Protein AF-A0A223S747-F1 (afdb_monomer_lite)

pLDDT: mean 81.21, std 23.31, range [29.34, 98.75]

Structure (mmCIF, N/CA/C/O backbone):
data_AF-A0A223S747-F1
#
_entry.id   AF-A0A223S747-F1
#
loop_
_atom_site.group_PDB
_atom_site.id
_atom_site.type_symbol
_atom_site.label_atom_id
_atom_site.label_alt_id
_atom_site.label_comp_id
_atom_site.label_asym_id
_atom_site.label_entity_id
_atom_site.label_seq_id
_atom_site.pdbx_PDB_ins_code
_atom_site.Cartn_x
_atom_site.Cartn_y
_atom_site.Cartn_z
_atom_site.occupancy
_atom_site.B_iso_or_equiv
_atom_site.auth_seq_id
_atom_site.auth_comp_id
_atom_site.auth_asym_id
_atom_site.auth_atom_id
_atom_site.pdbx_PDB_model_num
ATOM 1 N N . MET A 1 1 ? -8.822 22.309 -25.981 1.00 88.00 1 MET A N 1
ATOM 2 C CA . MET A 1 1 ? -8.427 21.507 -24.798 1.00 88.00 1 MET A CA 1
ATOM 3 C C . MET A 1 1 ? -8.890 20.051 -24.831 1.00 88.00 1 MET A C 1
ATOM 5 O O . MET A 1 1 ? -8.074 19.226 -25.200 1.00 88.00 1 MET A O 1
ATOM 9 N N . ILE A 1 2 ? -10.147 19.683 -24.520 1.00 94.50 2 ILE A N 1
ATOM 10 C CA . ILE A 1 2 ? -10.552 18.250 -24.460 1.00 94.50 2 ILE A CA 1
ATOM 11 C C . ILE A 1 2 ? -10.310 17.509 -25.788 1.00 94.50 2 ILE A C 1
ATOM 13 O O . ILE A 1 2 ? -9.702 16.444 -25.805 1.00 94.50 2 ILE A O 1
ATOM 17 N N . ASN A 1 3 ? -10.728 18.091 -26.917 1.00 94.81 3 ASN A N 1
ATOM 18 C CA . ASN A 1 3 ? -10.524 17.473 -28.234 1.00 94.81 3 ASN A CA 1
ATOM 19 C C . ASN A 1 3 ? -9.040 17.355 -28.615 1.00 94.81 3 ASN A C 1
ATOM 21 O O . ASN A 1 3 ? -8.658 16.382 -29.256 1.00 94.81 3 ASN A O 1
ATOM 25 N N . GLU A 1 4 ? -8.212 18.322 -28.212 1.00 95.19 4 GLU A N 1
ATOM 26 C CA . GLU A 1 4 ? -6.759 18.280 -28.432 1.00 95.19 4 GLU A CA 1
ATOM 27 C C . GLU A 1 4 ? -6.119 17.161 -27.613 1.00 95.19 4 GLU A C 1
ATOM 29 O O . GLU A 1 4 ? -5.344 16.387 -28.157 1.00 95.19 4 GLU A O 1
ATOM 34 N N . PHE A 1 5 ? -6.502 17.020 -26.339 1.00 96.06 5 PHE A N 1
ATOM 35 C CA . PHE A 1 5 ? -6.032 15.930 -25.486 1.00 96.06 5 PHE A CA 1
ATOM 36 C C . PHE A 1 5 ? -6.415 14.567 -26.055 1.00 96.06 5 PHE A C 1
ATOM 38 O O . P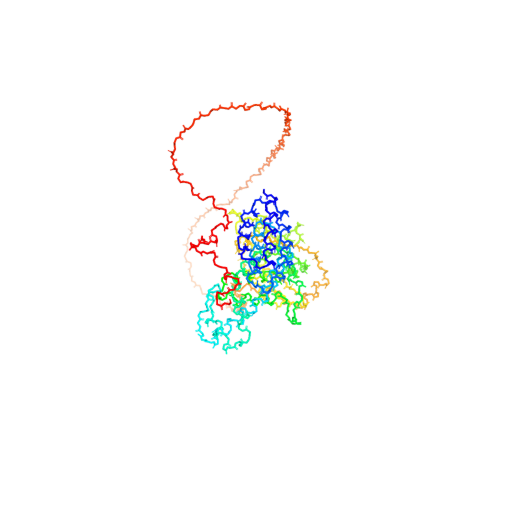HE A 1 5 ? -5.554 13.708 -26.195 1.00 96.06 5 PHE A O 1
ATOM 45 N N . ARG A 1 6 ? -7.678 14.376 -26.454 1.00 96.50 6 ARG A N 1
ATOM 46 C CA . ARG A 1 6 ? -8.131 13.117 -27.065 1.00 96.50 6 ARG A CA 1
ATOM 47 C C . ARG A 1 6 ? -7.370 12.793 -28.351 1.00 96.50 6 ARG A C 1
ATOM 49 O O . ARG A 1 6 ? -7.007 11.640 -28.558 1.00 96.50 6 ARG A O 1
ATOM 56 N N . ALA A 1 7 ? -7.116 13.791 -29.199 1.00 96.31 7 ALA A N 1
ATOM 57 C CA . ALA A 1 7 ? -6.346 13.606 -30.426 1.00 96.31 7 ALA A CA 1
ATOM 58 C C . ALA A 1 7 ? -4.881 13.241 -30.133 1.00 96.31 7 ALA A C 1
ATOM 60 O O . ALA A 1 7 ? -4.387 12.261 -30.684 1.00 96.31 7 ALA A O 1
ATOM 61 N N . ALA A 1 8 ? -4.221 13.970 -29.226 1.00 96.19 8 ALA A N 1
ATOM 62 C CA . ALA A 1 8 ? -2.851 13.685 -28.799 1.00 96.19 8 ALA A CA 1
ATOM 63 C C . ALA A 1 8 ? -2.732 12.302 -28.143 1.00 96.19 8 ALA A C 1
ATOM 65 O O . ALA A 1 8 ? -1.767 11.576 -28.366 1.00 96.19 8 ALA A O 1
ATOM 66 N N . PHE A 1 9 ? -3.738 11.912 -27.362 1.00 96.31 9 PHE A N 1
ATOM 67 C CA . PHE A 1 9 ? -3.779 10.611 -26.715 1.00 96.31 9 PHE A CA 1
ATOM 68 C C . PHE A 1 9 ? -3.967 9.479 -27.727 1.00 96.31 9 PHE A C 1
ATOM 70 O O . PHE A 1 9 ? -3.248 8.488 -27.667 1.00 96.31 9 PHE A O 1
ATOM 77 N N . GLN A 1 10 ? -4.858 9.638 -28.710 1.00 95.94 10 GLN A N 1
ATOM 78 C CA . GLN A 1 10 ? -4.989 8.662 -29.793 1.00 95.94 10 GLN A CA 1
ATOM 79 C C . GLN A 1 10 ? -3.688 8.537 -30.598 1.00 95.94 10 GLN A C 1
ATOM 81 O O . GLN A 1 10 ? -3.250 7.422 -30.865 1.00 95.94 10 GLN A O 1
ATOM 86 N N . GLU A 1 11 ? -3.036 9.659 -30.921 1.00 95.81 11 GLU A N 1
ATOM 87 C CA . GLU A 1 11 ? -1.732 9.655 -31.594 1.00 95.81 11 GLU A CA 1
ATOM 88 C C . GLU A 1 11 ? -0.674 8.911 -30.770 1.00 95.81 11 GLU A C 1
ATOM 90 O O . GLU A 1 11 ? 0.102 8.137 -31.328 1.00 95.81 11 GLU A O 1
ATOM 95 N N . LEU A 1 12 ? -0.665 9.088 -29.445 1.00 96.12 12 LEU A N 1
ATOM 96 C CA . LEU A 1 12 ? 0.210 8.339 -28.547 1.00 96.12 12 LEU A CA 1
ATOM 97 C C . LEU A 1 12 ? -0.053 6.830 -28.622 1.00 96.12 12 LEU A C 1
ATOM 99 O O . LEU A 1 12 ? 0.903 6.064 -28.749 1.00 96.12 12 LEU A O 1
ATOM 103 N N . LEU A 1 13 ? -1.315 6.392 -28.543 1.00 94.25 13 LEU A N 1
ATOM 104 C CA . LEU A 1 13 ? -1.655 4.966 -28.613 1.00 94.25 13 LEU A CA 1
ATOM 105 C C . LEU A 1 13 ? -1.260 4.368 -29.967 1.00 94.25 13 LEU A C 1
ATOM 107 O O . LEU A 1 13 ? -0.637 3.306 -30.017 1.00 94.25 13 LEU A O 1
ATOM 111 N N . ASP A 1 14 ? -1.558 5.072 -31.058 1.00 93.06 14 ASP A N 1
ATOM 112 C CA . ASP A 1 14 ? -1.199 4.650 -32.411 1.00 93.06 14 ASP A CA 1
ATOM 113 C C . ASP A 1 14 ? 0.327 4.568 -32.567 1.00 93.06 14 ASP A C 1
ATOM 115 O O . ASP A 1 14 ? 0.854 3.590 -33.103 1.00 93.06 14 ASP A O 1
ATOM 119 N N . ALA A 1 15 ? 1.058 5.556 -32.041 1.00 92.56 15 ALA A N 1
ATOM 120 C CA . ALA A 1 15 ? 2.514 5.572 -32.039 1.00 92.56 15 ALA A CA 1
ATOM 121 C C . ALA A 1 15 ? 3.108 4.439 -31.187 1.00 92.56 15 ALA A C 1
ATOM 123 O O . ALA A 1 15 ? 4.123 3.867 -31.582 1.00 92.56 15 ALA A O 1
ATOM 124 N N . ALA A 1 16 ? 2.478 4.081 -30.065 1.00 91.69 16 ALA A N 1
ATOM 125 C CA . ALA A 1 16 ? 2.898 2.974 -29.208 1.00 91.69 16 ALA A CA 1
ATOM 126 C C . ALA A 1 16 ? 2.748 1.622 -29.918 1.00 91.69 16 ALA A C 1
ATOM 128 O O . ALA A 1 16 ? 3.686 0.825 -29.950 1.00 91.69 16 ALA A O 1
ATOM 129 N N . VAL A 1 17 ? 1.587 1.382 -30.536 1.00 89.44 17 VAL A N 1
ATOM 130 C CA . VAL A 1 17 ? 1.297 0.148 -31.283 1.00 89.44 17 VAL A CA 1
ATOM 131 C C . VAL A 1 17 ? 2.197 0.028 -32.513 1.00 89.44 17 VAL A C 1
ATOM 133 O O . VAL A 1 17 ? 2.729 -1.046 -32.791 1.00 89.44 17 VAL A O 1
ATOM 136 N N . ALA A 1 18 ? 2.407 1.132 -33.232 1.00 89.31 18 ALA A N 1
ATOM 137 C CA . ALA A 1 18 ? 3.268 1.175 -34.410 1.00 89.31 18 ALA A CA 1
ATOM 138 C C . ALA A 1 18 ? 4.771 1.220 -34.084 1.00 89.31 18 ALA A C 1
ATOM 140 O O . ALA A 1 18 ? 5.578 1.170 -35.011 1.00 89.31 18 ALA A O 1
ATOM 141 N N . GLN A 1 19 ? 5.150 1.343 -32.804 1.00 86.44 19 GLN A N 1
ATOM 142 C CA . GLN A 1 19 ? 6.537 1.537 -32.356 1.00 86.44 19 GLN A CA 1
ATOM 143 C C . GLN A 1 19 ? 7.208 2.721 -33.075 1.00 86.44 19 GLN A C 1
ATOM 145 O O . GLN A 1 19 ? 8.353 2.665 -33.524 1.00 86.44 19 GLN A O 1
ATOM 150 N N . SER A 1 20 ? 6.439 3.796 -33.245 1.00 86.00 20 SER A N 1
ATOM 151 C CA . SER A 1 20 ? 6.818 4.959 -34.037 1.00 86.00 20 SER A CA 1
ATOM 152 C C . SER A 1 20 ? 7.906 5.779 -33.337 1.00 86.00 20 SER A C 1
ATOM 154 O O . SER A 1 20 ? 7.798 6.030 -32.134 1.00 86.00 20 SER A O 1
ATOM 156 N N . PRO A 1 21 ? 8.895 6.325 -34.074 1.00 83.81 21 PRO A N 1
ATOM 157 C CA . PRO A 1 21 ? 9.892 7.234 -33.505 1.00 83.81 21 PRO A CA 1
ATOM 158 C C . PRO A 1 21 ? 9.272 8.489 -32.866 1.00 83.81 21 PRO A C 1
ATOM 160 O O . PRO A 1 21 ? 9.894 9.103 -32.001 1.00 83.81 21 PRO A O 1
ATOM 163 N N . ASN A 1 22 ? 8.036 8.845 -33.233 1.00 89.31 22 ASN A N 1
ATOM 164 C CA . ASN A 1 22 ? 7.336 10.011 -32.694 1.00 89.31 22 ASN A CA 1
ATOM 165 C C . ASN A 1 22 ? 6.704 9.778 -31.311 1.00 89.31 22 ASN A C 1
ATOM 167 O O . ASN A 1 22 ? 6.218 10.741 -30.720 1.00 89.31 22 ASN A O 1
ATOM 171 N N . PHE A 1 23 ? 6.709 8.555 -30.762 1.00 91.88 23 PHE A N 1
ATOM 172 C CA . PHE A 1 23 ? 5.982 8.260 -29.517 1.00 91.88 23 PHE A CA 1
ATOM 173 C C . PHE A 1 23 ? 6.409 9.139 -28.339 1.00 91.88 23 PHE A C 1
ATOM 175 O O . PHE A 1 23 ? 5.547 9.595 -27.599 1.00 91.88 23 PHE A O 1
ATOM 182 N N . ARG A 1 24 ? 7.700 9.474 -28.185 1.00 87.75 24 ARG A N 1
ATOM 183 C CA . ARG A 1 24 ? 8.129 10.378 -27.098 1.00 87.75 24 ARG A CA 1
ATOM 184 C C . ARG A 1 24 ? 7.568 11.790 -27.254 1.00 87.75 24 ARG A C 1
ATOM 186 O O . ARG A 1 24 ? 7.207 12.419 -26.266 1.00 87.75 24 ARG A O 1
ATOM 193 N N . SER A 1 25 ? 7.472 12.278 -28.490 1.00 92.06 25 SER A N 1
ATOM 194 C CA . SER A 1 25 ? 6.856 13.576 -28.768 1.00 92.06 25 SER A CA 1
ATOM 195 C C . SER A 1 25 ? 5.358 13.545 -28.465 1.00 92.06 25 SER A C 1
ATOM 197 O O . SER A 1 25 ? 4.858 14.456 -27.811 1.00 92.06 25 SER A O 1
ATOM 199 N N . ALA A 1 26 ? 4.658 12.483 -28.882 1.00 94.50 26 ALA A N 1
ATOM 200 C CA . ALA A 1 26 ? 3.239 12.300 -28.579 1.00 94.50 26 ALA A CA 1
ATOM 201 C C . ALA A 1 26 ? 2.996 12.184 -27.064 1.00 94.50 26 ALA A C 1
ATOM 203 O O . ALA A 1 26 ? 2.079 12.795 -26.523 1.00 94.50 26 ALA A O 1
ATOM 204 N N . MET A 1 27 ? 3.873 11.474 -26.352 1.00 93.62 27 MET A N 1
ATOM 205 C CA . MET A 1 27 ? 3.819 11.337 -24.899 1.00 93.62 27 MET A CA 1
ATOM 206 C C . MET A 1 27 ? 3.985 12.684 -24.192 1.00 93.62 27 MET A C 1
ATOM 208 O O . MET A 1 27 ? 3.170 13.017 -23.334 1.00 93.62 27 MET A O 1
ATOM 212 N N . HIS A 1 28 ? 4.994 13.481 -24.563 1.00 92.69 28 HIS A N 1
ATOM 213 C CA . HIS A 1 28 ? 5.176 14.826 -24.006 1.00 92.69 28 HIS A CA 1
ATOM 214 C C . HIS A 1 28 ? 3.947 15.714 -24.217 1.00 92.69 28 HIS A C 1
ATOM 216 O O . HIS A 1 28 ? 3.581 16.477 -23.322 1.00 92.69 28 HIS A O 1
ATOM 222 N N . GLU A 1 29 ? 3.289 15.606 -25.370 1.00 94.50 29 GLU A N 1
ATOM 223 C CA . GLU A 1 29 ? 2.086 16.386 -25.648 1.00 94.50 29 GLU A CA 1
ATOM 224 C C . GLU A 1 29 ? 0.912 15.973 -24.750 1.00 94.50 29 GLU A C 1
ATOM 226 O O . GLU A 1 29 ? 0.231 16.833 -24.185 1.00 94.50 29 GLU A O 1
ATOM 231 N N . VAL A 1 30 ? 0.724 14.670 -24.521 1.00 94.69 30 VAL A N 1
ATOM 232 C CA . VAL A 1 30 ? -0.267 14.169 -23.557 1.00 94.69 30 VAL A CA 1
ATOM 233 C C . VAL A 1 30 ? 0.037 14.670 -22.143 1.00 94.69 30 VAL A C 1
ATOM 235 O O . VAL A 1 30 ? -0.872 15.161 -21.475 1.00 94.69 30 VAL A O 1
ATOM 238 N N . PHE A 1 31 ? 1.296 14.615 -21.695 1.00 92.56 31 PHE A N 1
ATOM 239 C CA . PHE A 1 31 ? 1.710 15.147 -20.388 1.00 92.56 31 PHE A CA 1
ATOM 240 C C . PHE A 1 31 ? 1.387 16.634 -20.234 1.00 92.56 31 PHE A C 1
ATOM 242 O O . PHE A 1 31 ? 0.868 17.061 -19.206 1.00 92.56 31 PHE A O 1
ATOM 249 N N . ARG A 1 32 ? 1.667 17.433 -21.266 1.00 93.06 32 ARG A N 1
ATOM 250 C CA . ARG A 1 32 ? 1.398 18.874 -21.258 1.00 93.06 32 ARG A CA 1
ATOM 251 C C . ARG A 1 32 ? -0.097 19.180 -21.130 1.00 93.06 32 ARG A C 1
ATOM 253 O O . ARG A 1 32 ? -0.474 20.182 -20.518 1.00 93.06 32 ARG A O 1
ATOM 260 N N . LEU A 1 33 ? -0.940 18.349 -21.739 1.00 93.75 33 LEU A N 1
ATOM 261 C CA . LEU A 1 33 ? -2.389 18.535 -21.798 1.00 93.75 33 LEU A CA 1
ATOM 262 C C . LEU A 1 33 ? -3.141 17.907 -20.612 1.00 93.75 33 LEU A C 1
ATOM 264 O O . LEU A 1 33 ? -4.237 18.367 -20.293 1.00 93.75 33 LEU A O 1
ATOM 268 N N . SER A 1 34 ? -2.581 16.892 -19.946 1.00 91.56 34 SER A N 1
ATOM 269 C CA . SER A 1 34 ? -3.278 16.093 -18.924 1.00 91.56 34 SER A CA 1
ATOM 270 C C . SER A 1 34 ? -3.715 16.893 -17.691 1.00 91.56 34 SER A C 1
ATOM 272 O O . SER A 1 34 ? -4.764 16.614 -17.108 1.00 91.56 34 SER A O 1
ATOM 274 N N . SER A 1 35 ? -2.965 17.926 -17.305 1.00 88.19 35 SER A N 1
ATOM 275 C CA . SER A 1 35 ? -3.322 18.817 -16.192 1.00 88.19 35 SER A CA 1
ATOM 276 C C . SER A 1 35 ? -4.462 19.788 -16.528 1.00 88.19 35 SER A C 1
ATOM 278 O O . SER A 1 35 ? -5.027 20.406 -15.629 1.00 88.19 35 SER A O 1
ATOM 280 N N . GLN A 1 36 ? -4.819 19.915 -17.810 1.00 91.06 36 GLN A N 1
ATOM 281 C CA . GLN A 1 36 ? -5.763 20.912 -18.328 1.00 91.06 36 GLN A CA 1
ATOM 282 C C . GLN A 1 36 ? -7.122 20.310 -18.710 1.00 91.06 36 GLN A C 1
ATOM 284 O O . GLN A 1 36 ? -8.000 21.025 -19.201 1.00 91.06 36 GLN A O 1
ATOM 289 N N . VAL A 1 37 ? -7.299 19.000 -18.526 1.00 94.06 37 VAL A N 1
ATOM 290 C CA . VAL A 1 37 ? -8.546 18.291 -18.827 1.00 94.06 37 VAL A CA 1
ATOM 291 C C . VAL A 1 37 ? -9.252 17.816 -17.553 1.00 94.06 37 VAL A C 1
ATOM 293 O O . VAL A 1 37 ? -8.591 17.568 -16.542 1.00 94.06 37 VAL A O 1
ATOM 296 N N . PRO A 1 38 ? -10.593 17.677 -17.576 1.00 94.94 38 PRO A N 1
ATOM 297 C CA . PRO A 1 38 ? -11.345 17.124 -16.454 1.00 94.94 38 PRO A CA 1
ATOM 298 C C . PRO A 1 38 ? -10.889 15.710 -16.073 1.00 94.94 38 PRO A C 1
ATOM 300 O O . PRO A 1 38 ? -10.396 14.951 -16.909 1.00 94.94 38 PRO A O 1
ATOM 303 N N . GLN A 1 39 ? -11.120 15.328 -14.814 1.00 94.50 39 GLN A N 1
ATOM 304 C CA . GLN A 1 39 ? -10.785 14.000 -14.286 1.00 94.50 39 GLN A CA 1
ATOM 305 C C . GLN A 1 39 ? -11.389 12.859 -15.122 1.00 94.50 39 GLN A C 1
ATOM 307 O O . GLN A 1 39 ? -10.720 11.859 -15.356 1.00 94.50 39 GLN A O 1
ATOM 312 N N . GLU A 1 40 ? -12.610 13.041 -15.624 1.00 95.56 40 GLU A N 1
ATOM 313 C CA . GLU A 1 40 ? -13.329 12.084 -16.476 1.00 95.56 40 GLU A CA 1
ATOM 314 C C . GLU A 1 40 ? -12.539 11.714 -17.743 1.00 95.56 40 GLU A C 1
ATOM 316 O O . GLU A 1 40 ? -12.467 10.545 -18.111 1.00 95.56 40 GLU A O 1
ATOM 321 N N . GLU A 1 41 ? -11.874 12.684 -18.378 1.00 96.19 41 GLU A N 1
ATOM 322 C CA . GLU A 1 41 ? -11.045 12.432 -19.565 1.00 96.19 41 GLU A CA 1
ATOM 323 C C . GLU A 1 41 ? -9.773 11.652 -19.220 1.00 96.19 41 GLU A C 1
ATOM 325 O O . GLU A 1 41 ? -9.326 10.811 -19.999 1.00 96.19 41 GLU A O 1
ATOM 330 N N . ARG A 1 42 ? -9.199 11.898 -18.037 1.00 95.31 42 ARG A N 1
ATOM 331 C CA . ARG A 1 42 ? -8.025 11.157 -17.553 1.00 95.31 42 ARG A CA 1
ATOM 332 C C . ARG A 1 42 ? -8.365 9.713 -17.203 1.00 95.31 42 ARG A C 1
ATOM 334 O O . ARG A 1 42 ? -7.547 8.838 -17.461 1.00 95.31 42 ARG A O 1
ATOM 341 N N . ILE A 1 43 ? -9.564 9.466 -16.672 1.00 95.12 43 ILE A N 1
ATOM 342 C CA . ILE A 1 43 ? -10.076 8.111 -16.421 1.00 95.12 43 ILE A CA 1
ATOM 343 C C . ILE A 1 43 ? -10.180 7.340 -17.739 1.00 95.12 43 ILE A C 1
ATOM 345 O O . ILE A 1 43 ? -9.609 6.261 -17.859 1.00 95.12 43 ILE A O 1
ATOM 349 N N . LEU A 1 44 ? -10.818 7.929 -18.758 1.00 95.00 44 LEU A N 1
ATOM 350 C CA . LEU A 1 44 ? -10.926 7.305 -20.082 1.00 95.00 44 LEU A CA 1
ATOM 351 C C . LEU A 1 44 ? -9.552 7.027 -20.710 1.00 95.00 44 LEU A C 1
ATOM 353 O O . LEU A 1 44 ? -9.360 5.992 -21.348 1.00 95.00 44 LEU A O 1
ATOM 357 N N . ALA A 1 45 ? -8.593 7.938 -20.524 1.00 95.19 45 ALA A N 1
ATOM 358 C CA . ALA A 1 45 ? -7.220 7.740 -20.970 1.00 95.19 45 ALA A CA 1
ATOM 359 C C . ALA A 1 45 ? -6.550 6.556 -20.247 1.00 95.19 45 ALA A C 1
ATOM 361 O O . ALA A 1 45 ? -5.992 5.681 -20.906 1.00 95.19 45 ALA A O 1
ATOM 362 N N . LEU A 1 46 ? -6.644 6.481 -18.914 1.00 94.94 46 LEU A N 1
ATOM 363 C CA . LEU A 1 46 ? -6.098 5.370 -18.126 1.00 94.94 46 LEU A CA 1
ATOM 364 C C . LEU A 1 46 ? -6.693 4.017 -18.531 1.00 94.94 46 LEU A C 1
ATOM 366 O O . LEU A 1 46 ? -5.936 3.077 -18.775 1.00 94.94 46 LEU A O 1
ATOM 370 N N . ASP A 1 47 ? -8.014 3.926 -18.688 1.00 93.44 47 ASP A N 1
ATOM 371 C CA . ASP A 1 47 ? -8.687 2.691 -19.113 1.00 93.44 47 ASP A CA 1
ATOM 372 C C . ASP A 1 47 ? -8.157 2.177 -20.461 1.00 93.44 47 ASP A C 1
ATOM 374 O O . ASP A 1 47 ? -7.994 0.971 -20.668 1.00 93.44 47 ASP A O 1
ATOM 378 N N . ALA A 1 48 ? -7.830 3.092 -21.374 1.00 94.50 48 ALA A N 1
ATOM 379 C CA . ALA A 1 48 ? -7.264 2.760 -22.674 1.00 94.50 48 ALA A CA 1
ATOM 380 C C . ALA A 1 48 ? -5.771 2.369 -22.622 1.00 94.50 48 ALA A C 1
ATOM 382 O O . ALA A 1 48 ? -5.311 1.653 -23.515 1.00 94.50 48 ALA A O 1
ATOM 383 N N . LEU A 1 49 ? -5.011 2.769 -21.591 1.00 94.12 49 LEU A N 1
ATOM 384 C CA . LEU A 1 49 ? -3.591 2.405 -21.457 1.00 94.12 49 LEU A CA 1
ATOM 385 C C . LEU A 1 49 ? -3.388 0.922 -21.147 1.00 94.12 49 LEU A C 1
ATOM 387 O O . LEU A 1 49 ? -2.471 0.313 -21.697 1.00 94.12 49 LEU A O 1
ATOM 391 N N . ALA A 1 50 ? -4.223 0.328 -20.292 1.00 89.94 50 ALA A N 1
ATOM 392 C CA . ALA A 1 50 ? -4.056 -1.057 -19.842 1.00 89.94 50 ALA A CA 1
ATOM 393 C C . ALA A 1 50 ? -3.897 -2.081 -20.994 1.00 89.94 50 ALA A C 1
ATOM 395 O O . ALA A 1 50 ? -2.904 -2.819 -21.008 1.00 89.94 50 ALA A O 1
ATOM 396 N N . PRO A 1 51 ? -4.795 -2.139 -22.003 1.00 91.19 51 PRO A N 1
ATOM 397 C CA . PRO A 1 51 ? -4.643 -3.083 -23.110 1.00 91.19 51 PRO A CA 1
ATOM 398 C C . PRO A 1 51 ? -3.436 -2.780 -24.005 1.00 91.19 51 PRO A C 1
ATOM 400 O O . PRO A 1 51 ? -2.875 -3.716 -24.577 1.00 91.19 51 PRO A O 1
ATOM 403 N N . VAL A 1 52 ? -3.028 -1.513 -24.136 1.00 91.06 52 VAL A N 1
ATOM 404 C CA . VAL A 1 52 ? -1.883 -1.117 -24.971 1.00 91.06 52 VAL A CA 1
ATOM 405 C C . VAL A 1 52 ? -0.569 -1.474 -24.287 1.00 91.06 52 VAL A C 1
ATOM 407 O O . VAL A 1 52 ? 0.272 -2.108 -24.914 1.00 91.06 52 VAL A O 1
ATOM 410 N N . MET A 1 53 ? -0.424 -1.196 -22.987 1.00 90.25 53 MET A N 1
ATOM 411 C CA . MET A 1 53 ? 0.739 -1.623 -22.196 1.00 90.25 53 MET A CA 1
ATOM 412 C C . MET A 1 53 ? 0.972 -3.131 -22.302 1.00 90.25 53 MET A C 1
ATOM 414 O O . MET A 1 53 ? 2.103 -3.571 -22.499 1.00 90.25 53 MET A O 1
ATOM 418 N N . ARG A 1 54 ? -0.104 -3.922 -22.236 1.00 86.88 54 ARG A N 1
ATOM 419 C CA . ARG A 1 54 ? -0.034 -5.376 -22.403 1.00 86.88 54 ARG A CA 1
ATOM 420 C C . ARG A 1 54 ? 0.435 -5.793 -23.800 1.00 86.88 54 ARG A C 1
ATOM 422 O O . ARG A 1 54 ? 1.206 -6.734 -23.927 1.00 86.88 54 ARG A O 1
ATOM 429 N N . GLN A 1 55 ? -0.027 -5.115 -24.849 1.00 84.75 55 GLN A N 1
ATOM 430 C CA . GLN A 1 55 ? 0.347 -5.425 -26.236 1.00 84.75 55 GLN A CA 1
ATOM 431 C C . GLN A 1 55 ? 1.761 -4.948 -26.598 1.00 84.75 55 GLN A C 1
ATOM 433 O O . GLN A 1 55 ? 2.394 -5.528 -27.478 1.00 84.75 55 GLN A O 1
ATOM 438 N N . SER A 1 56 ? 2.267 -3.916 -25.919 1.00 78.50 56 SER A N 1
ATOM 439 C CA . SER A 1 56 ? 3.599 -3.341 -26.132 1.00 78.50 56 SER A CA 1
ATOM 440 C C . SER A 1 56 ? 4.736 -4.107 -25.443 1.00 78.50 56 SER A C 1
ATOM 442 O O . SER A 1 56 ? 5.882 -3.684 -25.559 1.00 78.50 56 SER A O 1
ATOM 444 N N . GLU A 1 57 ? 4.468 -5.241 -24.785 1.00 65.00 57 GLU A N 1
ATOM 445 C CA . GLU A 1 57 ? 5.482 -6.102 -24.144 1.00 65.00 57 GLU A CA 1
ATOM 446 C C . GLU A 1 57 ? 6.708 -6.439 -25.033 1.00 65.00 57 GLU A C 1
ATOM 448 O O . GLU A 1 57 ? 7.829 -6.441 -24.516 1.00 65.00 57 GLU A O 1
ATOM 453 N N . PRO A 1 58 ? 6.587 -6.632 -26.368 1.00 61.16 58 PRO A N 1
ATOM 454 C CA . PRO A 1 58 ? 7.755 -6.840 -27.230 1.00 61.16 58 PRO A CA 1
ATOM 455 C C . PRO A 1 58 ? 8.752 -5.666 -27.243 1.00 61.16 58 PRO A C 1
ATOM 457 O O . PRO A 1 58 ? 9.903 -5.851 -27.635 1.00 61.16 58 PRO A O 1
ATOM 460 N N . VAL A 1 59 ? 8.331 -4.469 -26.813 1.00 77.88 59 VAL A N 1
ATOM 461 C CA . VAL A 1 59 ? 9.160 -3.264 -26.678 1.00 77.88 59 VAL A CA 1
ATOM 462 C C . VAL A 1 59 ? 9.033 -2.718 -25.259 1.00 77.88 59 VAL A C 1
ATOM 464 O O . VAL A 1 59 ? 8.325 -1.743 -24.998 1.00 77.88 59 VAL A O 1
ATOM 467 N N . ALA A 1 60 ? 9.778 -3.333 -24.338 1.00 77.88 60 ALA A N 1
ATOM 468 C CA . ALA A 1 60 ? 9.767 -3.015 -22.907 1.00 77.88 60 ALA A CA 1
ATOM 469 C C . ALA A 1 60 ? 9.879 -1.507 -22.598 1.00 77.88 60 ALA A C 1
ATOM 471 O O . ALA A 1 60 ? 9.280 -1.021 -21.643 1.00 77.88 60 ALA A O 1
ATOM 472 N N . GLY A 1 61 ? 10.605 -0.741 -23.424 1.00 87.44 61 GLY A N 1
ATOM 473 C CA . GLY A 1 61 ? 10.741 0.708 -23.261 1.00 87.44 61 GLY A CA 1
ATOM 474 C C . GLY A 1 61 ? 9.429 1.482 -23.425 1.00 87.44 61 GLY A C 1
ATOM 475 O O . GLY A 1 61 ? 9.153 2.357 -22.613 1.00 87.44 61 GLY A O 1
ATOM 476 N N . ILE A 1 62 ? 8.609 1.132 -24.424 1.00 91.31 62 ILE A N 1
ATOM 477 C CA . ILE A 1 62 ? 7.297 1.762 -24.661 1.00 91.31 62 ILE A CA 1
ATOM 478 C C . ILE A 1 62 ? 6.364 1.459 -23.494 1.00 91.31 62 ILE A C 1
ATOM 480 O O . ILE A 1 62 ? 5.746 2.369 -22.949 1.00 91.31 62 ILE A O 1
ATOM 484 N N . ALA A 1 63 ? 6.285 0.188 -23.093 1.00 92.19 63 ALA A N 1
ATOM 485 C CA . ALA A 1 63 ? 5.428 -0.230 -21.989 1.00 92.19 63 ALA A CA 1
ATOM 486 C C . ALA A 1 63 ? 5.819 0.461 -20.669 1.00 92.19 63 ALA A C 1
ATOM 488 O O . ALA A 1 63 ? 4.942 0.918 -19.939 1.00 92.19 63 ALA A O 1
ATOM 489 N N . ALA A 1 64 ? 7.120 0.600 -20.391 1.00 94.62 64 ALA A N 1
ATOM 490 C CA . ALA A 1 64 ? 7.614 1.306 -19.212 1.00 94.62 64 ALA A CA 1
ATOM 491 C C . ALA A 1 64 ? 7.292 2.811 -19.246 1.00 94.62 64 ALA A C 1
ATOM 493 O O . ALA A 1 64 ? 6.885 3.374 -18.233 1.00 94.62 64 ALA A O 1
ATOM 494 N N . ASP A 1 65 ? 7.425 3.466 -20.401 1.00 94.75 65 ASP A N 1
ATOM 495 C CA . ASP A 1 65 ? 7.090 4.887 -20.539 1.00 94.75 65 ASP A CA 1
ATOM 496 C C . ASP A 1 65 ? 5.565 5.118 -20.412 1.00 94.75 65 ASP A C 1
ATOM 498 O O . ASP A 1 65 ? 5.125 6.076 -19.775 1.00 94.75 65 ASP A O 1
ATOM 502 N N . LEU A 1 66 ? 4.735 4.213 -20.951 1.00 95.81 66 LEU A N 1
ATOM 503 C CA . LEU A 1 66 ? 3.279 4.239 -20.749 1.00 95.81 66 LEU A CA 1
ATOM 504 C C . LEU A 1 66 ? 2.891 4.016 -19.280 1.00 95.81 66 LEU A C 1
ATOM 506 O O . LEU A 1 66 ? 1.947 4.646 -18.806 1.00 95.81 66 LEU A O 1
ATOM 510 N N . ALA A 1 67 ? 3.624 3.172 -18.547 1.00 96.81 67 ALA A N 1
ATOM 511 C CA . ALA A 1 67 ? 3.424 2.991 -17.111 1.00 96.81 67 ALA A CA 1
ATOM 512 C C . ALA A 1 67 ? 3.699 4.288 -16.333 1.00 96.81 67 ALA A C 1
ATOM 514 O O . ALA A 1 67 ? 2.919 4.654 -15.455 1.00 96.81 67 ALA A O 1
ATOM 515 N N . VAL A 1 68 ? 4.758 5.026 -16.688 1.00 96.94 68 VAL A N 1
ATOM 516 C CA . VAL A 1 68 ? 5.048 6.344 -16.093 1.00 96.94 68 VAL A CA 1
ATOM 517 C C . VAL A 1 68 ? 3.926 7.340 -16.391 1.00 96.94 68 VAL A C 1
ATOM 519 O O . VAL A 1 68 ? 3.498 8.065 -15.494 1.00 96.94 68 VAL A O 1
ATOM 522 N N . LEU A 1 69 ? 3.397 7.350 -17.619 1.00 96.56 69 LEU A N 1
ATOM 523 C CA . LEU A 1 69 ? 2.234 8.173 -17.956 1.00 96.56 69 LEU A CA 1
ATOM 524 C C . LEU A 1 69 ? 0.999 7.788 -17.129 1.00 96.56 69 LEU A C 1
ATOM 526 O O . LEU A 1 69 ? 0.302 8.677 -16.642 1.00 96.56 69 LEU A O 1
ATOM 530 N N . ALA A 1 70 ? 0.736 6.491 -16.946 1.00 96.81 70 ALA A N 1
ATOM 531 C CA . ALA A 1 70 ? -0.358 6.030 -16.097 1.00 96.81 70 ALA A CA 1
ATOM 532 C C . ALA A 1 70 ? -0.199 6.562 -14.664 1.00 96.81 70 ALA A C 1
ATOM 534 O O . ALA A 1 70 ? -1.132 7.152 -14.122 1.00 96.81 70 ALA A O 1
ATOM 535 N N . GLY A 1 71 ? 1.003 6.453 -14.095 1.00 96.19 71 GLY A N 1
ATOM 536 C CA . GLY A 1 71 ? 1.305 7.002 -12.776 1.00 96.19 71 GLY A CA 1
ATOM 537 C C . GLY A 1 71 ? 1.060 8.509 -12.672 1.00 96.19 71 GLY A C 1
ATOM 538 O O . GLY A 1 71 ? 0.412 8.973 -11.740 1.00 96.19 71 GLY A O 1
ATOM 539 N N . ALA A 1 72 ? 1.468 9.282 -13.678 1.00 95.00 72 ALA A N 1
ATOM 540 C CA . ALA A 1 72 ? 1.245 10.726 -13.690 1.00 95.00 72 ALA A CA 1
ATOM 541 C C . ALA A 1 72 ? -0.234 11.126 -13.827 1.00 95.00 72 ALA A C 1
ATOM 543 O O . ALA A 1 72 ? -0.666 12.129 -13.257 1.00 95.00 72 ALA A O 1
ATOM 544 N N . LEU A 1 73 ? -1.038 10.355 -14.568 1.00 95.50 73 LEU A N 1
ATOM 545 C CA . LEU A 1 73 ? -2.488 10.565 -14.617 1.00 95.50 73 LEU A CA 1
ATOM 546 C C . LEU A 1 73 ? -3.137 10.282 -13.254 1.00 95.50 73 LEU A C 1
ATOM 548 O O . LEU A 1 73 ? -4.069 10.994 -12.869 1.00 95.50 73 LEU A O 1
ATOM 552 N N . VAL A 1 74 ? -2.613 9.299 -12.513 1.00 95.44 74 VAL A N 1
ATOM 553 C CA . VAL A 1 74 ? -3.034 9.001 -11.138 1.00 95.44 74 VAL A CA 1
ATOM 554 C C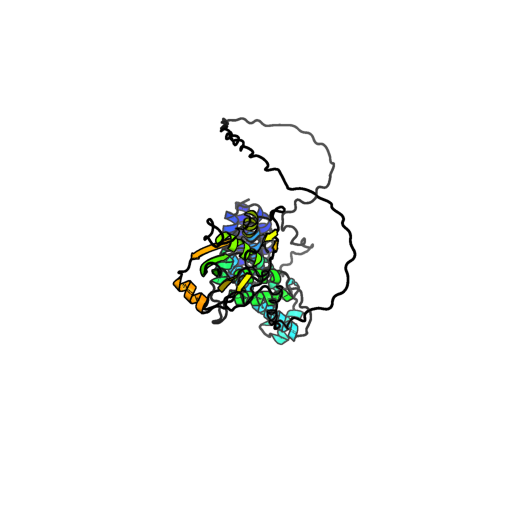 . VAL A 1 74 ? -2.645 10.117 -10.175 1.00 95.44 74 VAL A C 1
ATOM 556 O O . VAL A 1 74 ? -3.496 10.595 -9.429 1.00 95.44 74 VAL A O 1
ATOM 559 N N . GLU A 1 75 ? -1.411 10.620 -10.243 1.00 93.25 75 GLU A N 1
ATOM 560 C CA . GLU A 1 75 ? -0.969 11.788 -9.463 1.00 93.25 75 GLU A CA 1
ATOM 561 C C . GLU A 1 75 ? -1.812 13.036 -9.756 1.00 93.25 75 GLU A C 1
ATOM 563 O O . GLU A 1 75 ? -2.094 13.831 -8.860 1.00 93.25 75 GLU A O 1
ATOM 568 N N . ALA A 1 76 ? -2.282 13.190 -10.996 1.00 91.94 76 ALA A N 1
ATOM 569 C CA . ALA A 1 76 ? -3.193 14.263 -11.375 1.00 91.94 76 ALA A CA 1
ATOM 570 C C . ALA A 1 76 ? -4.624 14.076 -10.820 1.00 91.94 76 ALA A C 1
ATOM 572 O O . ALA A 1 76 ? -5.479 14.946 -11.010 1.00 91.94 76 ALA A O 1
ATOM 573 N N . GLY A 1 77 ? -4.896 12.966 -10.129 1.00 89.94 77 GLY A N 1
ATOM 574 C CA . GLY A 1 77 ? -6.124 12.688 -9.394 1.00 89.94 77 GLY A CA 1
ATOM 575 C C . GLY A 1 77 ? -7.061 11.691 -10.068 1.00 89.94 77 GLY A C 1
ATOM 576 O O . GLY A 1 77 ? -8.215 11.606 -9.661 1.00 89.94 77 GLY A O 1
ATOM 577 N N . ALA A 1 78 ? -6.649 10.971 -11.114 1.00 93.81 78 ALA A N 1
ATOM 578 C CA . ALA A 1 78 ? -7.471 9.888 -11.657 1.00 93.81 78 ALA A CA 1
ATOM 579 C C . ALA A 1 78 ? -7.284 8.582 -10.845 1.00 93.81 78 ALA A C 1
ATOM 581 O O . ALA A 1 78 ? -6.172 8.301 -10.409 1.00 93.81 78 ALA A O 1
ATOM 582 N N . PRO A 1 79 ? -8.331 7.768 -10.623 1.00 94.19 79 PRO A N 1
ATOM 583 C CA . PRO A 1 79 ? -8.164 6.416 -10.086 1.00 94.19 79 PRO A CA 1
ATOM 584 C C . PRO A 1 79 ? -7.313 5.564 -11.033 1.00 94.19 79 PRO A C 1
ATOM 586 O O . PRO A 1 79 ? -7.429 5.693 -12.251 1.00 94.19 79 PRO A O 1
ATOM 589 N N . ALA A 1 80 ? -6.476 4.681 -10.486 1.00 95.81 80 ALA A N 1
ATOM 590 C CA . ALA A 1 80 ? -5.532 3.900 -11.290 1.00 95.81 80 ALA A CA 1
ATOM 591 C C . ALA A 1 80 ? -6.217 2.831 -12.159 1.00 95.81 80 ALA A C 1
ATOM 593 O O . ALA A 1 80 ? -5.735 2.519 -13.254 1.00 95.81 80 ALA A O 1
ATOM 594 N N . GLY A 1 81 ? -7.338 2.280 -11.679 1.00 92.62 81 GLY A N 1
ATOM 595 C CA . GLY A 1 81 ? -8.165 1.324 -12.411 1.00 92.62 81 GLY A CA 1
ATOM 596 C C . GLY A 1 81 ? -7.383 0.103 -12.933 1.00 92.62 81 GLY A C 1
ATOM 597 O O . GLY A 1 81 ? -6.377 -0.310 -12.344 1.00 92.62 81 GLY A O 1
ATOM 598 N N . PRO A 1 82 ? -7.798 -0.487 -14.070 1.00 93.94 82 PRO A N 1
ATOM 599 C CA . PRO A 1 82 ? -7.106 -1.627 -14.676 1.00 93.94 82 PRO A CA 1
ATOM 600 C C . PRO A 1 82 ? -5.653 -1.336 -15.080 1.00 93.94 82 PRO A C 1
ATOM 602 O O . PRO A 1 82 ? -4.832 -2.254 -15.129 1.00 93.94 82 PRO A O 1
ATOM 605 N N . ALA A 1 83 ? -5.319 -0.073 -15.369 1.00 96.31 83 ALA A N 1
ATOM 606 C CA . ALA A 1 83 ? -3.961 0.322 -15.726 1.00 96.31 83 ALA A CA 1
ATOM 607 C C . ALA A 1 83 ? -3.003 0.182 -14.540 1.00 96.31 83 ALA A C 1
ATOM 609 O O . ALA A 1 83 ? -1.899 -0.321 -14.730 1.00 96.31 83 ALA A O 1
ATOM 610 N N . GLY A 1 84 ? -3.432 0.535 -13.323 1.00 97.06 84 GLY A N 1
ATOM 611 C CA . GLY A 1 84 ? -2.642 0.334 -12.105 1.00 97.06 84 GLY A CA 1
ATOM 612 C C . GLY A 1 84 ? -2.262 -1.129 -11.886 1.00 97.06 84 GLY A C 1
ATOM 613 O O . GLY A 1 84 ? -1.096 -1.449 -11.654 1.00 97.06 84 GLY A O 1
ATOM 614 N N . VAL A 1 85 ? -3.223 -2.039 -12.059 1.00 96.12 85 VAL A N 1
ATOM 615 C CA . VAL A 1 85 ? -2.981 -3.487 -11.958 1.00 96.12 85 VAL A CA 1
ATOM 616 C C . VAL A 1 85 ? -1.999 -3.966 -13.032 1.00 96.12 85 VAL A C 1
ATOM 618 O O . VAL A 1 85 ? -1.090 -4.739 -12.735 1.00 96.12 85 VAL A O 1
ATOM 621 N N . GLU A 1 86 ? -2.128 -3.483 -14.270 1.00 96.06 86 GLU A N 1
ATOM 622 C CA . GLU A 1 86 ? -1.206 -3.836 -15.356 1.00 96.06 86 GLU A CA 1
ATOM 623 C C . GLU A 1 86 ? 0.216 -3.297 -15.120 1.00 96.06 86 GLU A C 1
ATOM 625 O O . GLU A 1 86 ? 1.181 -4.014 -15.383 1.00 96.06 86 GLU A O 1
ATOM 630 N N . VAL A 1 87 ? 0.369 -2.087 -14.568 1.00 97.69 87 VAL A N 1
ATOM 631 C CA . VAL A 1 87 ? 1.675 -1.547 -14.145 1.00 97.69 87 VAL A CA 1
ATOM 632 C C . VAL A 1 87 ? 2.333 -2.480 -13.131 1.00 97.69 87 VAL A C 1
ATOM 634 O O . VAL A 1 87 ? 3.500 -2.835 -13.290 1.00 97.69 87 VAL A O 1
ATOM 637 N N . MET A 1 88 ? 1.582 -2.928 -12.122 1.00 97.75 88 MET A N 1
ATOM 638 C CA . MET A 1 88 ? 2.097 -3.841 -11.102 1.00 97.75 88 MET A CA 1
ATOM 639 C C . MET A 1 88 ? 2.401 -5.232 -11.661 1.00 97.75 88 MET A C 1
ATOM 641 O O . MET A 1 88 ? 3.361 -5.862 -11.222 1.00 97.75 88 MET A O 1
ATOM 645 N N . ARG A 1 89 ? 1.635 -5.705 -12.653 1.00 95.00 89 ARG A N 1
ATOM 646 C CA . ARG A 1 89 ? 1.933 -6.936 -13.403 1.00 95.00 89 ARG A CA 1
ATOM 647 C C . ARG A 1 89 ? 3.293 -6.856 -14.098 1.00 95.00 89 ARG A C 1
ATOM 649 O O . ARG A 1 89 ? 4.151 -7.708 -13.893 1.00 95.00 89 ARG A O 1
ATOM 656 N N . GLN A 1 90 ? 3.497 -5.797 -14.876 1.00 94.94 90 GLN A N 1
ATOM 657 C CA . GLN A 1 90 ? 4.736 -5.571 -15.619 1.00 94.94 90 GLN A CA 1
ATOM 658 C C . GLN A 1 90 ? 5.935 -5.346 -14.684 1.00 94.94 90 GLN A C 1
ATOM 660 O O . GLN A 1 90 ? 7.026 -5.848 -14.957 1.00 94.94 90 GLN A O 1
ATOM 665 N N . LEU A 1 91 ? 5.737 -4.656 -13.551 1.00 96.81 91 LEU A N 1
ATOM 666 C CA . LEU A 1 91 ? 6.756 -4.545 -12.503 1.00 96.81 91 LEU A CA 1
ATOM 667 C C . LEU A 1 91 ? 7.157 -5.922 -11.974 1.00 96.81 91 LEU A C 1
ATOM 669 O O . LEU A 1 91 ? 8.345 -6.165 -11.784 1.00 96.81 91 LEU A O 1
ATOM 673 N N . GLY A 1 92 ? 6.200 -6.824 -11.748 1.00 95.38 92 GLY A N 1
ATOM 674 C CA . GLY A 1 92 ? 6.488 -8.192 -11.321 1.00 95.38 92 GLY A CA 1
ATOM 675 C C . GLY A 1 92 ? 7.362 -8.939 -12.329 1.00 95.38 92 GLY A C 1
ATOM 676 O O . GLY A 1 92 ? 8.395 -9.498 -11.963 1.00 95.38 92 GLY A O 1
ATOM 677 N N . ASP A 1 93 ? 6.996 -8.906 -13.609 1.00 93.00 93 ASP A N 1
ATOM 678 C CA . ASP A 1 93 ? 7.707 -9.647 -14.656 1.00 93.00 93 ASP A CA 1
ATOM 679 C C . ASP A 1 93 ? 9.114 -9.086 -14.921 1.00 93.00 93 ASP A C 1
ATOM 681 O O . ASP A 1 93 ? 10.112 -9.813 -14.846 1.00 93.00 93 ASP A O 1
ATOM 685 N N . TYR A 1 94 ? 9.231 -7.776 -15.158 1.00 95.75 94 TYR A N 1
ATOM 686 C CA . TYR A 1 94 ? 10.531 -7.141 -15.390 1.00 95.75 94 TYR A CA 1
ATOM 687 C C . TYR A 1 94 ? 11.367 -7.016 -14.116 1.00 95.75 94 TYR A C 1
ATOM 689 O O . TYR A 1 94 ? 12.596 -7.025 -14.195 1.00 95.75 94 TYR A O 1
ATOM 697 N N . GLY A 1 95 ? 10.739 -6.953 -12.943 1.00 96.88 95 GLY A N 1
ATOM 698 C CA . GLY A 1 95 ? 11.421 -6.927 -11.655 1.00 96.88 95 GLY A CA 1
ATOM 699 C C . GLY A 1 95 ? 12.138 -8.240 -11.343 1.00 96.88 95 GLY A C 1
ATOM 700 O O . GLY A 1 95 ? 13.275 -8.208 -10.878 1.00 96.88 95 GLY A O 1
ATOM 701 N N . LYS A 1 96 ? 11.555 -9.397 -11.693 1.00 96.19 96 LYS A N 1
ATOM 702 C CA . LYS A 1 96 ? 12.255 -10.699 -11.626 1.00 96.19 96 LYS A CA 1
ATOM 703 C C . LYS A 1 96 ? 13.486 -10.714 -12.526 1.00 96.19 96 LYS A C 1
ATOM 705 O O . LYS A 1 96 ? 14.559 -11.151 -12.112 1.00 96.19 96 LYS A O 1
ATOM 710 N N . ALA A 1 97 ? 13.345 -10.204 -13.749 1.00 96.75 97 ALA A N 1
ATOM 711 C CA . ALA A 1 97 ? 14.454 -10.091 -14.689 1.00 96.75 97 ALA A CA 1
ATOM 712 C C . ALA A 1 97 ? 15.552 -9.139 -14.167 1.00 96.75 97 ALA A C 1
ATOM 714 O O . ALA A 1 97 ? 16.735 -9.473 -14.233 1.00 96.75 97 ALA A O 1
ATOM 715 N N . ALA A 1 98 ? 15.177 -8.004 -13.574 1.00 97.75 98 ALA A N 1
ATOM 716 C CA . ALA A 1 98 ? 16.105 -7.084 -12.916 1.00 97.75 98 ALA A CA 1
ATOM 717 C C . ALA A 1 98 ? 16.821 -7.739 -11.718 1.00 97.75 98 ALA A C 1
ATOM 719 O O . ALA A 1 98 ? 18.030 -7.588 -11.562 1.00 97.75 98 ALA A O 1
ATOM 720 N N . GLY A 1 99 ? 16.112 -8.533 -10.911 1.00 97.25 99 GLY A N 1
ATOM 721 C CA . GLY A 1 99 ? 16.714 -9.315 -9.829 1.00 97.25 99 GLY A CA 1
ATOM 722 C C . GLY A 1 99 ? 17.738 -10.338 -10.337 1.00 97.25 99 GLY A C 1
ATOM 723 O O . GLY A 1 99 ? 18.807 -10.489 -9.743 1.00 97.25 99 GLY A O 1
ATOM 724 N N . ALA A 1 100 ? 17.462 -10.992 -11.471 1.00 97.25 100 ALA A N 1
ATOM 725 C CA . ALA A 1 100 ? 18.420 -11.880 -12.130 1.00 97.25 100 ALA A CA 1
ATOM 726 C C . ALA A 1 100 ? 19.658 -11.124 -12.643 1.00 97.25 100 ALA A C 1
ATOM 728 O O . ALA A 1 100 ? 20.770 -11.640 -12.538 1.00 97.25 100 ALA A O 1
ATOM 729 N N . PHE A 1 101 ? 19.486 -9.896 -13.149 1.00 97.44 101 PHE A N 1
ATOM 730 C CA . PHE A 1 101 ? 20.606 -9.031 -13.530 1.00 97.44 101 PHE A CA 1
ATOM 731 C C . PHE A 1 101 ? 21.507 -8.728 -12.330 1.00 97.44 101 PHE A C 1
ATOM 733 O O . PHE A 1 101 ? 22.715 -8.913 -12.435 1.00 97.44 101 PHE A O 1
ATOM 740 N N . LEU A 1 102 ? 20.935 -8.327 -11.188 1.00 97.00 102 LEU A N 1
ATOM 741 C CA . LEU A 1 102 ? 21.704 -8.025 -9.975 1.00 97.00 102 LEU A CA 1
ATOM 742 C C . LEU A 1 102 ? 22.493 -9.236 -9.466 1.00 97.00 102 LEU A C 1
ATOM 744 O O . LEU A 1 102 ? 23.682 -9.117 -9.181 1.00 97.00 102 LEU A O 1
ATOM 748 N N . MET A 1 103 ? 21.862 -10.412 -9.429 1.00 96.19 103 MET A N 1
ATOM 749 C CA . MET A 1 103 ? 22.537 -11.660 -9.060 1.00 96.19 103 MET A CA 1
ATOM 750 C C . MET A 1 103 ? 23.720 -11.954 -9.995 1.00 96.19 103 MET A C 1
ATOM 752 O O . MET A 1 103 ? 24.833 -12.216 -9.547 1.00 96.19 103 MET A O 1
ATOM 756 N N . ALA A 1 104 ? 23.504 -11.872 -11.309 1.00 96.81 104 ALA A N 1
ATOM 757 C CA . ALA A 1 104 ? 24.558 -12.107 -12.291 1.00 96.81 104 ALA A CA 1
ATOM 758 C C . ALA A 1 104 ? 25.672 -11.051 -12.230 1.00 96.81 104 ALA A C 1
ATOM 760 O O . ALA A 1 104 ? 26.838 -11.350 -12.498 1.00 96.81 104 ALA A O 1
ATOM 761 N N . TRP A 1 105 ? 25.330 -9.809 -11.889 1.00 96.25 105 TRP A N 1
ATOM 762 C CA . TRP A 1 105 ? 26.289 -8.726 -11.716 1.00 96.25 105 TRP A CA 1
ATOM 763 C C . TRP A 1 105 ? 27.245 -8.999 -10.550 1.00 96.25 105 TRP A C 1
ATOM 765 O O . TRP A 1 105 ? 28.463 -8.864 -10.707 1.00 96.25 105 TRP A O 1
ATOM 775 N N . GLU A 1 106 ? 26.705 -9.449 -9.415 1.00 94.94 106 GLU A N 1
ATOM 776 C CA . GLU A 1 106 ? 27.484 -9.849 -8.242 1.00 94.94 106 GLU A CA 1
ATOM 777 C C . GLU A 1 106 ? 28.451 -10.994 -8.583 1.00 94.94 106 GLU A C 1
ATOM 779 O O . GLU A 1 106 ? 29.663 -10.867 -8.382 1.00 94.94 106 GLU A O 1
ATOM 784 N N . GLU A 1 107 ? 27.945 -12.052 -9.220 1.00 95.62 107 GLU A N 1
ATOM 785 C CA . GLU A 1 107 ? 28.722 -13.240 -9.605 1.00 95.62 107 GLU A CA 1
ATOM 786 C C . GLU A 1 107 ? 29.825 -12.944 -10.633 1.00 95.62 107 GLU A C 1
ATOM 788 O O . GLU A 1 107 ? 30.900 -13.545 -10.615 1.00 95.62 107 GLU A O 1
ATOM 793 N N . THR A 1 108 ? 29.599 -11.986 -11.534 1.00 92.62 108 THR A N 1
ATOM 794 C CA . THR A 1 108 ? 30.560 -11.642 -12.597 1.00 92.62 108 THR A CA 1
ATOM 795 C C . THR A 1 108 ? 31.552 -10.550 -12.199 1.00 92.62 108 THR A C 1
ATOM 797 O O . THR A 1 108 ? 32.362 -10.128 -13.025 1.00 92.62 108 THR A O 1
ATOM 800 N N . GLY A 1 109 ? 31.532 -10.077 -10.948 1.00 76.19 109 GLY A N 1
ATOM 801 C CA . GLY A 1 109 ? 32.634 -9.294 -10.380 1.00 76.19 109 GLY A CA 1
ATOM 802 C C . GLY A 1 109 ? 32.215 -8.155 -9.459 1.00 76.19 109 GLY A C 1
ATOM 803 O O . GLY A 1 109 ? 32.680 -7.036 -9.679 1.00 76.19 109 GLY A O 1
ATOM 804 N N . GLY A 1 110 ? 31.357 -8.465 -8.479 1.00 68.88 110 GLY A N 1
ATOM 805 C CA . GLY A 1 110 ? 31.111 -7.736 -7.229 1.00 68.88 110 GLY A CA 1
ATOM 806 C C . GLY A 1 110 ? 31.497 -6.257 -7.226 1.00 68.88 110 GLY A C 1
ATOM 807 O O . GLY A 1 110 ? 32.643 -5.893 -6.971 1.00 68.88 110 GLY A O 1
ATOM 808 N N . GLY A 1 111 ? 30.523 -5.399 -7.490 1.00 87.00 111 GLY A N 1
ATOM 809 C CA . GLY A 1 111 ? 30.651 -3.948 -7.444 1.00 87.00 111 GLY A CA 1
ATOM 810 C C . GLY A 1 111 ? 29.290 -3.310 -7.684 1.00 87.00 111 GLY A C 1
ATOM 811 O O . GLY A 1 111 ? 28.318 -4.015 -7.942 1.00 87.00 111 GLY A O 1
ATOM 812 N N . THR A 1 112 ? 29.217 -1.984 -7.627 1.00 92.19 112 THR A N 1
ATOM 813 C CA . THR A 1 112 ? 27.963 -1.267 -7.886 1.00 92.19 112 THR A CA 1
ATOM 814 C C . THR A 1 112 ? 27.490 -1.525 -9.326 1.00 92.19 112 THR A C 1
ATOM 816 O O . THR A 1 112 ? 28.302 -1.385 -10.249 1.00 92.19 112 THR A O 1
ATOM 819 N N . PRO A 1 113 ? 26.229 -1.942 -9.543 1.00 94.62 113 PRO A N 1
ATOM 820 C CA . PRO A 1 113 ? 25.659 -2.080 -10.882 1.00 94.62 113 PRO A CA 1
ATOM 821 C C . PRO A 1 113 ? 25.583 -0.726 -11.605 1.00 94.62 113 PRO A C 1
ATOM 823 O O . PRO A 1 113 ? 25.539 0.322 -10.955 1.00 94.62 113 PRO A O 1
ATOM 826 N N . PRO A 1 114 ? 25.575 -0.708 -12.953 1.00 95.00 114 PRO A N 1
ATOM 827 C CA . PRO A 1 114 ? 25.356 0.528 -13.697 1.00 95.00 114 PRO A CA 1
ATOM 828 C C . PRO A 1 114 ? 23.950 1.064 -13.398 1.00 95.00 114 PRO A C 1
ATOM 830 O O . PRO A 1 114 ? 23.031 0.260 -13.213 1.00 95.00 114 PRO A O 1
ATOM 833 N N . PRO A 1 115 ? 23.721 2.387 -13.425 1.00 94.94 115 PRO A N 1
ATOM 834 C CA . PRO A 1 115 ? 22.368 2.926 -13.346 1.00 94.94 115 PRO A CA 1
ATOM 835 C C . PRO A 1 115 ? 21.457 2.280 -14.410 1.00 94.94 115 PRO A C 1
ATOM 837 O O . PRO A 1 115 ? 21.900 2.116 -15.550 1.00 94.94 115 PRO A O 1
ATOM 840 N N . PRO A 1 116 ? 20.191 1.933 -14.093 1.00 93.50 116 PRO A N 1
ATOM 841 C CA . PRO A 1 116 ? 19.252 1.286 -15.014 1.00 93.50 116 PRO A CA 1
ATOM 842 C C . PRO A 1 116 ? 19.275 1.826 -16.448 1.00 93.50 116 PRO A C 1
ATOM 844 O O . PRO A 1 116 ? 19.457 1.074 -17.401 1.00 93.50 116 PRO A O 1
ATOM 847 N N . MET A 1 117 ? 19.162 3.144 -16.618 1.00 88.31 117 MET A N 1
ATOM 848 C CA . MET A 1 117 ? 19.080 3.782 -17.937 1.00 88.31 117 MET A CA 1
ATOM 849 C C . MET A 1 117 ? 20.414 3.890 -18.688 1.00 88.31 117 MET A C 1
ATOM 851 O O . MET A 1 117 ? 20.416 4.273 -19.857 1.00 88.31 117 MET A O 1
ATOM 855 N N . GLU A 1 118 ? 21.525 3.549 -18.041 1.00 92.50 118 GLU A N 1
ATOM 856 C CA . GLU A 1 118 ? 22.884 3.710 -18.565 1.00 92.50 118 GLU A CA 1
ATOM 857 C C . GLU A 1 118 ? 23.544 2.371 -18.919 1.00 92.50 118 GLU A C 1
ATOM 859 O O . GLU A 1 118 ? 24.711 2.343 -19.300 1.00 92.50 118 GLU A O 1
ATOM 864 N N . VAL A 1 119 ? 22.808 1.256 -18.835 1.00 91.94 119 VAL A N 1
ATOM 865 C CA . VAL A 1 119 ? 23.343 -0.069 -19.166 1.00 91.94 119 VAL A CA 1
ATOM 866 C C . VAL A 1 119 ? 23.722 -0.188 -20.651 1.00 91.94 119 VAL A C 1
ATOM 868 O O . VAL A 1 119 ? 22.965 0.172 -21.561 1.00 91.94 119 VAL A O 1
ATOM 871 N N . THR A 1 120 ? 24.912 -0.723 -20.904 1.00 91.56 120 THR A N 1
ATOM 872 C CA . THR A 1 120 ? 25.555 -0.850 -22.215 1.00 91.56 120 THR A CA 1
ATOM 873 C C . THR A 1 120 ? 25.716 -2.310 -22.652 1.00 91.56 120 THR A C 1
ATOM 875 O O . THR A 1 120 ? 25.439 -3.249 -21.901 1.00 91.56 120 THR A O 1
ATOM 878 N N . GLU A 1 121 ? 26.188 -2.515 -23.888 1.00 91.38 121 GLU A N 1
ATOM 879 C CA . GLU A 1 121 ? 26.422 -3.849 -24.452 1.00 91.38 121 GLU A CA 1
ATOM 880 C C . GLU A 1 121 ? 27.471 -4.606 -23.644 1.00 91.38 121 GLU A C 1
ATOM 882 O O . GLU A 1 121 ? 27.364 -5.813 -23.456 1.00 91.38 121 GLU A O 1
ATOM 887 N N . ALA A 1 122 ? 28.475 -3.887 -23.136 1.00 92.44 122 ALA A N 1
ATOM 888 C CA . ALA A 1 122 ? 29.533 -4.472 -22.331 1.00 92.44 122 ALA A CA 1
ATOM 889 C C . ALA A 1 122 ? 28.976 -5.053 -21.024 1.00 92.44 122 ALA A C 1
ATOM 891 O O . ALA A 1 122 ? 29.391 -6.135 -20.609 1.00 92.44 122 ALA A O 1
ATOM 892 N N . GLU A 1 123 ? 28.006 -4.379 -20.398 1.00 94.31 123 GLU A N 1
ATOM 893 C CA . GLU A 1 123 ? 27.335 -4.914 -19.216 1.00 94.31 123 GLU A CA 1
ATOM 894 C C . GLU A 1 123 ? 26.393 -6.080 -19.547 1.00 94.31 123 GLU A C 1
ATOM 896 O O . GLU A 1 123 ? 26.365 -7.041 -18.780 1.00 94.31 123 GLU A O 1
ATOM 901 N N . GLU A 1 124 ? 25.691 -6.069 -20.692 1.00 94.62 124 GLU A N 1
ATOM 902 C CA . GLU A 1 124 ? 24.912 -7.238 -21.155 1.00 94.62 124 GLU A CA 1
ATOM 903 C C . GLU A 1 124 ? 25.821 -8.453 -21.398 1.00 94.62 124 GLU A C 1
ATOM 905 O O . GLU A 1 124 ? 25.565 -9.536 -20.873 1.00 94.62 124 GLU A O 1
ATOM 910 N N . GLN A 1 125 ? 26.920 -8.277 -22.140 1.00 94.25 125 GLN A N 1
ATOM 911 C CA . GLN A 1 125 ? 27.896 -9.337 -22.416 1.00 94.25 125 GLN A CA 1
ATOM 912 C C . GLN A 1 125 ? 28.528 -9.877 -21.130 1.00 94.25 125 GLN A C 1
ATOM 914 O O . GLN A 1 125 ? 28.778 -11.078 -21.014 1.00 94.25 125 GLN A O 1
ATOM 919 N N . ARG A 1 126 ? 28.757 -9.005 -20.144 1.00 93.88 126 ARG A N 1
ATOM 920 C CA . ARG A 1 126 ? 29.259 -9.404 -18.831 1.00 93.88 126 ARG A CA 1
ATOM 921 C C . ARG A 1 126 ? 28.283 -10.336 -18.123 1.00 93.88 126 ARG A C 1
ATOM 923 O O . ARG A 1 126 ? 28.675 -11.446 -17.773 1.00 93.88 126 ARG A O 1
ATOM 930 N N . VAL A 1 127 ? 27.026 -9.929 -17.936 1.00 95.69 127 VAL A N 1
ATOM 931 C CA . VAL A 1 127 ? 26.038 -10.784 -17.251 1.00 95.69 127 VAL A CA 1
ATOM 932 C C . VAL A 1 127 ? 25.680 -12.027 -18.075 1.00 95.69 127 VAL A C 1
ATOM 934 O O . VAL A 1 127 ? 25.314 -13.053 -17.503 1.00 95.69 127 VAL A O 1
ATOM 937 N N . ALA A 1 128 ? 25.873 -11.998 -19.400 1.00 95.88 128 ALA A N 1
ATOM 938 C CA . ALA A 1 128 ? 25.745 -13.168 -20.271 1.00 95.88 128 ALA A CA 1
ATOM 939 C C . ALA A 1 128 ? 26.738 -14.288 -19.967 1.00 95.88 128 ALA A C 1
ATOM 941 O O . ALA A 1 128 ? 26.399 -15.450 -20.188 1.00 95.88 128 ALA A O 1
ATOM 942 N N . ALA A 1 129 ? 27.899 -13.985 -19.379 1.00 93.69 129 ALA A N 1
ATOM 943 C CA . ALA A 1 129 ? 28.820 -15.016 -18.902 1.00 93.69 129 ALA A CA 1
ATOM 944 C C . ALA A 1 129 ? 28.200 -15.914 -17.811 1.00 93.69 129 ALA A C 1
ATOM 946 O O . ALA A 1 129 ? 28.643 -17.048 -17.636 1.00 93.69 129 ALA A O 1
ATOM 947 N N . TYR A 1 130 ? 27.179 -15.422 -17.099 1.00 96.00 130 TYR A N 1
ATOM 948 C CA . TYR A 1 130 ? 26.451 -16.157 -16.063 1.00 96.00 130 TYR A CA 1
ATOM 949 C C . TYR A 1 130 ? 25.059 -16.614 -16.534 1.00 96.00 130 TYR A C 1
ATOM 951 O O . TYR A 1 130 ? 24.694 -17.778 -16.383 1.00 96.00 130 TYR A O 1
ATOM 959 N N . LEU A 1 131 ? 24.284 -15.714 -17.148 1.00 96.19 131 LEU A N 1
ATOM 960 C CA . LEU A 1 131 ? 22.878 -15.945 -17.512 1.00 96.19 131 LEU A CA 1
ATOM 961 C C . LEU A 1 131 ? 22.668 -16.551 -18.906 1.00 96.19 131 LEU A C 1
ATOM 963 O O . LEU A 1 131 ? 21.549 -16.957 -19.228 1.00 96.19 131 LEU A O 1
ATOM 967 N N . ASN A 1 132 ? 23.708 -16.624 -19.742 1.00 94.81 132 ASN A N 1
ATOM 968 C CA . ASN A 1 132 ? 23.617 -17.068 -21.135 1.00 94.81 132 ASN A CA 1
ATOM 969 C C . ASN A 1 132 ? 22.505 -16.315 -21.899 1.00 94.81 132 ASN A C 1
ATOM 971 O O . ASN A 1 132 ? 22.479 -15.086 -21.922 1.00 94.81 132 ASN A O 1
ATOM 975 N N . GLU A 1 133 ? 21.560 -17.040 -22.504 1.00 93.44 133 GLU A N 1
ATOM 976 C CA . GLU A 1 133 ? 20.463 -16.486 -23.309 1.00 93.44 133 GLU A CA 1
ATOM 977 C C . GLU A 1 133 ? 19.503 -15.586 -22.507 1.00 93.44 133 GLU A C 1
ATOM 979 O O . GLU A 1 133 ? 18.831 -14.733 -23.089 1.00 93.44 133 GLU A O 1
ATOM 984 N N . LEU A 1 134 ? 19.466 -15.717 -21.174 1.00 95.00 134 LEU A N 1
ATOM 985 C CA . LEU A 1 134 ? 18.612 -14.896 -20.306 1.00 95.00 134 LEU A CA 1
ATOM 986 C C . LEU A 1 134 ? 19.187 -13.500 -20.034 1.00 95.00 134 LEU A C 1
ATOM 988 O O . LEU A 1 134 ? 18.466 -12.637 -19.534 1.00 95.00 134 LEU A O 1
ATOM 992 N N . ALA A 1 135 ? 20.451 -13.250 -20.387 1.00 95.31 135 ALA A N 1
ATOM 993 C CA . ALA A 1 135 ? 21.116 -11.970 -20.150 1.00 95.31 135 ALA A CA 1
ATOM 994 C C . ALA A 1 135 ? 20.356 -10.791 -20.747 1.00 95.31 135 ALA A C 1
ATOM 996 O O . ALA A 1 135 ? 20.150 -9.788 -20.077 1.00 95.31 135 ALA A O 1
ATOM 997 N N . ARG A 1 136 ? 19.848 -10.942 -21.974 1.00 92.88 136 ARG A N 1
ATOM 998 C CA . ARG A 1 136 ? 19.087 -9.887 -22.647 1.00 92.88 136 ARG A CA 1
ATOM 999 C C . ARG A 1 136 ? 17.823 -9.509 -21.885 1.00 92.88 136 ARG A C 1
ATOM 1001 O O . ARG A 1 136 ? 17.513 -8.323 -21.759 1.00 92.88 136 ARG A O 1
ATOM 1008 N N . LEU A 1 137 ? 17.078 -10.505 -21.405 1.00 93.62 137 LEU A N 1
ATOM 1009 C CA . LEU A 1 137 ? 15.866 -10.269 -20.625 1.00 93.62 137 LEU A CA 1
ATOM 1010 C C . LEU A 1 137 ? 16.223 -9.591 -19.301 1.00 93.62 137 LEU A C 1
ATOM 1012 O O . LEU A 1 137 ? 15.611 -8.585 -18.958 1.00 93.62 137 LEU A O 1
ATOM 1016 N N . ALA A 1 138 ? 17.254 -10.084 -18.614 1.00 96.44 138 ALA A N 1
ATOM 1017 C CA . ALA A 1 138 ? 17.724 -9.528 -17.352 1.00 96.44 138 ALA A CA 1
ATOM 1018 C C . ALA A 1 138 ? 18.190 -8.069 -17.488 1.00 96.44 138 ALA A C 1
ATOM 1020 O O . ALA A 1 138 ? 17.709 -7.197 -16.768 1.00 96.44 138 ALA A O 1
ATOM 1021 N N . THR A 1 139 ? 19.043 -7.773 -18.472 1.00 96.25 139 THR A N 1
ATOM 1022 C CA . THR A 1 139 ? 19.495 -6.413 -18.792 1.00 96.25 139 THR A CA 1
ATOM 1023 C C . THR A 1 139 ? 18.331 -5.502 -19.168 1.00 96.25 139 THR A C 1
ATOM 1025 O O . THR A 1 139 ? 18.304 -4.340 -18.771 1.00 96.25 139 THR A O 1
ATOM 1028 N N . THR A 1 140 ? 17.339 -6.011 -19.902 1.00 95.38 140 THR A N 1
ATOM 1029 C CA . THR A 1 140 ? 16.138 -5.234 -20.242 1.00 95.38 140 THR A CA 1
ATOM 1030 C C . THR A 1 140 ? 15.300 -4.937 -19.002 1.00 95.38 140 THR A C 1
ATOM 1032 O O . THR A 1 140 ? 14.896 -3.792 -18.823 1.00 95.38 140 THR A O 1
ATOM 1035 N N . GLY A 1 141 ? 15.091 -5.928 -18.128 1.00 96.50 141 GLY A N 1
ATOM 1036 C CA . GLY A 1 141 ? 14.409 -5.758 -16.845 1.00 96.50 141 GLY A CA 1
ATOM 1037 C C . GLY A 1 141 ? 15.101 -4.720 -15.966 1.00 96.50 141 GLY A C 1
ATOM 1038 O O . GLY A 1 141 ? 14.453 -3.795 -15.478 1.00 96.50 141 GLY A O 1
ATOM 1039 N N . TRP A 1 142 ? 16.430 -4.805 -15.851 1.00 97.38 142 TRP A N 1
ATOM 1040 C CA . TRP A 1 142 ? 17.234 -3.789 -15.175 1.00 97.38 142 TRP A CA 1
ATOM 1041 C C . TRP A 1 142 ? 17.016 -2.407 -15.791 1.00 97.38 142 TRP A C 1
ATOM 1043 O O . TRP A 1 142 ? 16.691 -1.472 -15.071 1.00 97.38 142 TRP A O 1
ATOM 1053 N N . TRP A 1 143 ? 17.069 -2.281 -17.117 1.00 96.62 143 TRP A N 1
ATOM 1054 C CA . TRP A 1 143 ? 16.929 -1.003 -17.823 1.00 96.62 143 TRP A CA 1
ATOM 1055 C C . TRP A 1 143 ? 15.568 -0.302 -17.658 1.00 96.62 143 TRP A C 1
ATOM 1057 O O . TRP A 1 143 ? 15.483 0.931 -17.691 1.00 96.62 143 TRP A O 1
ATOM 1067 N N . VAL A 1 144 ? 14.479 -1.054 -17.480 1.00 96.31 144 VAL A N 1
ATOM 1068 C CA . VAL A 1 144 ? 13.129 -0.488 -17.271 1.00 96.31 144 VAL A CA 1
ATOM 1069 C C . VAL A 1 144 ? 12.753 -0.315 -15.798 1.00 96.31 144 VAL A C 1
ATOM 1071 O O . VAL A 1 144 ? 11.812 0.417 -15.495 1.00 96.31 144 VAL A O 1
ATOM 1074 N N . SER A 1 145 ? 13.487 -0.950 -14.884 1.00 97.19 145 SER A N 1
ATOM 1075 C CA . SER A 1 145 ? 13.128 -1.079 -13.466 1.00 97.19 145 SER A CA 1
ATOM 1076 C C . SER A 1 145 ? 12.816 0.251 -12.769 1.00 97.19 145 SER A C 1
ATOM 1078 O O . SER A 1 145 ? 11.799 0.337 -12.083 1.00 97.19 145 SER A O 1
ATOM 1080 N N . HIS A 1 146 ? 13.626 1.295 -12.976 1.00 96.88 146 HIS A N 1
ATOM 1081 C CA . HIS A 1 146 ? 13.418 2.614 -12.364 1.00 96.88 146 HIS A CA 1
ATOM 1082 C C . HIS A 1 146 ? 12.081 3.251 -12.780 1.00 96.88 146 HIS A C 1
ATOM 1084 O O . HIS A 1 146 ? 11.340 3.750 -11.936 1.00 96.88 146 HIS A O 1
ATOM 1090 N N . ARG A 1 147 ? 11.712 3.159 -14.065 1.00 97.06 147 ARG A N 1
ATOM 1091 C CA . ARG A 1 147 ? 10.435 3.687 -14.584 1.00 97.06 147 ARG A CA 1
ATOM 1092 C C . ARG A 1 147 ? 9.234 2.945 -14.002 1.00 97.06 147 ARG A C 1
ATOM 1094 O O . ARG A 1 147 ? 8.256 3.582 -13.619 1.00 97.06 147 ARG A O 1
ATOM 1101 N N . TYR A 1 148 ? 9.328 1.623 -13.862 1.00 98.00 148 TYR A N 1
ATOM 1102 C CA . TYR A 1 148 ? 8.296 0.858 -13.162 1.00 98.00 148 TYR A CA 1
ATOM 1103 C C . TYR A 1 148 ? 8.224 1.201 -11.674 1.00 98.00 148 TYR A C 1
ATOM 1105 O O . TYR A 1 148 ? 7.120 1.287 -11.154 1.00 98.00 148 TYR A O 1
ATOM 1113 N N . GLY A 1 149 ? 9.349 1.472 -11.005 1.00 97.75 149 GLY A N 1
ATOM 1114 C CA . GLY A 1 149 ? 9.356 1.958 -9.621 1.00 97.75 149 GLY A CA 1
ATOM 1115 C C . GLY A 1 149 ? 8.607 3.289 -9.462 1.00 97.75 149 GLY A C 1
ATOM 1116 O O . GLY A 1 149 ? 7.758 3.420 -8.580 1.00 97.75 149 GLY A O 1
ATOM 1117 N N . LEU A 1 150 ? 8.850 4.249 -10.366 1.00 97.56 150 LEU A N 1
ATOM 1118 C CA . LEU A 1 150 ? 8.136 5.533 -10.404 1.00 97.56 150 LEU A CA 1
ATOM 1119 C C . LEU A 1 150 ? 6.631 5.369 -10.646 1.00 97.56 150 LEU A C 1
ATOM 1121 O O . LEU A 1 150 ? 5.827 6.035 -10.000 1.00 97.56 150 LEU A O 1
ATOM 1125 N N . ALA A 1 151 ? 6.238 4.487 -11.563 1.00 98.06 151 ALA A N 1
ATOM 1126 C CA . ALA A 1 151 ? 4.829 4.215 -11.821 1.00 98.06 151 ALA A CA 1
ATOM 1127 C C . ALA A 1 151 ? 4.171 3.490 -10.633 1.00 98.06 151 ALA A C 1
ATOM 1129 O O . ALA A 1 151 ? 3.094 3.872 -10.188 1.00 98.06 151 ALA A O 1
ATOM 1130 N N . ALA A 1 152 ? 4.839 2.487 -10.065 1.00 98.31 152 ALA A N 1
ATOM 1131 C CA . ALA A 1 152 ? 4.308 1.653 -8.993 1.00 98.31 152 ALA A CA 1
ATOM 1132 C C . ALA A 1 152 ? 3.984 2.438 -7.721 1.00 98.31 152 ALA A C 1
ATOM 1134 O O . ALA A 1 152 ? 2.898 2.267 -7.170 1.00 98.31 152 ALA A O 1
ATOM 1135 N N . LYS A 1 153 ? 4.875 3.337 -7.276 1.00 95.81 153 LYS A N 1
ATOM 1136 C CA . LYS A 1 153 ? 4.632 4.137 -6.061 1.00 95.81 153 LYS A CA 1
ATOM 1137 C C . LYS A 1 153 ? 3.355 4.980 -6.159 1.00 95.81 153 LYS A C 1
ATOM 1139 O O . LYS A 1 153 ? 2.689 5.203 -5.162 1.00 95.81 153 LYS A O 1
ATOM 1144 N N . THR A 1 154 ? 2.990 5.415 -7.366 1.00 96.06 154 THR A N 1
ATOM 1145 C CA . THR A 1 154 ? 1.808 6.261 -7.582 1.00 96.06 154 THR A CA 1
ATOM 1146 C C . THR A 1 154 ? 0.534 5.431 -7.674 1.00 96.06 154 THR A C 1
ATOM 1148 O O . THR A 1 154 ? -0.452 5.751 -7.015 1.00 96.06 154 THR A O 1
ATOM 1151 N N . VAL A 1 155 ? 0.549 4.320 -8.419 1.00 97.62 155 VAL A N 1
ATOM 1152 C CA . VAL A 1 155 ? -0.636 3.455 -8.563 1.00 97.62 155 VAL A CA 1
ATOM 1153 C C . VAL A 1 155 ? -0.951 2.680 -7.281 1.00 97.62 155 VAL A C 1
ATOM 1155 O O . VAL A 1 155 ? -2.109 2.368 -7.035 1.00 97.62 155 VAL A O 1
ATOM 1158 N N . LEU A 1 156 ? 0.033 2.420 -6.413 1.00 97.75 156 LEU A N 1
ATOM 1159 C CA . LEU A 1 156 ? -0.196 1.799 -5.100 1.00 97.75 156 LEU A CA 1
ATOM 1160 C C . LEU A 1 156 ? -0.946 2.708 -4.111 1.00 97.75 156 LEU A C 1
ATOM 1162 O O . LEU A 1 156 ? -1.458 2.216 -3.100 1.00 97.75 156 LEU A O 1
ATOM 1166 N N . ASN A 1 157 ? -1.084 4.002 -4.414 1.00 94.81 157 ASN A N 1
ATOM 1167 C CA . ASN A 1 157 ? -1.919 4.924 -3.639 1.00 94.81 157 ASN A CA 1
ATOM 1168 C C . ASN A 1 157 ? -3.415 4.640 -3.831 1.00 94.81 157 ASN A C 1
ATOM 1170 O O . ASN A 1 157 ? -4.227 4.962 -2.958 1.00 94.81 157 ASN A O 1
ATOM 1174 N N . ASP A 1 158 ? -3.776 3.968 -4.922 1.00 95.62 158 ASP A N 1
ATOM 1175 C CA . ASP A 1 158 ? -5.143 3.610 -5.272 1.00 95.62 158 ASP A CA 1
ATOM 1176 C C . ASP A 1 158 ? -5.639 2.363 -4.511 1.00 95.62 158 ASP A C 1
ATOM 1178 O O . ASP A 1 158 ? -4.990 1.314 -4.460 1.00 95.62 158 ASP A O 1
ATOM 1182 N N . THR A 1 159 ? -6.824 2.481 -3.908 1.00 95.19 159 THR A N 1
ATOM 1183 C CA . THR A 1 159 ? -7.442 1.424 -3.083 1.00 95.19 159 THR A CA 1
ATOM 1184 C C . THR A 1 159 ? -7.808 0.189 -3.906 1.00 95.19 159 THR A C 1
ATOM 1186 O O . THR A 1 159 ? -7.622 -0.940 -3.445 1.00 95.19 159 THR A O 1
ATOM 1189 N N . GLU A 1 160 ? -8.312 0.377 -5.127 1.00 95.06 160 GLU A N 1
ATOM 1190 C CA . GLU A 1 160 ? -8.728 -0.733 -5.987 1.00 95.06 160 GLU A CA 1
ATOM 1191 C C . GLU A 1 160 ? -7.518 -1.532 -6.469 1.00 95.06 160 GLU A C 1
ATOM 1193 O O . GLU A 1 160 ? -7.554 -2.762 -6.464 1.00 95.06 160 GLU A O 1
ATOM 1198 N N . THR A 1 161 ? -6.411 -0.850 -6.773 1.00 96.81 161 THR A N 1
ATOM 1199 C CA . THR A 1 161 ? -5.134 -1.488 -7.109 1.00 96.81 161 THR A CA 1
ATOM 1200 C C . THR A 1 161 ? -4.642 -2.361 -5.956 1.00 96.81 161 THR A C 1
ATOM 1202 O O . THR A 1 161 ? -4.391 -3.550 -6.157 1.00 96.81 161 THR A O 1
ATOM 1205 N N . ARG A 1 162 ? -4.583 -1.839 -4.721 1.00 97.00 162 ARG A N 1
ATOM 1206 C CA . ARG A 1 162 ? -4.188 -2.644 -3.547 1.00 97.00 162 ARG A CA 1
ATOM 1207 C C . ARG A 1 162 ? -5.118 -3.839 -3.314 1.00 97.00 162 ARG A C 1
ATOM 1209 O O . ARG A 1 162 ? -4.647 -4.935 -3.010 1.00 97.00 162 ARG A O 1
ATOM 1216 N N . ALA A 1 163 ? -6.427 -3.649 -3.471 1.00 95.88 163 ALA A N 1
ATOM 1217 C CA . ALA A 1 163 ? -7.411 -4.718 -3.314 1.00 95.88 163 ALA A CA 1
ATOM 1218 C C . ALA A 1 163 ? -7.275 -5.813 -4.385 1.00 95.88 163 ALA A C 1
ATOM 1220 O O . ALA A 1 163 ? -7.386 -7.001 -4.065 1.00 95.88 163 ALA A O 1
ATOM 1221 N N . ALA A 1 164 ? -6.997 -5.429 -5.633 1.00 95.44 164 ALA A N 1
ATOM 1222 C CA . ALA A 1 164 ? -6.752 -6.360 -6.726 1.00 95.44 164 ALA A CA 1
ATOM 1223 C C . ALA A 1 164 ? -5.505 -7.214 -6.460 1.00 95.44 164 ALA A C 1
ATOM 1225 O O . ALA A 1 164 ? -5.580 -8.434 -6.573 1.00 95.44 164 ALA A O 1
ATOM 1226 N N . LEU A 1 165 ? -4.400 -6.601 -6.015 1.00 95.31 165 LEU A N 1
ATOM 1227 C CA . LEU A 1 165 ? -3.166 -7.327 -5.688 1.00 95.31 165 LEU A CA 1
ATOM 1228 C C . LEU A 1 165 ? -3.353 -8.332 -4.545 1.00 95.31 165 LEU A C 1
ATOM 1230 O O . LEU A 1 165 ? -2.853 -9.449 -4.627 1.00 95.31 165 LEU A O 1
ATOM 1234 N N . ARG A 1 166 ? -4.097 -7.960 -3.494 1.00 92.69 166 ARG A N 1
ATOM 1235 C CA . ARG A 1 166 ? -4.431 -8.869 -2.381 1.00 92.69 166 ARG A CA 1
ATOM 1236 C C . ARG A 1 166 ? -5.269 -10.070 -2.812 1.00 92.69 166 ARG A C 1
ATOM 1238 O O . ARG A 1 166 ? -5.178 -11.127 -2.199 1.00 92.69 166 ARG A O 1
ATOM 1245 N N . SER A 1 167 ? -6.123 -9.883 -3.814 1.00 92.12 167 SER A N 1
ATOM 1246 C CA . SER A 1 167 ? -7.046 -10.917 -4.288 1.00 92.12 167 SER A CA 1
ATOM 1247 C C . SER A 1 167 ? -6.409 -11.853 -5.317 1.00 92.12 167 SER A C 1
ATOM 1249 O O . SER A 1 167 ? -7.016 -12.867 -5.665 1.00 92.12 167 SER A O 1
ATOM 1251 N N . ASP A 1 168 ? -5.219 -11.519 -5.821 1.00 89.12 168 ASP A N 1
ATOM 1252 C CA . ASP A 1 168 ? -4.515 -12.320 -6.813 1.00 89.12 168 ASP A CA 1
ATOM 1253 C C . ASP A 1 168 ? -3.793 -13.501 -6.130 1.00 89.12 168 ASP A C 1
ATOM 1255 O O . ASP A 1 168 ? -2.875 -13.293 -5.324 1.00 89.12 168 ASP A O 1
ATOM 1259 N N . PRO A 1 169 ? -4.186 -14.755 -6.435 1.00 81.06 169 PRO A N 1
ATOM 1260 C CA . PRO A 1 169 ? -3.606 -15.938 -5.807 1.00 81.06 169 PRO A CA 1
ATOM 1261 C C . PRO A 1 169 ? -2.135 -16.170 -6.185 1.00 81.06 169 PRO A C 1
ATOM 1263 O O . PRO A 1 169 ? -1.498 -17.032 -5.587 1.00 81.06 169 PRO A O 1
ATOM 1266 N N . GLY A 1 170 ? -1.583 -15.421 -7.143 1.00 80.19 170 GLY A N 1
ATOM 1267 C CA . GLY A 1 170 ? -0.226 -15.606 -7.634 1.00 80.19 170 GLY A CA 1
ATOM 1268 C C . GLY A 1 170 ? -0.090 -16.794 -8.582 1.00 80.19 170 GLY A C 1
ATOM 1269 O O . GLY A 1 170 ? -1.048 -17.477 -8.950 1.00 80.19 170 GLY A O 1
ATOM 1270 N N . THR A 1 171 ? 1.147 -17.028 -9.018 1.00 71.75 171 THR A N 1
ATOM 1271 C CA . THR A 1 171 ? 1.491 -18.115 -9.952 1.00 71.75 171 THR A CA 1
ATOM 1272 C C . THR A 1 171 ? 2.035 -19.358 -9.247 1.00 71.75 171 THR A C 1
ATOM 1274 O O . THR A 1 171 ? 2.036 -20.446 -9.827 1.00 71.75 171 THR A O 1
ATOM 1277 N N . LEU A 1 172 ? 2.483 -19.214 -7.997 1.00 70.19 172 LEU A N 1
ATOM 1278 C CA . LEU A 1 172 ? 3.091 -20.273 -7.197 1.00 70.19 172 LEU A CA 1
ATOM 1279 C C . LEU A 1 172 ? 2.120 -20.712 -6.100 1.00 70.19 172 LEU A C 1
ATOM 1281 O O . LEU A 1 172 ? 1.548 -19.885 -5.405 1.00 70.19 172 LEU A O 1
ATOM 1285 N N . GLN A 1 173 ? 1.959 -22.026 -5.911 1.00 66.62 173 GLN A N 1
ATOM 1286 C CA . GLN A 1 173 ? 0.993 -22.595 -4.954 1.00 66.62 173 GLN A CA 1
ATOM 1287 C C . GLN A 1 173 ? 1.227 -22.181 -3.488 1.00 66.62 173 GLN A C 1
ATOM 1289 O O . GLN A 1 173 ? 0.326 -22.344 -2.671 1.00 66.62 173 GLN A O 1
ATOM 1294 N N . GLU A 1 174 ? 2.414 -21.669 -3.158 1.00 80.38 174 GLU A N 1
ATOM 1295 C CA . GLU A 1 174 ? 2.837 -21.339 -1.790 1.00 80.38 174 GLU A CA 1
ATOM 1296 C C . GLU A 1 174 ? 3.056 -19.835 -1.556 1.00 80.38 174 GLU A C 1
ATOM 1298 O O . GLU A 1 174 ? 3.365 -19.449 -0.433 1.00 80.38 174 GLU A O 1
ATOM 1303 N N . MET A 1 175 ? 2.922 -18.989 -2.587 1.00 87.06 175 MET A N 1
ATOM 1304 C CA . MET A 1 175 ? 3.211 -17.555 -2.490 1.00 87.06 175 MET A CA 1
ATOM 1305 C C . MET A 1 175 ? 2.192 -16.740 -3.285 1.00 87.06 175 MET A C 1
ATOM 1307 O O . MET A 1 175 ? 2.032 -16.928 -4.492 1.00 87.06 175 MET A O 1
ATOM 1311 N N . THR A 1 176 ? 1.543 -15.803 -2.601 1.00 90.94 176 THR A N 1
ATOM 1312 C CA . THR A 1 176 ? 0.605 -14.855 -3.213 1.00 90.94 176 THR A CA 1
ATOM 1313 C C . THR A 1 176 ? 1.334 -13.877 -4.130 1.00 90.94 176 THR A C 1
ATOM 1315 O O . THR A 1 176 ? 2.532 -13.618 -3.980 1.00 90.94 176 THR A O 1
ATOM 1318 N N . TYR A 1 177 ? 0.606 -13.272 -5.070 1.00 93.12 177 TYR A N 1
ATOM 1319 C CA . TYR A 1 177 ? 1.212 -12.300 -5.978 1.00 93.12 177 TYR A CA 1
ATOM 1320 C C . TYR A 1 177 ? 1.804 -11.087 -5.236 1.00 93.12 177 TYR A C 1
ATOM 1322 O O . TYR A 1 177 ? 2.881 -10.593 -5.571 1.00 93.12 177 TYR A O 1
ATOM 1330 N N . LEU A 1 178 ? 1.134 -10.636 -4.173 1.00 94.81 178 LEU A N 1
ATOM 1331 C CA . LEU A 1 178 ? 1.594 -9.517 -3.357 1.00 94.81 178 LEU A CA 1
ATOM 1332 C C . LEU A 1 178 ? 2.900 -9.823 -2.601 1.00 94.81 178 LEU A C 1
ATOM 1334 O O . LEU A 1 178 ? 3.765 -8.951 -2.493 1.00 94.81 178 LEU A O 1
ATOM 1338 N N . GLU A 1 179 ? 3.072 -11.046 -2.095 1.00 93.94 179 GLU A N 1
ATOM 1339 C CA . GLU A 1 179 ? 4.322 -11.482 -1.452 1.00 93.94 179 GLU A CA 1
ATOM 1340 C C . GLU A 1 179 ? 5.482 -11.502 -2.451 1.00 93.94 179 GLU A C 1
ATOM 1342 O O . GLU A 1 179 ? 6.570 -11.009 -2.144 1.00 93.94 179 GLU A O 1
ATOM 1347 N N . GLU A 1 180 ? 5.234 -11.992 -3.667 1.00 94.62 180 GLU A N 1
ATOM 1348 C CA . GLU A 1 180 ? 6.218 -11.983 -4.748 1.00 94.62 180 GLU A CA 1
ATOM 1349 C C . GLU A 1 180 ? 6.674 -10.556 -5.080 1.00 94.62 180 GLU A C 1
ATOM 1351 O O . GLU A 1 180 ? 7.873 -10.265 -5.082 1.00 94.62 180 GLU A O 1
ATOM 1356 N N . LEU A 1 181 ? 5.722 -9.640 -5.281 1.00 97.44 181 LEU A N 1
ATOM 1357 C CA . LEU A 1 181 ? 6.011 -8.224 -5.512 1.00 97.44 181 LEU A CA 1
ATOM 1358 C C . LEU A 1 181 ? 6.787 -7.596 -4.351 1.00 97.44 181 LEU A C 1
ATOM 1360 O O . LEU A 1 181 ? 7.723 -6.82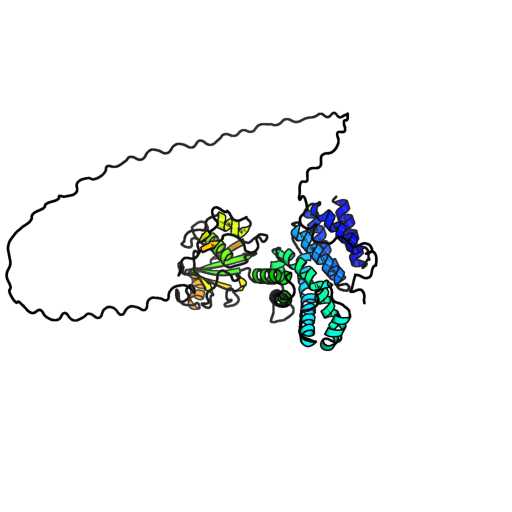8 -4.573 1.00 97.44 181 LEU A O 1
ATOM 1364 N N . THR A 1 182 ? 6.434 -7.942 -3.113 1.00 97.44 182 THR A N 1
ATOM 1365 C CA . THR A 1 182 ? 7.105 -7.430 -1.910 1.00 97.44 182 THR A CA 1
ATOM 1366 C C . THR A 1 182 ? 8.572 -7.862 -1.866 1.00 97.44 182 THR A C 1
ATOM 1368 O O . THR A 1 182 ? 9.436 -7.055 -1.507 1.00 97.44 182 THR A O 1
ATOM 1371 N N . LEU A 1 183 ? 8.873 -9.108 -2.253 1.00 96.44 183 LEU A N 1
ATOM 1372 C CA . LEU A 1 183 ? 10.240 -9.630 -2.336 1.00 96.44 183 LEU A CA 1
ATOM 1373 C C . LEU A 1 183 ? 11.044 -8.958 -3.450 1.00 96.44 183 LEU A C 1
ATOM 1375 O O . LEU A 1 183 ? 12.178 -8.545 -3.200 1.00 96.44 183 LEU A O 1
ATOM 1379 N N . ILE A 1 184 ? 10.449 -8.810 -4.638 1.00 97.56 184 ILE A N 1
ATOM 1380 C CA . ILE A 1 184 ? 11.055 -8.102 -5.774 1.00 97.56 184 ILE A CA 1
ATOM 1381 C C . ILE A 1 184 ? 11.400 -6.670 -5.367 1.00 97.56 184 ILE A C 1
ATOM 1383 O O . ILE A 1 184 ? 12.537 -6.234 -5.541 1.00 97.56 184 ILE A O 1
ATOM 1387 N N . ALA A 1 185 ? 10.447 -5.951 -4.767 1.00 98.44 185 ALA A N 1
ATOM 1388 C CA . ALA A 1 185 ? 10.666 -4.575 -4.356 1.00 98.44 185 ALA A CA 1
ATOM 1389 C C . ALA A 1 185 ? 11.782 -4.465 -3.316 1.00 98.44 185 ALA A C 1
ATOM 1391 O O . ALA A 1 185 ? 12.690 -3.660 -3.487 1.00 98.44 185 ALA A O 1
ATOM 1392 N N . ARG A 1 186 ? 11.794 -5.338 -2.301 1.00 98.00 186 ARG A N 1
ATOM 1393 C CA . ARG A 1 186 ? 12.874 -5.375 -1.305 1.00 98.00 186 ARG A CA 1
ATOM 1394 C C . ARG A 1 186 ? 14.245 -5.610 -1.941 1.00 98.00 186 ARG A C 1
ATOM 1396 O O . ARG A 1 186 ? 15.218 -4.996 -1.517 1.00 98.00 186 ARG A O 1
ATOM 1403 N N . GLN A 1 187 ? 14.329 -6.514 -2.917 1.00 97.19 187 GLN A N 1
ATOM 1404 C CA . GLN A 1 187 ? 15.583 -6.810 -3.608 1.00 97.19 187 GLN A CA 1
ATOM 1405 C C . GLN A 1 187 ? 16.087 -5.589 -4.388 1.00 97.19 187 GLN A C 1
ATOM 1407 O O . GLN A 1 187 ? 17.256 -5.234 -4.275 1.00 97.19 187 GLN A O 1
ATOM 1412 N N . LEU A 1 188 ? 15.211 -4.934 -5.152 1.00 97.94 188 LEU A N 1
ATOM 1413 C CA . LEU A 1 188 ? 15.578 -3.787 -5.986 1.00 97.94 188 LEU A CA 1
ATOM 1414 C C . LEU A 1 188 ? 15.821 -2.507 -5.176 1.00 97.94 188 LEU A C 1
ATOM 1416 O O . LEU A 1 188 ? 16.603 -1.659 -5.600 1.00 97.94 188 LEU A O 1
ATOM 1420 N N . ALA A 1 189 ? 15.221 -2.388 -3.991 1.00 97.56 189 ALA A N 1
ATOM 1421 C CA . ALA A 1 189 ? 15.375 -1.242 -3.099 1.00 97.56 189 ALA A CA 1
ATOM 1422 C C . ALA A 1 189 ? 16.826 -1.004 -2.640 1.00 97.56 189 ALA A C 1
ATOM 1424 O O . ALA A 1 189 ? 17.171 0.116 -2.261 1.00 97.56 189 ALA A O 1
ATOM 1425 N N . ALA A 1 190 ? 17.685 -2.029 -2.691 1.00 94.50 190 ALA A N 1
ATOM 1426 C CA . ALA A 1 190 ? 19.111 -1.893 -2.393 1.00 94.50 190 ALA A CA 1
ATOM 1427 C C . ALA A 1 190 ? 19.849 -0.983 -3.393 1.00 94.50 190 ALA A C 1
ATOM 1429 O O . ALA A 1 190 ? 20.811 -0.323 -3.014 1.00 94.50 190 ALA A O 1
ATOM 1430 N N . GLU A 1 191 ? 19.376 -0.927 -4.641 1.00 95.88 191 GLU A N 1
ATOM 1431 C CA . GLU A 1 191 ? 20.056 -0.235 -5.743 1.00 95.88 191 GLU A CA 1
ATOM 1432 C C . GLU A 1 191 ? 19.214 0.900 -6.351 1.00 95.88 191 GLU A C 1
ATOM 1434 O O . GLU A 1 191 ? 19.751 1.801 -6.991 1.00 95.88 191 GLU A O 1
ATOM 1439 N N . ILE A 1 192 ? 17.889 0.874 -6.165 1.00 96.25 192 ILE A N 1
ATOM 1440 C CA . ILE A 1 192 ? 16.947 1.829 -6.761 1.00 96.25 192 ILE A CA 1
ATOM 1441 C C . ILE A 1 192 ? 16.051 2.412 -5.668 1.00 96.25 192 ILE A C 1
ATOM 1443 O O . ILE A 1 192 ? 15.229 1.711 -5.076 1.00 96.25 192 ILE A O 1
ATOM 1447 N N . GLN A 1 193 ? 16.183 3.719 -5.430 1.00 95.69 193 GLN A N 1
ATOM 1448 C CA . GLN A 1 193 ? 15.529 4.411 -4.318 1.00 95.69 193 GLN A CA 1
ATOM 1449 C C . GLN A 1 193 ? 13.998 4.304 -4.354 1.00 95.69 193 GLN A C 1
ATOM 1451 O O . GLN A 1 193 ? 13.383 4.133 -3.305 1.00 95.69 193 GLN A O 1
ATOM 1456 N N . GLU A 1 194 ? 13.372 4.355 -5.535 1.00 96.44 194 GLU A N 1
ATOM 1457 C CA . GLU A 1 194 ? 11.911 4.260 -5.678 1.00 96.44 194 GLU A CA 1
ATOM 1458 C C . GLU A 1 194 ? 11.352 2.974 -5.065 1.00 96.44 194 GLU A C 1
ATOM 1460 O O . GLU A 1 194 ? 10.243 2.968 -4.533 1.00 96.44 194 GLU A O 1
ATOM 1465 N N . TYR A 1 195 ? 12.126 1.885 -5.096 1.00 98.19 195 TYR A N 1
ATOM 1466 C CA . TYR A 1 195 ? 11.674 0.602 -4.576 1.00 98.19 195 TYR A CA 1
ATOM 1467 C C . TYR A 1 195 ? 11.635 0.532 -3.047 1.00 98.19 195 TYR A C 1
ATOM 1469 O O . TYR A 1 195 ? 10.981 -0.367 -2.522 1.00 98.19 195 TYR A O 1
ATOM 1477 N N . GLN A 1 196 ? 12.254 1.478 -2.328 1.00 97.06 196 GLN A N 1
ATOM 1478 C CA . GLN A 1 196 ? 12.077 1.603 -0.876 1.00 97.06 196 GLN A CA 1
ATOM 1479 C C . GLN A 1 196 ? 10.616 1.940 -0.548 1.00 97.06 196 GLN A C 1
ATOM 1481 O O . GLN A 1 196 ? 9.960 1.205 0.185 1.00 97.06 196 GLN A O 1
ATOM 1486 N N . GLU A 1 197 ? 10.067 2.983 -1.180 1.00 96.25 197 GLU A N 1
ATOM 1487 C CA . GLU A 1 197 ? 8.667 3.381 -0.986 1.00 96.25 197 GLU A CA 1
ATOM 1488 C C . GLU A 1 197 ? 7.703 2.333 -1.561 1.00 96.25 197 GLU A C 1
ATOM 1490 O O . GLU A 1 197 ? 6.739 1.958 -0.900 1.00 96.25 197 GLU A O 1
ATOM 1495 N N . VAL A 1 198 ? 7.988 1.763 -2.741 1.00 98.44 198 VAL A N 1
ATOM 1496 C CA . VAL A 1 198 ? 7.171 0.661 -3.290 1.00 98.44 198 VAL A CA 1
ATOM 1497 C C . VAL A 1 198 ? 7.118 -0.524 -2.321 1.00 98.44 198 VAL A C 1
ATOM 1499 O O . VAL A 1 198 ? 6.050 -1.100 -2.120 1.00 98.44 198 VAL A O 1
ATOM 1502 N N . HIS A 1 199 ? 8.239 -0.885 -1.689 1.00 98.00 199 HIS A N 1
ATOM 1503 C CA . HIS A 1 199 ? 8.271 -1.955 -0.695 1.00 98.00 199 HIS A CA 1
ATOM 1504 C C . HIS A 1 199 ? 7.399 -1.629 0.527 1.00 98.00 199 HIS A C 1
ATOM 1506 O O . HIS A 1 199 ? 6.622 -2.479 0.965 1.00 98.00 199 HIS A O 1
ATOM 1512 N N . GLU A 1 200 ? 7.481 -0.407 1.054 1.00 96.50 200 GLU A N 1
ATOM 1513 C CA . GLU A 1 200 ? 6.643 0.051 2.170 1.00 96.50 200 GLU A CA 1
ATOM 1514 C C . GLU A 1 200 ? 5.146 0.005 1.824 1.00 96.50 200 GLU A C 1
ATOM 1516 O O . GLU A 1 200 ? 4.347 -0.546 2.587 1.00 96.50 200 GLU A O 1
ATOM 1521 N N . LEU A 1 201 ? 4.769 0.494 0.640 1.00 97.88 201 LEU A N 1
ATOM 1522 C CA . LEU A 1 201 ? 3.385 0.513 0.166 1.00 97.88 201 LEU A CA 1
ATOM 1523 C C . LEU A 1 201 ? 2.818 -0.893 -0.072 1.00 97.88 201 LEU A C 1
ATOM 1525 O O . LEU A 1 201 ? 1.654 -1.150 0.241 1.00 97.88 201 LEU A O 1
ATOM 1529 N N . LEU A 1 202 ? 3.630 -1.828 -0.575 1.00 98.19 202 LEU A N 1
ATOM 1530 C CA . LEU A 1 202 ? 3.233 -3.232 -0.725 1.00 98.19 202 LEU A CA 1
ATOM 1531 C C . LEU A 1 202 ? 3.007 -3.910 0.632 1.00 98.19 202 LEU A C 1
ATOM 1533 O O . LEU A 1 202 ? 2.042 -4.659 0.789 1.00 98.19 202 LEU A O 1
ATOM 1537 N N . ARG A 1 203 ? 3.841 -3.609 1.637 1.00 97.00 203 ARG A N 1
ATOM 1538 C CA . ARG A 1 203 ? 3.642 -4.105 3.008 1.00 97.00 203 ARG A CA 1
ATOM 1539 C C . ARG A 1 203 ? 2.372 -3.543 3.637 1.00 97.00 203 ARG A C 1
ATOM 1541 O O . ARG A 1 203 ? 1.610 -4.305 4.225 1.00 97.00 203 ARG A O 1
ATOM 1548 N N . MET A 1 204 ? 2.107 -2.247 3.468 1.00 97.12 204 MET A N 1
ATOM 1549 C CA . MET A 1 204 ? 0.836 -1.635 3.871 1.00 97.12 204 MET A CA 1
ATOM 1550 C C . MET A 1 204 ? -0.352 -2.341 3.199 1.00 97.12 204 MET A C 1
ATOM 1552 O O . MET A 1 204 ? -1.337 -2.661 3.858 1.00 97.12 204 MET A O 1
ATOM 1556 N N . ALA A 1 205 ? -0.250 -2.629 1.899 1.00 96.94 205 ALA A N 1
ATOM 1557 C CA . ALA A 1 205 ? -1.304 -3.293 1.141 1.00 96.94 205 ALA A CA 1
ATOM 1558 C C . ALA A 1 205 ? -1.568 -4.744 1.580 1.00 96.94 205 ALA A C 1
ATOM 1560 O O . ALA A 1 205 ? -2.623 -5.271 1.244 1.00 96.94 205 ALA A O 1
ATOM 1561 N N . ALA A 1 206 ? -0.659 -5.397 2.315 1.00 95.50 206 ALA A N 1
ATOM 1562 C CA . ALA A 1 206 ? -0.738 -6.821 2.667 1.00 95.50 206 ALA A CA 1
ATOM 1563 C C . ALA A 1 206 ? -1.688 -7.166 3.825 1.00 95.50 206 ALA A C 1
ATOM 1565 O O . ALA A 1 206 ? -1.818 -8.335 4.204 1.00 95.50 206 ALA A O 1
ATOM 1566 N N . ALA A 1 207 ? -2.372 -6.175 4.393 1.00 95.06 207 ALA A N 1
ATOM 1567 C CA . ALA A 1 207 ? -3.421 -6.390 5.376 1.00 95.06 207 ALA A CA 1
ATOM 1568 C C . ALA A 1 207 ? -4.585 -5.432 5.132 1.00 95.06 207 ALA A C 1
ATOM 1570 O O . ALA A 1 207 ? -4.382 -4.236 4.956 1.00 95.06 207 ALA A O 1
ATOM 1571 N N . ASP A 1 208 ? -5.805 -5.965 5.163 1.00 96.94 208 ASP A N 1
ATOM 1572 C CA . ASP A 1 208 ? -7.035 -5.173 5.049 1.00 96.94 208 ASP A CA 1
ATOM 1573 C C . ASP A 1 208 ? -8.081 -5.516 6.120 1.00 96.94 208 ASP A C 1
ATOM 1575 O O . ASP A 1 208 ? -9.225 -5.049 6.083 1.00 96.94 208 ASP A O 1
ATOM 1579 N N . SER A 1 209 ? -7.708 -6.390 7.054 1.00 97.81 209 SER A N 1
ATOM 1580 C CA . SER A 1 209 ? -8.588 -6.902 8.089 1.00 97.81 209 SER A CA 1
ATOM 1581 C C . SER A 1 209 ? -7.810 -7.462 9.275 1.00 97.81 209 SER A C 1
ATOM 1583 O O . SER A 1 209 ? -6.657 -7.887 9.157 1.00 97.81 209 SER A O 1
ATOM 1585 N N . ALA A 1 210 ? -8.464 -7.455 10.434 1.00 98.50 210 ALA A N 1
ATOM 1586 C CA . ALA A 1 210 ? -7.990 -8.109 11.646 1.00 98.50 210 ALA A CA 1
ATOM 1587 C C . ALA A 1 210 ? -9.171 -8.513 12.539 1.00 98.50 210 ALA A C 1
ATOM 1589 O O . ALA A 1 210 ? -10.232 -7.882 12.527 1.00 98.50 210 ALA A O 1
ATOM 1590 N N . LEU A 1 211 ? -8.969 -9.551 13.345 1.00 98.69 211 LEU A N 1
ATOM 1591 C CA . LEU A 1 211 ? -9.772 -9.829 14.524 1.00 98.69 211 LEU A CA 1
ATOM 1592 C C . LEU A 1 211 ? -9.144 -9.103 15.716 1.00 98.69 211 LEU A C 1
ATOM 1594 O O . LEU A 1 211 ? -8.013 -9.397 16.095 1.00 98.69 211 LEU A O 1
ATOM 1598 N N . VAL A 1 212 ? -9.889 -8.179 16.312 1.00 98.69 212 VAL A N 1
ATOM 1599 C CA . VAL A 1 212 ? -9.452 -7.363 17.448 1.00 98.69 212 VAL A CA 1
ATOM 1600 C C . VAL A 1 212 ? -10.184 -7.810 18.705 1.00 98.69 212 VAL A C 1
ATOM 1602 O O . VAL A 1 212 ? -11.411 -7.840 18.723 1.00 98.69 212 VAL A O 1
ATOM 1605 N N . LEU A 1 213 ? -9.448 -8.146 19.758 1.00 98.50 213 LEU A N 1
ATOM 1606 C CA . LEU A 1 213 ? -9.984 -8.647 21.021 1.00 98.50 213 LEU A CA 1
ATOM 1607 C C . LEU A 1 213 ? -9.631 -7.684 22.155 1.00 98.50 213 LEU A C 1
ATOM 1609 O O . LEU A 1 213 ? -8.456 -7.479 22.453 1.00 98.50 213 LEU A O 1
ATOM 1613 N N . ASP A 1 214 ? -10.638 -7.103 22.803 1.00 97.81 214 ASP A N 1
ATOM 1614 C CA . ASP A 1 214 ? -10.435 -6.206 23.941 1.00 97.81 214 ASP A CA 1
ATOM 1615 C C . ASP A 1 214 ? -10.400 -6.994 25.249 1.00 97.81 214 ASP A C 1
ATOM 1617 O O . ASP A 1 214 ? -11.396 -7.607 25.649 1.00 97.81 214 ASP A O 1
ATOM 1621 N N . ARG A 1 215 ? -9.259 -6.963 25.946 1.00 95.25 215 ARG A N 1
ATOM 1622 C CA . ARG A 1 215 ? -9.080 -7.747 27.171 1.00 95.25 215 ARG A CA 1
ATOM 1623 C C . ARG A 1 215 ? -10.016 -7.297 28.288 1.00 95.25 215 ARG A C 1
ATOM 1625 O O . ARG A 1 215 ? -10.506 -8.140 29.037 1.00 95.25 215 ARG A O 1
ATOM 1632 N N . ALA A 1 216 ? -10.249 -5.993 28.419 1.00 94.25 216 ALA A N 1
ATOM 1633 C CA . ALA A 1 216 ? -10.986 -5.431 29.548 1.00 94.25 216 ALA A CA 1
ATOM 1634 C C . ALA A 1 216 ? -12.469 -5.826 29.527 1.00 94.25 216 ALA A C 1
ATOM 1636 O O . ALA A 1 216 ? -13.032 -6.183 30.562 1.00 94.25 216 ALA A O 1
ATOM 1637 N N . SER A 1 217 ? -13.098 -5.784 28.353 1.00 95.19 217 SER A N 1
ATOM 1638 C CA . SER A 1 217 ? -14.496 -6.182 28.174 1.00 95.19 217 SER A CA 1
ATOM 1639 C C . SER A 1 217 ? -14.676 -7.655 27.802 1.00 95.19 217 SER A C 1
ATOM 1641 O O . SER A 1 217 ? -15.786 -8.174 27.912 1.00 95.19 217 SER A O 1
ATOM 1643 N N . GLY A 1 218 ? -13.615 -8.331 27.349 1.00 96.06 218 GLY A N 1
ATOM 1644 C CA . GLY A 1 218 ? -13.662 -9.703 26.839 1.00 96.06 218 GLY A CA 1
ATOM 1645 C C . GLY A 1 218 ? -14.316 -9.834 25.458 1.00 96.06 218 GLY A C 1
ATOM 1646 O O . GLY A 1 218 ? -14.561 -10.956 25.013 1.00 96.06 218 GLY A O 1
ATOM 1647 N N . ARG A 1 219 ? -14.608 -8.715 24.785 1.00 98.06 219 ARG A N 1
ATOM 1648 C CA . ARG A 1 219 ? -15.326 -8.657 23.501 1.00 98.06 219 ARG A CA 1
ATOM 1649 C C . ARG A 1 219 ? -14.368 -8.751 22.317 1.00 98.06 219 ARG A C 1
ATOM 1651 O O . ARG A 1 219 ? -13.179 -8.462 22.445 1.00 98.06 219 ARG A O 1
ATOM 1658 N N . GLY A 1 220 ? -14.902 -9.131 21.157 1.00 98.38 220 GLY A N 1
ATOM 1659 C CA . GLY A 1 220 ? -14.138 -9.241 19.919 1.00 98.38 220 GLY A CA 1
ATOM 1660 C C . GLY A 1 220 ? -14.825 -8.586 18.730 1.00 98.38 220 GLY A C 1
ATOM 1661 O O . GLY A 1 220 ? -16.048 -8.596 18.626 1.00 98.38 220 GLY A O 1
ATOM 1662 N N . PHE A 1 221 ? -14.032 -8.041 17.816 1.00 98.75 221 PHE A N 1
ATOM 1663 C CA . PHE A 1 221 ? -14.502 -7.267 16.677 1.00 98.75 221 PHE A CA 1
ATOM 1664 C C . PHE A 1 221 ? -13.729 -7.659 15.428 1.00 98.75 221 PHE A C 1
ATOM 1666 O O . PHE A 1 221 ? -12.499 -7.634 15.418 1.00 98.75 221 PHE A O 1
ATOM 1673 N N . ARG A 1 222 ? -14.440 -7.976 14.349 1.00 98.75 222 ARG A N 1
ATOM 1674 C CA . ARG A 1 222 ? -13.826 -8.049 13.025 1.00 98.75 222 ARG A CA 1
ATOM 1675 C C . ARG A 1 222 ? -13.791 -6.650 12.444 1.00 98.75 222 ARG A C 1
ATOM 1677 O O . ARG A 1 222 ? -14.829 -6.002 12.297 1.00 98.75 222 ARG A O 1
ATOM 1684 N N . VAL A 1 223 ? -12.592 -6.181 12.134 1.00 98.75 223 VAL A N 1
ATOM 1685 C CA . VAL A 1 223 ? -12.381 -4.871 11.525 1.00 98.75 223 VAL A CA 1
ATOM 1686 C C . VAL A 1 223 ? -11.886 -5.030 10.101 1.00 98.75 223 VAL A C 1
ATOM 1688 O O . VAL A 1 223 ? -11.163 -5.976 9.783 1.00 98.75 223 VAL A O 1
ATOM 1691 N N . ARG A 1 224 ? -12.249 -4.063 9.263 1.00 98.38 224 ARG A N 1
ATOM 1692 C CA . ARG A 1 224 ? -11.626 -3.843 7.962 1.00 98.38 224 ARG A CA 1
ATOM 1693 C C . ARG A 1 224 ? -10.999 -2.476 7.903 1.00 98.38 224 ARG A C 1
ATOM 1695 O O . ARG A 1 224 ? -11.524 -1.531 8.490 1.00 98.38 224 ARG A O 1
ATOM 1702 N N . PHE A 1 225 ? -9.907 -2.390 7.170 1.00 98.38 225 PHE A N 1
ATOM 1703 C CA . PHE A 1 225 ? -9.169 -1.162 6.957 1.00 98.38 225 PHE A CA 1
ATOM 1704 C C . PHE A 1 225 ? -8.433 -1.217 5.622 1.00 98.38 225 PHE A C 1
ATOM 1706 O O . PHE A 1 225 ? -8.251 -2.284 5.045 1.00 98.38 225 PHE A O 1
ATOM 1713 N N . ASP A 1 226 ? -8.013 -0.063 5.131 1.00 97.81 226 ASP A N 1
ATOM 1714 C CA . ASP A 1 226 ? -7.070 0.054 4.021 1.00 97.81 226 ASP A CA 1
ATOM 1715 C C . ASP A 1 226 ? -6.348 1.403 4.131 1.00 97.81 226 ASP A C 1
ATOM 1717 O O . ASP A 1 226 ? -6.829 2.308 4.819 1.00 97.81 226 ASP A O 1
ATOM 1721 N N . GLY A 1 227 ? -5.175 1.526 3.505 1.00 97.06 227 GLY A N 1
ATOM 1722 C CA . GLY A 1 227 ? -4.362 2.749 3.586 1.00 97.06 227 GLY A CA 1
ATOM 1723 C C . GLY A 1 227 ? -3.822 3.057 4.993 1.00 97.06 227 GLY A C 1
ATOM 1724 O O . GLY A 1 227 ? -3.549 4.214 5.312 1.00 97.06 227 GLY A O 1
ATOM 1725 N N . VAL A 1 228 ? -3.707 2.036 5.853 1.00 98.12 228 VAL A N 1
ATOM 1726 C CA . VAL A 1 228 ? -3.158 2.152 7.212 1.00 98.12 228 VAL A CA 1
ATOM 1727 C C . VAL A 1 228 ? -1.699 1.710 7.198 1.00 98.12 228 VAL A C 1
ATOM 1729 O O . VAL A 1 228 ? -1.403 0.516 7.174 1.00 98.12 228 VAL A O 1
ATOM 1732 N N . ALA A 1 229 ? -0.791 2.682 7.177 1.00 96.62 229 ALA A N 1
ATOM 1733 C CA . ALA A 1 229 ? 0.629 2.455 6.919 1.00 96.62 229 ALA A CA 1
ATOM 1734 C C . ALA A 1 229 ? 1.379 1.858 8.114 1.00 96.62 229 ALA A C 1
ATOM 1736 O O . ALA A 1 229 ? 2.369 1.150 7.937 1.00 96.62 229 ALA A O 1
ATOM 1737 N N . ASP A 1 230 ? 0.921 2.149 9.329 1.00 97.75 230 ASP A N 1
ATOM 1738 C CA . ASP A 1 230 ? 1.556 1.694 10.555 1.00 97.75 230 ASP A CA 1
ATOM 1739 C C . ASP A 1 230 ? 0.584 1.562 11.722 1.00 97.75 230 ASP A C 1
ATOM 1741 O O . ASP A 1 230 ? -0.594 1.933 11.657 1.00 97.75 230 ASP A O 1
ATOM 1745 N N . ASN A 1 231 ? 1.092 0.983 12.806 1.00 97.75 231 ASN A N 1
ATOM 1746 C CA . ASN A 1 231 ? 0.287 0.708 13.978 1.00 97.75 231 ASN A CA 1
ATOM 1747 C C . ASN A 1 231 ? 0.013 1.967 14.824 1.00 97.75 231 ASN A C 1
ATOM 1749 O O . ASN A 1 231 ? -0.954 1.958 15.585 1.00 97.75 231 ASN A O 1
ATOM 1753 N N . PHE A 1 232 ? 0.748 3.077 14.644 1.00 97.44 232 PHE A N 1
ATOM 1754 C CA . PHE A 1 232 ? 0.366 4.386 15.205 1.00 97.44 232 PHE A CA 1
ATOM 1755 C C . PHE A 1 232 ? -0.982 4.861 14.639 1.00 97.44 232 PHE A C 1
ATOM 1757 O O . PHE A 1 232 ? -1.892 5.258 15.381 1.00 97.44 232 PHE A O 1
ATOM 1764 N N . GLN A 1 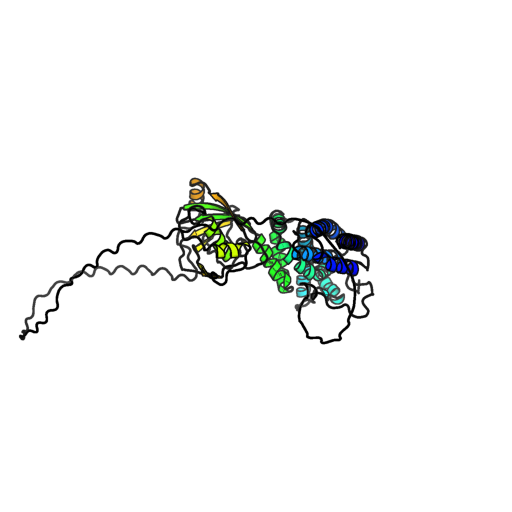233 ? -1.129 4.791 13.314 1.00 97.75 233 GLN A N 1
ATOM 1765 C CA . GLN A 1 233 ? -2.376 5.116 12.630 1.00 97.75 233 GLN A CA 1
ATOM 1766 C C . GLN A 1 233 ? -3.477 4.106 12.998 1.00 97.75 233 GLN A C 1
ATOM 1768 O O . GLN A 1 233 ? -4.586 4.513 13.353 1.00 97.75 233 GLN A O 1
ATOM 1773 N N . LEU A 1 234 ? -3.165 2.800 12.999 1.00 98.38 234 LEU A N 1
ATOM 1774 C CA . LEU A 1 234 ? -4.111 1.742 13.385 1.00 98.38 234 LEU A CA 1
ATOM 1775 C C . LEU A 1 234 ? -4.671 1.960 14.795 1.00 98.38 234 LEU A C 1
ATOM 1777 O O . LEU A 1 234 ? -5.882 1.884 14.988 1.00 98.38 234 LEU A O 1
ATOM 1781 N N . HIS A 1 235 ? -3.809 2.270 15.767 1.00 97.38 235 HIS A N 1
ATOM 1782 C CA . HIS A 1 235 ? -4.200 2.575 17.142 1.00 97.38 235 HIS A CA 1
ATOM 1783 C C . HIS A 1 235 ? -5.253 3.675 17.212 1.00 97.38 235 HIS A C 1
ATOM 1785 O O . HIS A 1 235 ? -6.273 3.525 17.885 1.00 97.38 235 HIS A O 1
ATOM 1791 N N . THR A 1 236 ? -4.988 4.782 16.518 1.00 97.88 236 THR A N 1
ATOM 1792 C CA . THR A 1 236 ? -5.847 5.968 16.539 1.00 97.88 236 THR A CA 1
ATOM 1793 C C . THR A 1 236 ? -7.224 5.642 15.962 1.00 97.88 236 THR A C 1
ATOM 1795 O O . THR A 1 236 ? -8.247 5.979 16.559 1.00 97.88 236 THR A O 1
ATOM 1798 N N . LEU A 1 237 ? -7.256 4.924 14.837 1.00 98.44 237 LEU A N 1
ATOM 1799 C CA . LEU A 1 237 ? -8.496 4.544 14.164 1.00 98.44 237 LEU A CA 1
ATOM 1800 C C . LEU A 1 237 ? -9.286 3.466 14.927 1.00 98.44 237 LEU A C 1
ATOM 1802 O O . LEU A 1 237 ? -10.513 3.532 14.983 1.00 98.44 237 LEU A O 1
ATOM 1806 N N . LEU A 1 238 ? -8.612 2.500 15.560 1.00 98.62 238 LEU A N 1
ATOM 1807 C CA . LEU A 1 238 ? -9.258 1.520 16.441 1.00 98.62 238 LEU A CA 1
ATOM 1808 C C . LEU A 1 238 ? -9.880 2.188 17.668 1.00 98.62 238 LEU A C 1
ATOM 1810 O O . LEU A 1 238 ? -11.002 1.852 18.046 1.00 98.62 238 LEU A O 1
ATOM 1814 N N . ALA A 1 239 ? -9.172 3.142 18.275 1.00 98.12 239 ALA A N 1
ATOM 1815 C CA . ALA A 1 239 ? -9.663 3.882 19.431 1.00 98.12 239 ALA A CA 1
ATOM 1816 C C . ALA A 1 239 ? -10.944 4.653 19.098 1.00 98.12 239 ALA A C 1
ATOM 1818 O O . ALA A 1 239 ? -11.909 4.579 19.855 1.00 98.12 239 ALA A O 1
ATOM 1819 N N . ASP A 1 240 ? -10.990 5.312 17.940 1.00 98.19 240 ASP A N 1
ATOM 1820 C CA . ASP A 1 240 ? -12.198 5.993 17.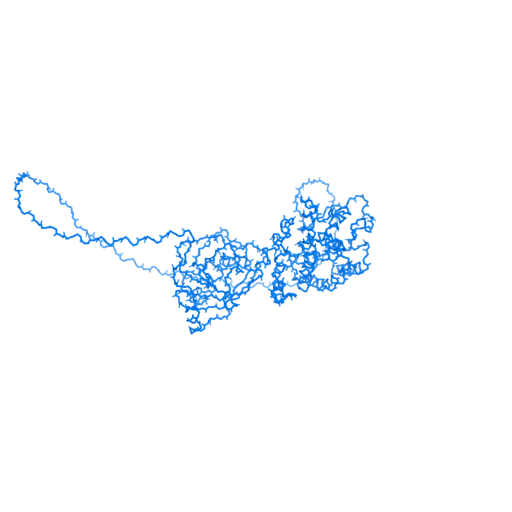470 1.00 98.19 240 ASP A CA 1
ATOM 1821 C C . ASP A 1 240 ? -13.363 5.028 17.206 1.00 98.19 240 ASP A C 1
ATOM 1823 O O . ASP A 1 240 ? -14.498 5.294 17.600 1.00 98.19 240 ASP A O 1
ATOM 1827 N N . ALA A 1 241 ? -13.079 3.886 16.575 1.00 98.44 241 ALA A N 1
ATOM 1828 C CA . ALA A 1 241 ? -14.106 2.930 16.180 1.00 98.44 241 ALA A CA 1
ATOM 1829 C C . ALA A 1 241 ? -14.699 2.138 17.360 1.00 98.44 241 ALA A C 1
ATOM 1831 O O . ALA A 1 241 ? -15.850 1.699 17.290 1.00 98.44 241 ALA A O 1
ATOM 1832 N N . LEU A 1 242 ? -13.926 1.919 18.429 1.00 98.50 242 LEU A N 1
ATOM 1833 C CA . LEU A 1 242 ? -14.302 1.024 19.527 1.00 98.50 242 LEU A CA 1
ATOM 1834 C C . LEU A 1 242 ? -14.714 1.756 20.808 1.00 98.50 242 LEU A C 1
ATOM 1836 O O . LEU A 1 242 ? -15.671 1.322 21.460 1.00 98.50 242 LEU A O 1
ATOM 1840 N N . ILE A 1 243 ? -14.027 2.839 21.181 1.00 98.12 243 ILE A N 1
ATOM 1841 C CA . ILE A 1 243 ? -14.194 3.467 22.497 1.00 98.12 243 ILE A CA 1
ATOM 1842 C C . ILE A 1 243 ? -15.462 4.324 22.559 1.00 98.12 243 ILE A C 1
ATOM 1844 O O . ILE A 1 243 ? -15.770 5.090 21.648 1.00 98.12 243 ILE A O 1
ATOM 1848 N N . GLY A 1 244 ? -16.168 4.246 23.689 1.00 94.56 244 GLY A N 1
ATOM 1849 C CA . GLY A 1 244 ? -17.303 5.120 23.986 1.00 94.56 244 GLY A CA 1
ATOM 1850 C C . GLY A 1 244 ? -18.587 4.754 23.240 1.00 94.56 244 GLY A C 1
ATOM 1851 O O . GLY A 1 244 ? -18.633 3.826 22.431 1.00 94.56 244 GLY A O 1
ATOM 1852 N N . THR A 1 245 ? -19.669 5.464 23.555 1.00 91.38 245 THR A N 1
ATOM 1853 C CA . THR A 1 245 ? -21.025 5.173 23.055 1.00 91.38 245 THR A CA 1
ATOM 1854 C C . THR A 1 245 ? -21.175 5.328 21.547 1.00 91.38 245 THR A C 1
ATOM 1856 O O . THR A 1 245 ? -21.975 4.636 20.926 1.00 91.38 245 THR A O 1
ATOM 1859 N N . GLU A 1 246 ? -20.399 6.224 20.962 1.00 91.38 246 GLU A N 1
ATOM 1860 C CA . GLU A 1 246 ? -20.383 6.536 19.543 1.00 91.38 246 GLU A CA 1
ATOM 1861 C C . GLU A 1 246 ? -19.591 5.501 18.727 1.00 91.38 246 GLU A C 1
ATOM 1863 O O . GLU A 1 246 ? -19.812 5.383 17.523 1.00 91.38 246 GLU A O 1
ATOM 1868 N N . GLY A 1 247 ? -18.689 4.758 19.378 1.00 94.44 247 GLY A N 1
ATOM 1869 C CA . GLY A 1 247 ? -17.950 3.637 18.803 1.00 94.44 247 GLY A CA 1
ATOM 1870 C C . GLY A 1 247 ? -18.694 2.312 18.985 1.00 94.44 247 GLY A C 1
ATOM 1871 O O . GLY A 1 247 ? -19.756 2.066 18.400 1.00 94.44 247 GLY A O 1
ATOM 1872 N N . ARG A 1 248 ? -18.126 1.416 19.800 1.00 96.94 248 ARG A N 1
ATOM 1873 C CA . ARG A 1 248 ? -18.731 0.125 20.182 1.00 96.94 248 ARG A CA 1
ATOM 1874 C C . ARG A 1 248 ? -18.867 -0.043 21.693 1.00 96.94 248 ARG A C 1
ATOM 1876 O O . ARG A 1 248 ? -19.108 -1.152 22.165 1.00 96.94 248 ARG A O 1
ATOM 1883 N N . GLY A 1 249 ? -18.742 1.030 22.469 1.00 96.12 249 GLY A N 1
ATOM 1884 C CA . GLY A 1 249 ? -18.903 1.007 23.922 1.00 96.12 249 GLY A CA 1
ATOM 1885 C C . GLY A 1 249 ? -17.751 0.336 24.667 1.00 96.12 249 GLY A C 1
ATOM 1886 O O . GLY A 1 249 ? -17.946 -0.099 25.800 1.00 96.12 249 GLY A O 1
ATOM 1887 N N . VAL A 1 250 ? -16.572 0.204 24.050 1.00 97.12 250 VAL A N 1
ATOM 1888 C CA . VAL A 1 250 ? -15.371 -0.241 24.771 1.00 97.12 250 VAL A CA 1
ATOM 1889 C C . VAL A 1 250 ? -14.976 0.849 25.783 1.00 97.12 250 VAL A C 1
ATOM 1891 O O . VAL A 1 250 ? -15.024 2.037 25.439 1.00 97.12 250 VAL A O 1
ATOM 1894 N N . PRO A 1 251 ? -14.631 0.496 27.037 1.00 93.69 251 PRO A N 1
ATOM 1895 C CA . PRO A 1 251 ? -14.193 1.474 28.028 1.00 93.69 251 PRO A CA 1
ATOM 1896 C C . PRO A 1 251 ? -12.913 2.200 27.598 1.00 93.69 251 PRO A C 1
ATOM 1898 O O . PRO A 1 251 ? -11.980 1.578 27.100 1.00 93.69 251 PRO A O 1
ATOM 1901 N N . GLY A 1 252 ? -12.845 3.508 27.842 1.00 92.44 252 GLY A N 1
ATOM 1902 C CA . GLY A 1 252 ? -11.656 4.314 27.566 1.00 92.44 252 GLY A CA 1
ATOM 1903 C C . GLY A 1 252 ? -11.990 5.771 27.267 1.00 92.44 252 GLY A C 1
ATOM 1904 O O . GLY A 1 252 ? -13.149 6.186 27.333 1.00 92.44 252 GLY A O 1
ATOM 1905 N N . THR A 1 253 ? -10.963 6.537 26.907 1.00 93.19 253 THR A N 1
ATOM 1906 C CA . THR A 1 253 ? -11.103 7.915 26.425 1.00 93.19 253 THR A CA 1
ATOM 1907 C C . THR A 1 253 ? -11.033 7.911 24.906 1.00 93.19 253 THR A C 1
ATOM 1909 O O . THR A 1 253 ? -10.027 7.488 24.337 1.00 93.19 253 THR A O 1
ATOM 1912 N N . ARG A 1 254 ? -12.099 8.367 24.242 1.00 93.75 254 ARG A N 1
ATOM 1913 C CA . ARG A 1 254 ? -12.125 8.464 22.778 1.00 93.75 254 ARG A CA 1
ATOM 1914 C C . ARG A 1 254 ? -11.052 9.461 22.298 1.00 93.75 254 ARG A C 1
ATOM 1916 O O . ARG A 1 254 ? -10.887 10.498 22.946 1.00 93.75 254 ARG A O 1
ATOM 1923 N N . PRO A 1 255 ? -10.330 9.180 21.197 1.00 95.25 255 PRO A N 1
ATOM 1924 C CA . PRO A 1 255 ? -9.343 10.107 20.649 1.00 95.25 255 PRO A CA 1
ATOM 1925 C C . PRO A 1 255 ? -9.972 11.441 20.237 1.00 95.25 255 PRO A C 1
ATOM 1927 O O . PRO A 1 255 ? -11.150 11.513 19.881 1.00 95.25 255 PRO A O 1
ATOM 1930 N N . HIS A 1 256 ? -9.165 12.504 20.256 1.00 95.06 256 HIS A N 1
ATOM 1931 C CA . HIS A 1 256 ? -9.596 13.811 19.774 1.00 95.06 256 HIS A CA 1
ATOM 1932 C C . HIS A 1 256 ? -9.961 13.733 18.273 1.00 95.06 256 HIS A C 1
ATOM 1934 O O . HIS A 1 256 ? -9.197 13.141 17.505 1.00 95.06 256 HIS A O 1
ATOM 1940 N N . PRO A 1 257 ? -11.070 14.346 17.808 1.00 95.19 257 PRO A N 1
ATOM 1941 C CA . PRO A 1 257 ? -11.511 14.235 16.414 1.00 95.19 257 PRO A CA 1
ATOM 1942 C C . PRO A 1 257 ? -10.468 14.670 15.376 1.00 95.19 257 PRO A C 1
ATOM 1944 O O . PRO A 1 257 ? -10.414 14.088 14.295 1.00 95.19 257 PRO A O 1
ATOM 1947 N N . SER A 1 258 ? -9.607 15.648 15.688 1.00 96.00 258 SER A N 1
ATOM 1948 C CA . SER A 1 258 ? -8.537 16.055 14.762 1.00 96.00 258 SER A CA 1
ATOM 1949 C C . SER A 1 258 ? -7.466 14.977 14.572 1.00 96.00 258 SER A C 1
ATOM 1951 O O . SER A 1 258 ? -6.946 14.850 13.469 1.00 96.00 258 SER A O 1
ATOM 1953 N N . TRP A 1 259 ? -7.185 14.147 15.585 1.00 96.94 259 TRP A N 1
ATOM 1954 C CA . TRP A 1 259 ? -6.256 13.015 15.457 1.00 96.94 259 TRP A CA 1
ATOM 1955 C C . TRP A 1 259 ? -6.804 11.967 14.495 1.00 96.94 259 TRP A C 1
ATOM 1957 O O . TRP A 1 259 ? -6.068 11.427 13.670 1.00 96.94 259 TRP A O 1
ATOM 1967 N N . VAL A 1 260 ? -8.110 11.705 14.591 1.00 96.88 260 VAL A N 1
ATOM 1968 C CA . VAL A 1 260 ? -8.820 10.762 13.723 1.00 96.88 260 VAL A CA 1
ATOM 1969 C C . VAL A 1 260 ? -8.835 11.283 12.290 1.00 96.88 260 VAL A C 1
ATOM 1971 O O . VAL A 1 260 ? -8.419 10.566 11.386 1.00 96.88 260 VAL A O 1
ATOM 1974 N N . ALA A 1 261 ? -9.211 12.549 12.087 1.00 96.81 261 ALA A N 1
ATOM 1975 C CA . ALA A 1 261 ? -9.207 13.181 10.769 1.00 96.81 261 ALA A CA 1
ATOM 1976 C C . ALA A 1 261 ? -7.803 13.189 10.136 1.00 96.81 261 ALA A C 1
ATOM 1978 O O . ALA A 1 261 ? -7.651 12.833 8.966 1.00 96.81 261 ALA A O 1
ATOM 1979 N N . ALA A 1 262 ? -6.766 13.511 10.918 1.00 96.31 262 ALA A N 1
ATOM 1980 C CA . ALA A 1 262 ? -5.373 13.451 10.481 1.00 96.31 262 ALA A CA 1
ATOM 1981 C C . ALA A 1 262 ? -4.907 12.018 10.183 1.00 96.31 262 ALA A C 1
ATOM 1983 O O . ALA A 1 262 ? -4.054 11.816 9.327 1.00 96.31 262 ALA A O 1
ATOM 1984 N N . SER A 1 263 ? -5.483 11.005 10.831 1.00 96.69 263 SER A N 1
ATOM 1985 C CA . SER A 1 263 ? -5.215 9.587 10.547 1.00 96.6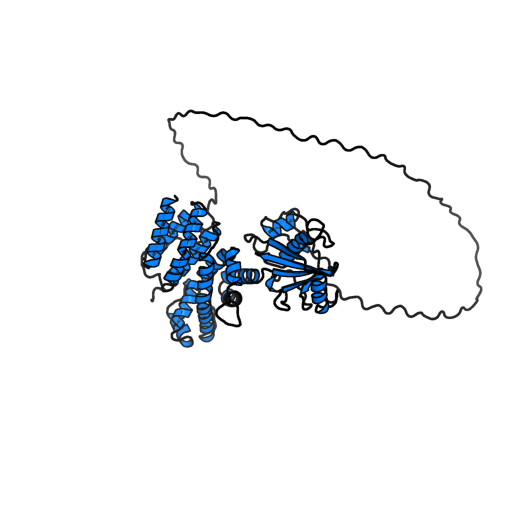9 263 SER A CA 1
ATOM 1986 C C . SER A 1 263 ? -6.004 9.051 9.344 1.00 96.69 263 SER A C 1
ATOM 1988 O O . SER A 1 263 ? -5.737 7.933 8.907 1.00 96.69 263 SER A O 1
ATOM 1990 N N . GLN A 1 264 ? -6.956 9.819 8.798 1.00 96.88 264 GLN A N 1
ATOM 1991 C CA . GLN A 1 264 ? -7.803 9.424 7.667 1.00 96.88 264 GLN A CA 1
ATOM 1992 C C . GLN A 1 264 ? -7.395 10.112 6.365 1.00 96.88 264 GLN A C 1
ATOM 1994 O O . GLN A 1 264 ? -6.754 9.493 5.519 1.00 96.88 264 GLN A O 1
ATOM 1999 N N . ASP A 1 265 ? -7.755 11.386 6.205 1.00 95.62 265 ASP A N 1
ATOM 2000 C CA . ASP A 1 265 ? -7.566 12.132 4.957 1.00 95.62 265 ASP A CA 1
ATOM 2001 C C . ASP A 1 265 ? -7.109 13.590 5.147 1.00 95.62 265 ASP A C 1
ATOM 2003 O O . ASP A 1 265 ? -6.666 14.215 4.186 1.00 95.62 265 ASP A O 1
ATOM 2007 N N . ARG A 1 266 ? -7.126 14.141 6.368 1.00 95.44 266 ARG A N 1
ATOM 2008 C CA . ARG A 1 266 ? -6.743 15.541 6.627 1.00 95.44 266 ARG A CA 1
ATOM 2009 C C . ARG A 1 266 ? -5.277 15.715 6.974 1.00 95.44 266 ARG A C 1
ATOM 2011 O O . ARG A 1 266 ? -4.617 14.765 7.394 1.00 95.44 266 ARG A O 1
ATOM 2018 N N . ASP A 1 267 ? -4.800 16.942 6.795 1.00 92.25 267 ASP A N 1
ATOM 2019 C CA . ASP A 1 267 ? -3.524 17.391 7.338 1.00 92.25 267 ASP A CA 1
ATOM 2020 C C . ASP A 1 267 ? -3.576 17.413 8.867 1.00 92.25 267 ASP A C 1
ATOM 2022 O O . ASP A 1 267 ? -4.645 17.526 9.476 1.00 92.25 267 ASP A O 1
ATOM 2026 N N . ASN A 1 268 ? -2.405 17.304 9.490 1.00 89.88 268 ASN A N 1
ATOM 2027 C CA . ASN A 1 268 ? -2.297 17.360 10.939 1.00 89.88 268 ASN A CA 1
ATOM 2028 C C . ASN A 1 268 ? -2.655 18.762 11.460 1.00 89.88 268 ASN A C 1
ATOM 2030 O O . ASN A 1 268 ? -2.208 19.766 10.905 1.00 89.88 268 ASN A O 1
ATOM 2034 N N . ASP A 1 269 ? -3.418 18.821 12.551 1.00 90.25 269 ASP A N 1
ATOM 2035 C CA . ASP A 1 269 ? -3.692 20.057 13.278 1.00 90.25 269 ASP A CA 1
ATOM 2036 C C . ASP A 1 269 ? -2.499 20.376 14.197 1.00 90.25 269 ASP A C 1
ATOM 2038 O O . ASP A 1 269 ? -2.271 19.647 15.167 1.00 90.25 269 ASP A O 1
ATOM 2042 N N . PRO A 1 270 ? -1.747 21.470 13.961 1.00 88.38 270 PRO A N 1
ATOM 2043 C CA . PRO A 1 270 ? -0.590 21.815 14.784 1.00 88.38 270 PRO A CA 1
ATOM 2044 C C . PRO A 1 270 ? -0.919 22.083 16.259 1.00 88.38 270 PRO A C 1
ATOM 2046 O O . PRO A 1 270 ? -0.006 22.125 17.078 1.00 88.38 270 PRO A O 1
ATOM 2049 N N . GLN A 1 271 ? -2.190 22.316 16.607 1.00 87.31 271 GLN A N 1
ATOM 2050 C CA . GLN A 1 271 ? -2.635 22.528 17.991 1.00 87.31 271 GLN A CA 1
ATOM 2051 C C . GLN A 1 271 ? -3.040 21.231 18.702 1.00 87.31 271 GLN A C 1
ATOM 2053 O O . GLN A 1 271 ? -3.265 21.233 19.912 1.00 87.31 271 GLN A O 1
ATOM 2058 N N . ALA A 1 272 ? -3.132 20.125 17.968 1.00 86.38 272 ALA A N 1
ATOM 2059 C CA . ALA A 1 272 ? -3.537 18.826 18.475 1.00 86.38 272 ALA A CA 1
ATOM 2060 C C . ALA A 1 272 ? -2.679 17.732 17.827 1.00 86.38 272 ALA A C 1
ATOM 2062 O O . ALA A 1 272 ? -3.203 16.768 17.278 1.00 86.38 272 ALA A O 1
ATOM 2063 N N . ASP A 1 273 ? -1.356 17.880 17.892 1.00 89.69 273 ASP A N 1
ATOM 2064 C CA . ASP A 1 273 ? -0.423 17.012 17.176 1.00 89.69 273 ASP A CA 1
ATOM 2065 C C . ASP A 1 273 ? 0.046 15.798 17.987 1.00 89.69 273 ASP A C 1
ATOM 2067 O O . ASP A 1 273 ? 0.628 14.901 17.391 1.00 89.69 273 ASP A O 1
ATOM 2071 N N . ILE A 1 274 ? -0.197 15.726 19.302 1.00 95.00 274 ILE A N 1
ATOM 2072 C CA . ILE A 1 274 ? 0.225 14.596 20.150 1.00 95.00 274 ILE A CA 1
ATOM 2073 C C . ILE A 1 274 ? -0.957 13.690 20.505 1.00 95.00 274 ILE A C 1
ATOM 2075 O O . ILE A 1 274 ? -1.830 14.073 21.280 1.00 95.00 274 ILE A O 1
ATOM 2079 N N . VAL A 1 275 ? -0.935 12.458 19.999 1.00 95.56 275 VAL A N 1
ATOM 2080 C CA . VAL A 1 275 ? -1.885 11.386 20.330 1.00 95.56 275 VAL A CA 1
ATOM 2081 C C . VAL A 1 275 ? -1.419 10.652 21.583 1.00 95.56 275 VAL A C 1
ATOM 2083 O O . VAL A 1 275 ? -0.226 10.404 21.750 1.00 95.56 275 VAL A O 1
ATOM 2086 N N . THR A 1 276 ? -2.354 10.266 22.452 1.00 94.38 276 THR A N 1
ATOM 2087 C CA . THR A 1 276 ? -2.086 9.364 23.587 1.00 94.38 276 THR A CA 1
ATOM 2088 C C . THR A 1 276 ? -2.634 7.972 23.294 1.00 94.38 276 THR A C 1
ATOM 2090 O O . THR A 1 276 ? -3.798 7.835 22.915 1.00 94.38 276 THR A O 1
ATOM 2093 N N . GLY A 1 277 ? -1.813 6.942 23.495 1.00 93.44 277 GLY A N 1
ATOM 2094 C CA . GLY A 1 277 ? -2.210 5.555 23.284 1.00 93.44 277 GLY A CA 1
ATOM 2095 C C . GLY A 1 277 ? -3.186 5.039 24.333 1.00 93.44 277 GLY A C 1
ATOM 2096 O O . GLY A 1 277 ? -2.996 5.241 25.531 1.00 93.44 277 GLY A O 1
ATOM 2097 N N . ALA A 1 278 ? -4.230 4.347 23.873 1.00 95.00 278 ALA A N 1
ATOM 2098 C CA . ALA A 1 278 ? -5.245 3.754 24.744 1.00 95.00 278 ALA A CA 1
ATOM 2099 C C . ALA A 1 278 ? -4.877 2.345 25.246 1.00 95.00 278 ALA A C 1
ATOM 2101 O O . ALA A 1 278 ? -5.392 1.917 26.278 1.00 95.00 278 ALA A O 1
ATOM 2102 N N . TRP A 1 279 ? -3.996 1.637 24.533 1.00 96.50 279 TRP A N 1
ATOM 2103 C CA . TRP A 1 279 ? -3.710 0.218 24.757 1.00 96.50 279 TRP A CA 1
ATOM 2104 C C . TRP A 1 279 ? -2.249 -0.127 24.511 1.00 96.50 279 TRP A C 1
ATOM 2106 O O . TRP A 1 279 ? -1.547 0.593 23.804 1.00 96.50 279 TRP A O 1
ATOM 2116 N N . ASP A 1 280 ? -1.846 -1.281 25.023 1.00 96.06 280 ASP A N 1
ATOM 2117 C CA . ASP A 1 280 ? -0.735 -2.052 24.475 1.00 96.06 280 ASP A CA 1
ATOM 2118 C C . ASP A 1 280 ? -1.277 -3.010 23.402 1.00 96.06 280 ASP A C 1
ATOM 2120 O O . ASP A 1 280 ? -2.313 -3.649 23.613 1.00 96.06 280 ASP A O 1
ATOM 2124 N N . LEU A 1 281 ? -0.591 -3.118 22.260 1.00 97.00 281 LEU A N 1
ATOM 2125 C CA . LEU A 1 281 ? -0.959 -4.059 21.199 1.00 97.00 281 LEU A CA 1
ATOM 2126 C C . LEU A 1 281 ? -0.155 -5.345 21.304 1.00 97.00 281 LEU A C 1
ATOM 2128 O O . LEU A 1 281 ? 1.078 -5.345 21.337 1.00 97.00 281 LEU A O 1
ATOM 2132 N N . VAL A 1 282 ? -0.875 -6.459 21.309 1.00 97.38 282 VAL A N 1
ATOM 2133 C CA . VAL A 1 282 ? -0.290 -7.791 21.441 1.00 97.38 282 VAL A CA 1
ATOM 2134 C C . VAL A 1 282 ? -0.841 -8.691 20.343 1.00 97.38 282 VAL A C 1
ATOM 2136 O O . VAL A 1 282 ? -2.037 -8.689 20.066 1.00 97.38 282 VAL A O 1
ATOM 2139 N N . GLY A 1 283 ? 0.023 -9.454 19.686 1.00 96.31 283 GLY A N 1
ATOM 2140 C CA . GLY A 1 283 ? -0.378 -10.430 18.683 1.00 96.31 283 GLY A CA 1
ATOM 2141 C C . GLY A 1 283 ? -1.080 -11.626 19.320 1.00 96.31 283 GLY A C 1
ATOM 2142 O O . GLY A 1 283 ? -0.874 -11.936 20.494 1.00 96.31 283 GLY A O 1
ATOM 2143 N N . GLY A 1 284 ? -1.897 -12.344 18.549 1.00 94.38 284 GLY A N 1
ATOM 2144 C CA . GLY A 1 284 ? -2.594 -13.534 19.049 1.00 94.38 284 GLY A CA 1
ATOM 2145 C C . GLY A 1 284 ? -1.668 -14.636 19.589 1.00 94.38 284 GLY A C 1
ATOM 2146 O O . GLY A 1 284 ? -2.064 -15.417 20.452 1.00 94.38 284 GLY A O 1
ATOM 2147 N N . ASP A 1 285 ? -0.415 -14.668 19.139 1.00 93.19 285 ASP A N 1
ATOM 2148 C CA . ASP A 1 285 ? 0.638 -15.570 19.616 1.00 93.19 285 ASP A CA 1
ATOM 2149 C C . ASP A 1 285 ? 1.345 -15.093 20.902 1.00 93.19 285 ASP A C 1
ATOM 2151 O O . ASP A 1 285 ? 2.214 -15.791 21.426 1.00 93.19 285 ASP A O 1
ATOM 2155 N N . GLY A 1 286 ? 0.981 -13.921 21.428 1.00 93.94 286 GLY A N 1
ATOM 2156 C CA . GLY A 1 286 ? 1.645 -13.290 22.566 1.00 93.94 286 GLY A CA 1
ATOM 2157 C C . GLY A 1 286 ? 2.905 -12.495 22.203 1.00 93.94 286 GLY A C 1
ATOM 2158 O O . GLY A 1 286 ? 3.692 -12.172 23.089 1.00 93.94 286 GLY A O 1
ATOM 2159 N N . SER A 1 287 ? 3.137 -12.167 20.933 1.00 94.69 287 SER A N 1
ATOM 2160 C CA . SER A 1 287 ? 4.199 -11.230 20.549 1.00 94.69 287 SER A CA 1
ATOM 2161 C C . SER A 1 287 ? 3.794 -9.771 20.799 1.00 94.69 287 SER A C 1
ATOM 2163 O O . SER A 1 287 ? 2.619 -9.409 20.746 1.00 94.69 287 SER A O 1
ATOM 2165 N N . TRP A 1 288 ? 4.771 -8.907 21.083 1.00 95.62 288 TRP A N 1
ATOM 2166 C CA . TRP A 1 288 ? 4.549 -7.460 21.129 1.00 95.62 288 TRP A CA 1
ATOM 2167 C C . TRP A 1 288 ? 4.356 -6.920 19.710 1.00 95.62 288 TRP A C 1
ATOM 2169 O O . TRP A 1 288 ? 5.221 -7.121 18.855 1.00 95.62 288 TRP A O 1
ATOM 2179 N N . VAL A 1 289 ? 3.264 -6.194 19.475 1.00 96.38 289 VAL A N 1
ATOM 2180 C CA . VAL A 1 289 ? 3.026 -5.496 18.210 1.00 96.38 289 VAL A CA 1
ATOM 2181 C C . VAL A 1 289 ? 3.461 -4.045 18.399 1.00 96.38 289 VAL A C 1
ATOM 2183 O O . VAL A 1 289 ? 2.769 -3.253 19.029 1.00 96.38 289 VAL A O 1
ATOM 2186 N N . GLY A 1 290 ? 4.651 -3.712 17.891 1.00 94.56 290 GLY A N 1
ATOM 2187 C CA . GLY A 1 290 ? 5.176 -2.344 17.936 1.00 94.56 290 GLY A CA 1
ATOM 2188 C C . GLY A 1 290 ? 4.343 -1.365 17.109 1.00 94.56 290 GLY A C 1
ATOM 2189 O O . GLY A 1 290 ? 3.559 -1.778 16.252 1.00 94.56 290 GLY A O 1
ATOM 2190 N N . ASN A 1 291 ? 4.562 -0.069 17.323 1.00 95.06 291 ASN A N 1
ATOM 2191 C CA . ASN A 1 291 ? 3.805 0.979 16.642 1.00 95.06 291 ASN A CA 1
ATOM 2192 C C . ASN A 1 291 ? 4.357 1.310 15.242 1.00 95.06 291 ASN A C 1
ATOM 2194 O O . ASN A 1 291 ? 3.604 1.681 14.345 1.00 95.06 291 ASN A O 1
ATOM 2198 N N . GLU A 1 292 ? 5.667 1.165 15.046 1.00 94.75 292 GLU A N 1
ATOM 2199 C CA . GLU A 1 292 ? 6.375 1.436 13.793 1.00 94.75 292 GLU A CA 1
ATOM 2200 C C . GLU A 1 292 ? 6.106 0.407 12.675 1.00 94.75 292 GLU A C 1
ATOM 2202 O O . GLU A 1 292 ? 6.029 0.823 11.512 1.00 94.75 292 GLU A O 1
ATOM 2207 N N . PRO A 1 293 ? 5.983 -0.908 12.961 1.00 95.44 293 PRO A N 1
ATOM 2208 C CA . PRO A 1 293 ? 5.610 -1.907 11.965 1.00 95.44 293 PRO A CA 1
ATOM 2209 C C . PRO A 1 293 ? 4.239 -1.663 11.329 1.00 95.44 293 PRO A C 1
ATOM 2211 O O . PRO A 1 293 ? 3.433 -0.850 11.783 1.00 95.44 293 PRO A O 1
ATOM 2214 N N . THR A 1 294 ? 3.978 -2.412 10.262 1.00 96.31 294 THR A N 1
ATOM 2215 C CA . THR A 1 294 ? 2.724 -2.331 9.504 1.00 96.31 294 THR A CA 1
ATOM 2216 C C . THR A 1 294 ? 1.663 -3.257 10.108 1.00 96.31 294 THR A C 1
ATOM 2218 O O . THR A 1 294 ? 2.020 -4.253 10.746 1.00 96.31 294 THR A O 1
ATOM 2221 N N . PRO A 1 295 ? 0.361 -3.046 9.840 1.00 97.50 295 PRO A N 1
ATOM 2222 C CA . PRO A 1 295 ? -0.671 -4.018 10.214 1.00 97.50 295 PRO A CA 1
ATOM 2223 C C . PRO A 1 295 ? -0.442 -5.421 9.618 1.00 97.50 295 PRO A C 1
ATOM 2225 O O . PRO A 1 295 ? -0.930 -6.418 10.153 1.00 97.50 295 PRO A O 1
ATOM 2228 N N . ALA A 1 296 ? 0.340 -5.530 8.536 1.00 95.81 296 ALA A N 1
ATOM 2229 C CA . ALA A 1 296 ? 0.740 -6.808 7.956 1.00 95.81 296 ALA A CA 1
ATOM 2230 C C . ALA A 1 296 ? 1.727 -7.617 8.819 1.00 95.81 296 ALA A C 1
ATOM 2232 O O . ALA A 1 296 ? 1.936 -8.803 8.556 1.00 95.81 296 ALA A O 1
ATOM 2233 N N . ASP A 1 297 ? 2.286 -7.018 9.869 1.00 96.06 297 ASP A N 1
ATOM 2234 C CA . ASP A 1 297 ? 3.137 -7.696 10.849 1.00 96.06 297 ASP A CA 1
ATOM 2235 C C . ASP A 1 297 ? 2.342 -8.293 12.021 1.00 96.06 297 ASP A C 1
ATOM 2237 O O . ASP A 1 297 ? 2.905 -9.017 12.839 1.00 96.06 297 ASP A O 1
ATOM 2241 N N . ILE A 1 298 ? 1.028 -8.043 12.101 1.00 97.44 298 ILE A N 1
ATOM 2242 C CA . ILE A 1 298 ? 0.165 -8.667 13.112 1.00 97.44 298 ILE A CA 1
ATOM 2243 C C . ILE A 1 298 ? 0.112 -10.183 12.852 1.00 97.44 298 ILE A C 1
ATOM 2245 O O . ILE A 1 298 ? -0.291 -10.582 11.752 1.00 97.44 298 ILE A O 1
ATOM 2249 N N . PRO A 1 299 ? 0.456 -11.035 13.835 1.00 95.88 299 PRO A N 1
ATOM 2250 C CA . PRO A 1 299 ? 0.485 -12.484 13.662 1.00 95.88 299 PRO A CA 1
ATOM 2251 C C . PRO A 1 299 ? -0.835 -13.070 13.164 1.00 95.88 299 PRO A C 1
ATOM 2253 O O . PRO A 1 299 ? -1.925 -12.671 13.587 1.00 95.88 299 PRO A O 1
ATOM 2256 N N . VAL A 1 300 ? -0.719 -14.058 12.276 1.00 95.12 300 VAL A N 1
ATOM 2257 C CA . VAL A 1 300 ? -1.852 -14.806 11.729 1.00 95.12 300 VAL A CA 1
ATOM 2258 C C . VAL A 1 300 ? -2.061 -16.081 12.546 1.00 95.12 300 VAL A C 1
ATOM 2260 O O . VAL A 1 300 ? -1.167 -16.919 12.632 1.00 95.12 300 VAL A O 1
ATOM 2263 N N . ILE A 1 301 ? -3.257 -16.249 13.109 1.00 94.88 301 ILE A N 1
ATOM 2264 C CA . ILE A 1 301 ? -3.709 -17.452 13.815 1.00 94.88 301 ILE A CA 1
ATOM 2265 C C . ILE A 1 301 ? -4.944 -17.979 13.084 1.00 94.88 301 ILE A C 1
ATOM 2267 O O . ILE A 1 301 ? -5.881 -17.224 12.829 1.00 94.88 301 ILE A O 1
ATOM 2271 N N . ASP A 1 302 ? -4.943 -19.262 12.717 1.00 91.56 302 ASP A N 1
ATOM 2272 C CA . ASP A 1 302 ? -6.033 -19.908 11.965 1.00 91.56 302 ASP A CA 1
ATOM 2273 C C . ASP A 1 302 ? -6.462 -19.132 10.701 1.00 91.56 302 ASP A C 1
ATOM 2275 O O . ASP A 1 302 ? -7.642 -19.037 10.369 1.00 91.56 302 ASP A O 1
ATOM 2279 N N . GLY A 1 303 ? -5.489 -18.547 9.993 1.00 92.06 303 GLY A N 1
ATOM 2280 C CA . GLY A 1 303 ? -5.729 -17.784 8.765 1.00 92.06 303 GLY A CA 1
ATOM 2281 C C . GLY A 1 303 ? -6.260 -16.361 8.976 1.00 92.06 303 GLY A C 1
ATOM 2282 O O . GLY A 1 303 ? -6.592 -15.700 7.997 1.00 92.06 303 GLY A O 1
ATOM 2283 N N . GLN A 1 304 ? -6.332 -15.864 10.216 1.00 95.06 304 GLN A N 1
ATOM 2284 C CA . GLN A 1 304 ? -6.764 -14.496 10.522 1.00 95.06 304 GLN A CA 1
ATOM 2285 C C . GLN A 1 304 ? -5.690 -13.737 11.296 1.00 95.06 304 GLN A C 1
ATOM 2287 O O . GLN A 1 304 ? -5.050 -14.292 12.183 1.00 95.06 304 GLN A O 1
ATOM 2292 N N . ARG A 1 305 ? -5.505 -12.448 11.001 1.00 97.62 305 ARG A N 1
ATOM 2293 C CA . ARG A 1 305 ? -4.662 -11.572 11.827 1.00 97.62 305 ARG A CA 1
ATOM 2294 C C . ARG A 1 305 ? -5.362 -11.319 13.152 1.00 97.62 305 ARG A C 1
ATOM 2296 O O . ARG A 1 305 ? -6.481 -10.811 13.143 1.00 97.62 305 ARG A O 1
ATOM 2303 N N . VAL A 1 306 ? -4.730 -11.675 14.266 1.00 98.06 306 VAL A N 1
ATOM 2304 C CA . VAL A 1 306 ? -5.336 -11.553 15.600 1.00 98.06 306 VAL A CA 1
ATOM 2305 C C . VAL A 1 306 ? -4.564 -10.535 16.429 1.00 98.06 306 VAL A C 1
ATOM 2307 O O . VAL A 1 306 ? -3.372 -10.707 16.679 1.00 98.06 306 VAL A O 1
ATOM 2310 N N . LEU A 1 307 ? -5.268 -9.491 16.862 1.00 98.25 307 LEU A N 1
ATOM 2311 C CA . LEU A 1 307 ? -4.753 -8.376 17.648 1.00 98.25 307 LEU A CA 1
ATOM 2312 C C . LEU A 1 307 ? -5.487 -8.299 18.988 1.00 98.25 307 LEU A C 1
ATOM 2314 O O . LEU A 1 307 ? -6.714 -8.292 19.037 1.00 98.25 307 LEU A O 1
ATOM 2318 N N . LEU A 1 308 ? -4.741 -8.215 20.079 1.00 97.81 308 LEU A N 1
ATOM 2319 C CA . LEU A 1 308 ? -5.255 -8.056 21.431 1.00 97.81 308 LEU A CA 1
ATOM 2320 C C . LEU A 1 308 ? -4.997 -6.624 21.893 1.00 97.81 308 LEU A C 1
ATOM 2322 O O . LEU A 1 308 ? -3.891 -6.104 21.738 1.00 97.81 308 LEU A O 1
ATOM 2326 N N . LEU A 1 309 ? -6.021 -6.022 22.492 1.00 97.69 309 LEU A N 1
ATOM 2327 C CA . LEU A 1 309 ? -5.937 -4.738 23.175 1.00 97.69 309 LEU A CA 1
ATOM 2328 C C . LEU A 1 309 ? -5.764 -5.010 24.669 1.00 97.69 309 LEU A C 1
ATOM 2330 O O . LEU A 1 309 ? -6.689 -5.471 25.347 1.00 97.69 309 LEU A O 1
ATOM 2334 N N . GLU A 1 310 ? -4.558 -4.770 25.171 1.00 95.94 310 GLU A N 1
ATOM 2335 C CA . GLU A 1 310 ? -4.215 -4.911 26.584 1.00 95.94 310 GLU A CA 1
ATOM 2336 C C . GLU A 1 310 ? -4.205 -3.540 27.270 1.00 95.94 310 GLU A C 1
ATOM 2338 O O . GLU A 1 310 ? -4.051 -2.491 26.636 1.00 95.94 310 GLU A O 1
ATOM 2343 N N . ALA A 1 311 ? -4.363 -3.542 28.595 1.00 93.81 311 ALA A N 1
ATOM 2344 C CA . ALA A 1 311 ? -4.199 -2.320 29.371 1.00 93.81 311 ALA A CA 1
ATOM 2345 C C . ALA A 1 311 ? -2.771 -1.770 29.178 1.00 93.81 311 ALA A C 1
ATOM 2347 O O . ALA A 1 311 ? -1.820 -2.555 29.230 1.00 93.81 311 ALA A O 1
ATOM 2348 N N . PRO A 1 312 ? -2.599 -0.449 28.991 1.00 93.06 312 PRO A N 1
ATOM 2349 C CA . PRO A 1 312 ? -1.289 0.128 28.723 1.00 93.06 312 PRO A CA 1
ATOM 2350 C C . PRO A 1 312 ? -0.352 -0.108 29.913 1.00 93.06 312 PRO A C 1
ATOM 2352 O O . PRO A 1 312 ? -0.628 0.322 31.036 1.00 93.06 312 PRO A O 1
ATOM 2355 N N . SER A 1 313 ? 0.766 -0.796 29.680 1.00 91.69 313 SER A N 1
ATOM 2356 C CA . SER A 1 313 ? 1.772 -1.075 30.717 1.00 91.69 313 SER A CA 1
ATOM 2357 C C . SER A 1 313 ? 2.739 0.088 30.949 1.00 91.69 313 SER A C 1
ATOM 2359 O O . SER A 1 313 ? 3.457 0.110 31.953 1.00 91.69 313 SER A O 1
ATOM 2361 N N . LEU A 1 314 ? 2.758 1.054 30.031 1.00 89.94 314 LEU A N 1
ATOM 2362 C CA . LEU A 1 314 ? 3.459 2.328 30.125 1.00 89.94 314 LEU A CA 1
ATOM 2363 C C . LEU A 1 314 ? 2.675 3.369 29.307 1.00 89.94 314 LEU A C 1
ATOM 2365 O O . LEU A 1 314 ? 2.242 3.040 28.205 1.00 89.94 314 LEU A O 1
ATOM 2369 N N . PRO A 1 315 ? 2.497 4.615 29.784 1.00 90.19 315 PRO A N 1
ATOM 2370 C CA . PRO A 1 315 ? 1.946 5.673 28.945 1.00 90.19 315 PRO A CA 1
ATOM 2371 C C . PRO A 1 315 ? 2.831 5.898 27.716 1.00 90.19 315 PRO A C 1
ATOM 2373 O O . PRO A 1 315 ? 4.040 6.091 27.849 1.00 90.19 315 PRO A O 1
ATOM 2376 N N . HIS A 1 316 ? 2.229 5.904 26.530 1.00 91.75 316 HIS A N 1
ATOM 2377 C CA . HIS A 1 316 ? 2.924 6.175 25.276 1.00 91.75 316 HIS A CA 1
ATOM 2378 C C . HIS A 1 316 ? 2.136 7.165 24.417 1.00 91.75 316 HIS A C 1
ATOM 2380 O O . HIS A 1 316 ? 0.911 7.282 24.516 1.00 91.75 316 HIS A O 1
ATOM 2386 N N . SER A 1 317 ? 2.874 7.947 23.634 1.00 95.06 317 SER A N 1
ATOM 2387 C CA . SER A 1 317 ? 2.342 9.006 22.785 1.00 95.06 317 SER A CA 1
ATOM 2388 C C . SER A 1 317 ? 3.151 9.131 21.500 1.00 95.06 317 SER A C 1
ATOM 2390 O O . SER A 1 317 ? 4.307 8.713 21.428 1.00 95.06 317 SER A O 1
ATOM 2392 N N . TRP A 1 318 ? 2.529 9.694 20.471 1.00 95.94 318 TRP A N 1
ATOM 2393 C CA . TRP A 1 318 ? 3.132 9.884 19.153 1.00 95.94 318 TRP A CA 1
ATOM 2394 C C . TRP A 1 318 ? 2.537 11.102 18.456 1.00 95.94 318 TRP A C 1
ATOM 2396 O O . TRP A 1 318 ? 1.578 11.702 18.940 1.00 95.94 318 TRP A O 1
ATOM 2406 N N . ARG A 1 319 ? 3.112 11.474 17.309 1.00 94.88 319 ARG A N 1
ATOM 2407 C CA . ARG A 1 319 ? 2.565 12.547 16.480 1.00 94.88 319 ARG A CA 1
ATOM 2408 C C . ARG A 1 319 ? 1.388 12.053 15.644 1.00 94.88 319 ARG A C 1
ATOM 2410 O O . ARG A 1 319 ? 1.514 11.037 14.968 1.00 94.88 319 ARG A O 1
ATOM 2417 N N . ALA A 1 320 ? 0.279 12.783 15.660 1.00 94.38 320 ALA A N 1
ATOM 2418 C CA . ALA A 1 320 ? -0.874 12.535 14.807 1.00 94.38 320 ALA A CA 1
ATOM 2419 C C . ALA A 1 320 ? -0.499 12.644 13.320 1.00 94.38 320 ALA A C 1
ATOM 2421 O O . ALA A 1 320 ? 0.387 13.416 12.939 1.00 94.38 320 ALA A O 1
ATOM 2422 N N . GLY A 1 321 ? -1.205 11.891 12.479 1.00 92.75 321 GLY A N 1
ATOM 2423 C CA . GLY A 1 321 ? -1.036 11.923 11.030 1.00 92.75 321 GLY A CA 1
ATOM 2424 C C . GLY A 1 321 ? -0.855 10.541 10.416 1.00 92.75 321 GLY A C 1
ATOM 2425 O O . GLY A 1 321 ? -1.156 9.517 11.028 1.00 92.75 321 GLY A O 1
ATOM 2426 N N . ARG A 1 322 ? -0.363 10.540 9.177 1.00 94.31 322 ARG A N 1
ATOM 2427 C CA . ARG A 1 322 ? -0.119 9.348 8.359 1.00 94.31 322 ARG A CA 1
ATOM 2428 C C . ARG A 1 322 ? 1.324 9.354 7.882 1.00 94.31 322 ARG A C 1
ATOM 2430 O O . ARG A 1 322 ? 1.852 10.412 7.541 1.00 94.31 322 ARG A O 1
ATOM 2437 N N . ARG A 1 323 ? 1.930 8.169 7.783 1.00 93.88 323 ARG A N 1
ATOM 2438 C CA . ARG A 1 323 ? 3.257 7.989 7.171 1.00 93.88 323 ARG A CA 1
ATOM 2439 C C . ARG A 1 323 ? 3.281 8.417 5.702 1.00 93.88 323 ARG A C 1
ATOM 2441 O O . ARG A 1 323 ? 4.242 9.048 5.278 1.00 93.88 323 ARG A O 1
ATOM 2448 N N . HIS A 1 324 ? 2.203 8.130 4.967 1.00 94.12 324 HIS A N 1
ATOM 2449 C CA . HIS A 1 324 ? 2.002 8.546 3.576 1.00 94.12 324 HIS A CA 1
ATOM 2450 C C . HIS A 1 324 ? 0.814 9.528 3.506 1.00 94.12 324 HIS A C 1
ATOM 2452 O O . HIS A 1 324 ? -0.334 9.093 3.414 1.00 94.12 324 HIS A O 1
ATOM 2458 N N . PRO A 1 325 ? 1.042 10.857 3.574 1.00 92.25 325 PRO A N 1
ATOM 2459 C CA . PRO A 1 325 ? -0.039 11.848 3.673 1.00 92.25 325 PRO A CA 1
ATOM 2460 C C . PRO A 1 325 ? -1.027 11.832 2.503 1.00 92.25 325 PRO A C 1
ATOM 2462 O O . PRO A 1 325 ? -2.198 12.163 2.679 1.00 92.25 325 PRO A O 1
ATOM 2465 N N . HIS A 1 326 ? -0.565 11.422 1.323 1.00 90.38 326 HIS A N 1
ATOM 2466 C CA . HIS A 1 326 ? -1.353 11.360 0.094 1.00 90.38 326 HIS A CA 1
ATOM 2467 C C . HIS A 1 326 ? -2.233 10.100 -0.011 1.00 90.38 326 HIS A C 1
ATOM 2469 O O . HIS A 1 326 ? -3.032 9.995 -0.938 1.00 90.38 326 HIS A O 1
ATOM 2475 N N . ILE A 1 327 ? -2.108 9.152 0.924 1.00 94.69 327 ILE A N 1
ATOM 2476 C CA . ILE A 1 327 ? -2.934 7.943 0.975 1.00 94.69 327 ILE A CA 1
ATOM 2477 C C . ILE A 1 327 ? -4.018 8.139 2.024 1.00 94.69 327 ILE A C 1
ATOM 2479 O O . ILE A 1 327 ? -3.739 8.463 3.180 1.00 94.69 327 ILE A O 1
ATOM 2483 N N . VAL A 1 328 ? -5.265 7.931 1.608 1.00 94.69 328 VAL A N 1
ATOM 2484 C CA . VAL A 1 328 ? -6.413 7.950 2.513 1.00 94.69 328 VAL A CA 1
ATOM 2485 C C . VAL A 1 328 ? -6.456 6.640 3.288 1.00 94.69 328 VAL A C 1
ATOM 2487 O O . VAL A 1 328 ? -6.532 5.565 2.692 1.00 94.69 328 VAL A O 1
ATOM 2490 N N . GLY A 1 329 ? -6.431 6.745 4.613 1.00 96.44 329 GLY A N 1
ATOM 2491 C CA . GLY A 1 329 ? -6.608 5.622 5.523 1.00 96.44 329 GLY A CA 1
ATOM 2492 C C . GLY A 1 329 ? -8.028 5.560 6.069 1.00 96.44 329 GLY A C 1
ATOM 2493 O O . GLY A 1 329 ? -8.653 6.584 6.343 1.00 96.44 329 GLY A O 1
ATOM 2494 N N . TRP A 1 330 ? -8.553 4.359 6.275 1.00 97.69 330 TRP A N 1
ATOM 2495 C CA . TRP A 1 330 ? -9.827 4.181 6.969 1.00 97.69 330 TRP A CA 1
ATOM 2496 C C . TRP A 1 330 ? -9.858 2.866 7.736 1.00 97.69 330 TRP A C 1
ATOM 2498 O O . TRP A 1 330 ? -9.155 1.918 7.400 1.00 97.69 330 TRP A O 1
ATOM 2508 N N . LEU A 1 331 ? -10.713 2.806 8.757 1.00 98.62 331 LEU A N 1
ATOM 2509 C CA . LEU A 1 331 ? -11.027 1.594 9.504 1.00 98.62 331 LEU A CA 1
ATOM 2510 C C . LEU A 1 331 ? -12.515 1.576 9.839 1.00 98.62 331 LEU A C 1
ATOM 2512 O O . LEU A 1 331 ? -13.096 2.606 10.178 1.00 98.62 331 LEU A O 1
ATOM 2516 N N . ARG A 1 332 ? -13.130 0.397 9.778 1.00 98.25 332 ARG A N 1
ATOM 2517 C CA . ARG A 1 332 ? -14.501 0.171 10.235 1.00 98.25 332 ARG A CA 1
ATOM 2518 C C . ARG A 1 332 ? -14.622 -1.171 10.944 1.00 98.25 332 ARG A C 1
ATOM 2520 O O . ARG A 1 332 ? -13.966 -2.142 10.574 1.00 98.25 332 ARG A O 1
ATOM 2527 N N . VAL A 1 333 ? -15.522 -1.237 11.916 1.00 98.62 333 VAL A N 1
ATOM 2528 C CA . VAL A 1 333 ? -15.954 -2.504 12.519 1.00 98.62 333 VAL A CA 1
ATOM 2529 C C . VAL A 1 333 ? -17.023 -3.112 11.621 1.00 98.62 333 VAL A C 1
ATOM 2531 O O . VAL A 1 333 ? -18.075 -2.498 11.436 1.00 98.62 333 VAL A O 1
ATOM 2534 N N . GLU A 1 334 ? -16.762 -4.295 11.070 1.00 98.44 334 GLU A N 1
ATOM 2535 C CA . GLU A 1 334 ? -17.746 -5.027 10.267 1.00 98.44 334 GLU A CA 1
ATOM 2536 C C . GLU A 1 334 ? -18.750 -5.751 11.151 1.00 98.44 334 GLU A C 1
ATOM 2538 O O . GLU A 1 334 ? -19.955 -5.641 10.938 1.00 98.44 334 GLU A O 1
ATOM 2543 N N . GLU A 1 335 ? -18.257 -6.429 12.184 1.00 97.94 335 GLU A N 1
ATOM 2544 C CA . GLU A 1 335 ? -19.099 -7.109 13.157 1.00 97.94 335 GLU A CA 1
ATOM 2545 C C . GLU A 1 335 ? -18.419 -7.219 14.521 1.00 97.94 335 GLU A C 1
ATOM 2547 O O . GLU A 1 335 ? -17.193 -7.237 14.643 1.00 97.94 335 GLU A O 1
ATOM 2552 N N . GLU A 1 336 ? -19.249 -7.303 15.554 1.00 98.56 336 GLU A N 1
ATOM 2553 C CA . GLU A 1 336 ? -18.854 -7.818 16.858 1.00 98.56 336 GLU A CA 1
ATOM 2554 C C . GLU A 1 336 ? -19.120 -9.324 16.873 1.00 98.56 336 GLU A C 1
ATOM 2556 O O . GLU A 1 336 ? -20.216 -9.763 16.515 1.00 98.56 336 GLU A O 1
ATOM 2561 N N . ILE A 1 337 ? -18.120 -10.113 17.262 1.00 98.56 337 ILE A N 1
ATOM 2562 C CA . ILE A 1 337 ? -18.255 -11.571 17.317 1.00 98.56 337 ILE A CA 1
ATOM 2563 C C . ILE A 1 337 ? -19.113 -11.987 18.513 1.00 98.56 337 ILE A C 1
ATOM 2565 O O . ILE A 1 337 ? -19.247 -11.255 19.496 1.00 98.56 337 ILE A O 1
ATOM 2569 N N . SER A 1 338 ? -19.678 -13.193 18.459 1.00 98.31 338 SER A N 1
ATOM 2570 C CA . SER A 1 338 ? -20.487 -13.688 19.573 1.00 98.31 338 SER A CA 1
ATOM 2571 C C . SER A 1 338 ? -19.630 -13.927 20.830 1.00 98.31 338 SER A C 1
ATOM 2573 O O . SER A 1 338 ? -18.442 -14.245 20.717 1.00 98.31 338 SER A O 1
ATOM 2575 N N . PRO A 1 339 ? -20.213 -13.845 22.040 1.00 97.75 339 PRO A N 1
ATOM 2576 C CA . PRO A 1 339 ? -19.491 -14.151 23.275 1.00 97.75 339 PRO A CA 1
ATOM 2577 C C . PRO A 1 339 ? -18.878 -15.559 23.301 1.00 97.75 339 PRO A C 1
ATOM 2579 O O . PRO A 1 339 ? -17.775 -15.734 23.813 1.00 97.75 339 PRO A O 1
ATOM 2582 N N . ASP A 1 340 ? -19.561 -16.550 22.719 1.00 98.00 340 ASP A N 1
ATOM 2583 C CA . ASP A 1 340 ? -19.064 -17.930 22.633 1.00 98.00 340 ASP A CA 1
ATOM 2584 C C . ASP A 1 340 ? -17.842 -18.025 21.715 1.00 98.00 340 ASP A C 1
ATOM 2586 O O . ASP A 1 340 ? -16.864 -18.707 22.027 1.00 98.00 340 ASP A O 1
ATOM 2590 N N . GLU A 1 341 ? -17.871 -17.302 20.594 1.00 98.12 341 GLU A N 1
ATOM 2591 C CA . GLU A 1 341 ? -16.734 -17.228 19.686 1.00 98.12 341 GLU A CA 1
ATOM 2592 C C . GLU A 1 341 ? -15.544 -16.526 20.353 1.00 98.12 341 GLU A C 1
ATOM 2594 O O . GLU A 1 341 ? -14.423 -17.037 20.314 1.00 98.12 341 GLU A O 1
ATOM 2599 N N . ALA A 1 342 ? -15.789 -15.400 21.032 1.00 97.56 342 ALA A N 1
ATOM 2600 C CA . ALA A 1 342 ? -14.768 -14.693 21.799 1.00 97.56 342 ALA A CA 1
ATOM 2601 C C . ALA A 1 342 ? -14.152 -15.596 22.877 1.00 97.56 342 ALA A C 1
ATOM 2603 O O . ALA A 1 342 ? -12.930 -15.667 22.992 1.00 97.56 342 ALA A O 1
ATOM 2604 N N . ALA A 1 343 ? -14.966 -16.350 23.621 1.00 96.31 343 ALA A N 1
ATOM 2605 C CA . ALA A 1 343 ? -14.483 -17.318 24.604 1.00 96.31 343 ALA A CA 1
ATOM 2606 C C . ALA A 1 343 ? -13.602 -18.407 23.963 1.00 96.31 343 ALA A C 1
ATOM 2608 O O . ALA A 1 343 ? -12.566 -18.772 24.524 1.00 96.31 343 ALA A O 1
ATOM 2609 N N . GLY A 1 344 ? -13.970 -18.887 22.770 1.00 96.44 344 GLY A N 1
ATOM 2610 C CA . GLY A 1 344 ? -13.169 -19.833 21.992 1.00 96.44 344 GLY A CA 1
ATOM 2611 C C . GLY A 1 344 ? -11.813 -19.268 21.558 1.00 96.44 344 GLY A C 1
ATOM 2612 O O . GLY A 1 344 ? -10.807 -19.982 21.578 1.00 96.44 344 GLY A O 1
ATOM 2613 N N . TRP A 1 345 ? -11.748 -17.982 21.209 1.00 96.69 345 TRP A N 1
ATOM 2614 C CA . TRP A 1 345 ? -10.480 -17.286 20.993 1.00 96.69 345 TRP A CA 1
ATOM 2615 C C . TRP A 1 345 ? -9.678 -17.184 22.287 1.00 96.69 345 TRP A C 1
ATOM 2617 O O . TRP A 1 345 ? -8.563 -17.694 22.340 1.00 96.69 345 TRP A O 1
ATOM 2627 N N . TRP A 1 346 ? -10.251 -16.640 23.360 1.00 95.62 346 TRP A N 1
ATOM 2628 C CA . TRP A 1 346 ? -9.548 -16.459 24.633 1.00 95.62 346 TRP A CA 1
ATOM 2629 C C . TRP A 1 346 ? -8.965 -17.749 25.218 1.00 95.62 346 TRP A C 1
ATOM 2631 O O . TRP A 1 346 ? -7.900 -17.700 25.828 1.00 95.62 346 TRP A O 1
ATOM 2641 N N . ALA A 1 347 ? -9.601 -18.901 24.995 1.00 93.56 347 ALA A N 1
ATOM 2642 C CA . ALA A 1 347 ? -9.099 -20.200 25.444 1.00 93.56 347 ALA A CA 1
ATOM 2643 C C . ALA A 1 347 ? -7.767 -20.630 24.792 1.00 93.56 347 ALA A C 1
ATOM 2645 O O . ALA A 1 347 ? -7.102 -21.529 25.306 1.00 93.56 347 ALA A O 1
ATOM 2646 N N . ARG A 1 348 ? -7.388 -20.025 23.659 1.00 90.44 348 ARG A N 1
ATOM 2647 C CA . ARG A 1 348 ? -6.200 -20.382 22.863 1.00 90.44 348 ARG A CA 1
ATOM 2648 C C . ARG A 1 348 ? -5.093 -19.328 22.917 1.00 90.44 348 ARG A C 1
ATOM 2650 O O . ARG A 1 348 ? -3.979 -19.603 22.486 1.00 90.44 348 ARG A O 1
ATOM 2657 N N . LEU A 1 349 ? -5.407 -18.136 23.418 1.00 90.81 349 LEU A N 1
ATOM 2658 C CA . LEU A 1 349 ? -4.512 -16.982 23.421 1.00 90.81 349 LEU A CA 1
ATOM 2659 C C . LEU A 1 349 ? -3.687 -16.908 24.704 1.00 90.81 349 LEU A C 1
ATOM 2661 O O . LEU A 1 349 ? -4.010 -17.519 25.725 1.00 90.81 349 LEU A O 1
ATOM 2665 N N . HIS A 1 350 ? -2.626 -16.106 24.659 1.00 84.88 350 HIS A N 1
ATOM 2666 C CA . HIS A 1 350 ? -1.759 -15.900 25.810 1.00 84.88 350 HIS A CA 1
ATOM 2667 C C . HIS A 1 350 ? -2.534 -15.323 27.027 1.00 84.88 350 HIS A C 1
ATOM 2669 O O . HIS A 1 350 ? -3.396 -14.446 26.859 1.00 84.88 350 HIS A O 1
ATOM 2675 N N . PRO A 1 351 ? -2.217 -15.756 28.270 1.00 83.06 351 PRO A N 1
ATOM 2676 C CA . PRO A 1 351 ? -2.683 -15.115 29.500 1.00 83.06 351 PRO A CA 1
ATOM 2677 C C . PRO A 1 351 ? -2.478 -13.592 29.546 1.00 83.06 351 PRO A C 1
ATOM 2679 O O . PRO A 1 351 ? -1.447 -13.077 29.103 1.00 83.06 351 PRO A O 1
ATOM 2682 N N . ALA A 1 352 ? -3.438 -12.884 30.147 1.00 79.00 352 ALA A N 1
ATOM 2683 C CA . ALA A 1 352 ? -3.426 -11.426 30.288 1.00 79.00 352 ALA A CA 1
ATOM 2684 C C . ALA A 1 352 ? -2.176 -10.904 31.021 1.00 79.00 352 ALA A C 1
ATOM 2686 O O . ALA A 1 352 ? -1.667 -11.546 31.943 1.00 79.00 352 ALA A O 1
ATOM 2687 N N . GLY A 1 353 ? -1.691 -9.724 30.621 1.00 74.31 353 GLY A N 1
ATOM 2688 C CA . GLY A 1 353 ? -0.612 -8.994 31.305 1.00 74.31 353 GLY A CA 1
ATOM 2689 C C . GLY A 1 353 ? 0.777 -9.648 31.287 1.00 74.31 353 GLY A C 1
ATOM 2690 O O . GLY A 1 353 ? 1.681 -9.169 31.982 1.00 74.31 353 GLY A O 1
ATOM 2691 N N . THR A 1 354 ? 0.950 -10.732 30.525 1.00 83.00 354 THR A N 1
ATOM 2692 C CA . THR A 1 354 ? 2.250 -11.413 30.394 1.00 83.00 354 THR A CA 1
ATOM 2693 C C . THR A 1 354 ? 3.148 -10.742 29.365 1.00 83.00 354 THR A C 1
ATOM 2695 O O . THR A 1 354 ? 4.363 -10.709 29.534 1.00 83.00 354 THR A O 1
ATOM 2698 N N . VAL A 1 355 ? 2.545 -10.170 28.326 1.00 86.31 355 VAL A N 1
ATOM 2699 C CA . VAL A 1 355 ? 3.232 -9.331 27.348 1.00 86.31 355 VAL A CA 1
ATOM 2700 C C . VAL A 1 355 ? 3.072 -7.891 27.802 1.00 86.31 355 VAL A C 1
ATOM 2702 O O . VAL A 1 355 ? 1.978 -7.473 28.179 1.00 86.31 355 VAL A O 1
ATOM 2705 N N . ARG A 1 356 ? 4.177 -7.155 27.827 1.00 85.31 356 ARG A N 1
ATOM 2706 C CA . ARG A 1 356 ? 4.230 -5.753 28.242 1.00 85.31 356 ARG A CA 1
ATOM 2707 C C . ARG A 1 356 ? 5.092 -4.982 27.268 1.00 85.31 356 ARG A C 1
ATOM 2709 O O . ARG A 1 356 ? 5.901 -5.575 26.553 1.00 85.31 356 ARG A O 1
ATOM 2716 N N . HIS A 1 357 ? 4.952 -3.664 27.308 1.00 83.62 357 HIS A N 1
ATOM 2717 C CA . HIS A 1 357 ? 5.797 -2.764 26.551 1.00 83.62 357 HIS A CA 1
ATOM 2718 C C . HIS A 1 357 ? 7.281 -3.101 26.810 1.00 83.62 357 HIS A C 1
ATOM 2720 O O . HIS A 1 357 ? 7.668 -3.212 27.977 1.00 83.62 357 HIS A O 1
ATOM 2726 N N . PRO A 1 358 ? 8.133 -3.242 25.773 1.00 85.44 358 PRO A N 1
ATOM 2727 C CA . PRO A 1 358 ? 9.534 -3.654 25.927 1.00 85.44 358 PRO A CA 1
ATOM 2728 C C . PRO A 1 358 ? 10.371 -2.746 26.838 1.00 85.44 358 PRO A C 1
ATOM 2730 O O . PRO A 1 358 ? 11.370 -3.177 27.404 1.00 85.44 358 PRO A O 1
ATOM 2733 N N . LEU A 1 359 ? 9.958 -1.483 26.978 1.00 86.31 359 LEU A N 1
ATOM 2734 C CA . LEU A 1 359 ? 10.573 -0.496 27.878 1.00 86.31 359 LEU A CA 1
ATOM 2735 C C . LEU A 1 359 ? 9.879 -0.379 29.248 1.00 86.31 359 LEU A C 1
ATOM 2737 O O . LEU A 1 359 ? 10.278 0.457 30.056 1.00 86.31 359 LEU A O 1
ATOM 2741 N N . SER A 1 360 ? 8.824 -1.156 29.511 1.00 82.19 360 SER A N 1
ATOM 2742 C CA . SER A 1 360 ? 8.161 -1.153 30.817 1.00 82.19 360 SER A CA 1
ATOM 2743 C C . SER A 1 360 ? 9.110 -1.750 31.865 1.00 82.19 360 SER A C 1
ATOM 2745 O O . SER A 1 360 ? 9.734 -2.784 31.603 1.00 82.19 360 SER A O 1
ATOM 2747 N N . PRO A 1 361 ? 9.259 -1.124 33.047 1.00 77.00 361 PRO A N 1
ATOM 2748 C CA . PRO A 1 361 ? 10.091 -1.679 34.103 1.00 77.00 361 PRO A CA 1
ATOM 2749 C C . PRO A 1 361 ? 9.596 -3.075 34.492 1.00 77.00 361 PRO A C 1
ATOM 2751 O O . PRO A 1 361 ? 8.389 -3.327 34.571 1.00 77.00 361 PRO A O 1
ATOM 2754 N N . ALA A 1 362 ? 10.541 -3.985 34.752 1.00 72.62 362 ALA A N 1
ATOM 2755 C CA . ALA A 1 362 ? 10.214 -5.325 35.219 1.00 72.62 362 ALA A CA 1
ATOM 2756 C C . ALA A 1 362 ? 9.317 -5.236 36.468 1.00 72.62 362 ALA A C 1
ATOM 2758 O O . ALA A 1 362 ? 9.520 -4.336 37.295 1.00 72.62 362 ALA A O 1
ATOM 2759 N N . PRO A 1 363 ? 8.337 -6.145 36.631 1.00 67.38 363 PRO A N 1
ATOM 2760 C CA . PRO A 1 363 ? 7.562 -6.208 37.859 1.00 67.38 363 PRO A CA 1
ATOM 2761 C C . PRO A 1 363 ? 8.532 -6.274 39.034 1.00 67.38 363 PRO A C 1
ATOM 2763 O O . PRO A 1 363 ? 9.445 -7.101 39.022 1.00 67.38 363 PRO A O 1
ATOM 2766 N N . ALA A 1 364 ? 8.360 -5.391 40.020 1.00 61.75 364 ALA A N 1
ATOM 2767 C CA . ALA A 1 364 ? 9.125 -5.490 41.251 1.00 61.75 364 ALA A CA 1
ATOM 2768 C C . ALA A 1 364 ? 8.956 -6.920 41.777 1.00 61.75 364 ALA A C 1
ATOM 2770 O O . ALA A 1 364 ? 7.819 -7.373 41.950 1.00 61.75 364 ALA A O 1
ATOM 2771 N N . GLU A 1 365 ? 10.067 -7.641 41.970 1.00 50.16 365 GLU A N 1
ATOM 2772 C CA . GLU A 1 365 ? 10.019 -8.936 42.641 1.00 50.16 365 GLU A CA 1
ATOM 2773 C C . GLU A 1 365 ? 9.219 -8.741 43.930 1.00 50.16 365 GLU A C 1
ATOM 2775 O O . GLU A 1 365 ? 9.448 -7.737 44.621 1.00 50.16 365 GLU A O 1
ATOM 2780 N N . PRO A 1 366 ? 8.247 -9.622 44.236 1.00 50.56 366 PRO A N 1
ATOM 2781 C CA . PRO A 1 366 ? 7.473 -9.495 45.455 1.00 50.56 366 PRO A CA 1
ATOM 2782 C C . PRO A 1 366 ? 8.473 -9.429 46.598 1.00 50.56 366 PRO A C 1
ATOM 2784 O O . PRO A 1 366 ? 9.154 -10.411 46.895 1.00 50.56 366 PRO A O 1
ATOM 2787 N N . THR A 1 367 ? 8.608 -8.241 47.190 1.00 45.94 367 THR A N 1
ATOM 2788 C CA . THR A 1 367 ? 9.475 -8.053 48.342 1.00 45.94 367 THR A CA 1
ATOM 2789 C C . THR A 1 367 ? 8.967 -9.062 49.360 1.00 45.94 367 THR A C 1
ATOM 2791 O O . THR A 1 367 ? 7.767 -9.018 49.661 1.00 45.94 367 THR A O 1
ATOM 2794 N N . PRO A 1 368 ? 9.791 -10.028 49.809 1.00 47.78 368 PRO A N 1
ATOM 2795 C CA . PRO A 1 368 ? 9.328 -11.012 50.766 1.00 47.78 368 PRO A CA 1
ATOM 2796 C C . PRO A 1 368 ? 8.734 -10.225 51.923 1.00 47.78 368 PRO A C 1
ATOM 2798 O O . PRO A 1 368 ? 9.400 -9.346 52.478 1.00 47.78 368 PRO A O 1
ATOM 2801 N N . ALA A 1 369 ? 7.446 -10.471 52.188 1.00 46.81 369 ALA A N 1
ATOM 2802 C CA . ALA A 1 369 ? 6.730 -9.836 53.280 1.00 46.81 369 ALA A CA 1
ATOM 2803 C C . ALA A 1 369 ? 7.651 -9.869 54.505 1.00 46.81 369 ALA A C 1
ATOM 2805 O O . ALA A 1 369 ? 8.237 -10.933 54.747 1.00 46.81 369 ALA A O 1
ATOM 2806 N N . PRO A 1 370 ? 7.848 -8.745 55.221 1.00 49.31 370 PRO A N 1
ATOM 2807 C CA . PRO A 1 370 ? 8.746 -8.731 56.360 1.00 49.31 370 PRO A CA 1
ATOM 2808 C C . PRO A 1 370 ? 8.325 -9.879 57.269 1.00 49.31 370 PRO A C 1
ATOM 2810 O O . PRO A 1 370 ? 7.180 -9.937 57.723 1.00 49.31 370 PRO A O 1
ATOM 2813 N N . ALA A 1 371 ? 9.222 -10.855 57.421 1.00 48.16 371 ALA A N 1
ATOM 2814 C CA . ALA A 1 371 ? 8.998 -11.977 58.305 1.00 48.16 371 ALA A CA 1
ATOM 2815 C C . ALA A 1 371 ? 8.647 -11.375 59.663 1.00 48.16 371 ALA A C 1
ATOM 2817 O O . ALA A 1 371 ? 9.399 -10.545 60.169 1.00 48.16 371 ALA A O 1
ATOM 2818 N N . ASN A 1 372 ? 7.481 -11.745 60.197 1.00 51.53 372 ASN A N 1
ATOM 2819 C CA . ASN A 1 372 ? 7.091 -11.429 61.564 1.00 51.53 372 ASN A CA 1
ATOM 2820 C C . ASN A 1 372 ? 8.257 -11.810 62.481 1.00 51.53 372 ASN A C 1
ATOM 2822 O O . ASN A 1 372 ? 8.448 -12.989 62.789 1.00 51.53 372 ASN A O 1
ATOM 2826 N N . GLU A 1 373 ? 9.042 -10.820 62.895 1.00 39.72 373 GLU A N 1
ATOM 2827 C CA . GLU A 1 373 ? 9.982 -10.988 63.984 1.00 39.72 373 GLU A CA 1
ATOM 2828 C C . GLU A 1 373 ? 9.147 -11.260 65.241 1.00 39.72 373 GLU A C 1
ATOM 2830 O O . GLU A 1 373 ? 8.236 -10.487 65.561 1.00 39.72 373 GLU A O 1
ATOM 2835 N N . PRO A 1 374 ? 9.380 -12.376 65.950 1.00 43.91 374 PRO A N 1
ATOM 2836 C CA . PRO A 1 374 ? 8.706 -12.615 67.211 1.00 43.91 374 PRO A CA 1
ATOM 2837 C C . PRO A 1 374 ? 9.093 -11.506 68.192 1.00 43.91 374 PRO A C 1
ATOM 2839 O O . PRO A 1 374 ? 10.275 -11.312 68.478 1.00 43.91 374 PRO A O 1
ATOM 2842 N N . GLN A 1 375 ? 8.083 -10.798 68.712 1.00 45.06 375 GLN A N 1
ATOM 2843 C CA . GLN A 1 375 ? 8.213 -9.880 69.844 1.00 45.06 375 GLN A CA 1
ATOM 2844 C C . GLN A 1 375 ? 8.990 -10.572 70.968 1.00 45.06 375 GLN A C 1
ATOM 2846 O O . GLN A 1 375 ? 8.471 -11.447 71.664 1.00 45.06 375 GLN A O 1
ATOM 2851 N N . ALA A 1 376 ? 10.254 -10.184 71.120 1.00 39.06 376 ALA A N 1
ATOM 2852 C CA . ALA A 1 376 ? 11.068 -10.562 72.254 1.00 39.06 376 ALA A CA 1
ATOM 2853 C C . ALA A 1 376 ? 10.632 -9.747 73.475 1.00 39.06 376 ALA A C 1
ATOM 2855 O O . ALA A 1 376 ? 10.351 -8.552 73.397 1.00 39.06 376 ALA A O 1
ATOM 2856 N N . ALA A 1 377 ? 10.555 -10.462 74.590 1.00 37.88 377 ALA A N 1
ATOM 2857 C CA . ALA A 1 377 ? 10.045 -10.024 75.869 1.00 37.88 377 ALA A CA 1
ATOM 2858 C C . ALA A 1 377 ? 10.695 -8.738 76.404 1.00 37.88 377 ALA A C 1
ATOM 2860 O O . ALA A 1 377 ? 11.902 -8.517 76.317 1.00 37.88 377 ALA A O 1
ATOM 2861 N N . THR A 1 378 ? 9.842 -7.949 77.043 1.00 41.06 378 THR A N 1
ATOM 2862 C CA . THR A 1 378 ? 10.125 -6.866 77.980 1.00 41.06 378 THR A CA 1
ATOM 2863 C C . THR A 1 378 ? 11.196 -7.241 79.012 1.00 41.06 378 THR A C 1
ATOM 2865 O O . THR A 1 378 ? 11.091 -8.298 79.639 1.00 41.06 378 THR A O 1
ATOM 2868 N N . PRO A 1 379 ? 12.128 -6.326 79.321 1.00 37.97 379 PRO A N 1
ATOM 2869 C CA . PRO A 1 379 ? 12.691 -6.212 80.655 1.00 37.97 379 PRO A CA 1
ATOM 2870 C C . PRO A 1 379 ? 12.237 -4.900 81.314 1.00 37.97 379 PRO A C 1
ATOM 2872 O O . PRO A 1 379 ? 12.385 -3.809 80.769 1.00 37.97 379 PRO A O 1
ATOM 2875 N N . GLU A 1 380 ? 11.660 -5.039 82.503 1.00 33.00 380 GLU A N 1
ATOM 2876 C CA . GLU A 1 380 ? 11.356 -3.965 83.456 1.00 33.00 380 GLU A CA 1
ATOM 2877 C C . GLU A 1 380 ? 12.635 -3.578 84.259 1.00 33.00 380 GLU A C 1
ATOM 2879 O O . GLU A 1 380 ? 13.662 -4.246 84.130 1.00 33.00 380 GLU A O 1
ATOM 2884 N N . PRO A 1 381 ? 12.639 -2.510 85.081 1.00 44.09 381 PRO A N 1
ATOM 2885 C CA . PRO A 1 381 ? 13.155 -1.195 84.717 1.00 44.09 381 PRO A CA 1
ATOM 2886 C C . PRO A 1 381 ? 14.441 -0.816 85.480 1.00 44.09 381 PRO A C 1
ATOM 2888 O O . PRO A 1 381 ? 14.693 -1.279 86.592 1.00 44.09 381 PRO A O 1
ATOM 2891 N N . ALA A 1 382 ? 15.225 0.113 84.925 1.00 34.06 382 ALA A N 1
ATOM 2892 C CA . ALA A 1 382 ? 16.246 0.846 85.671 1.00 34.06 382 ALA A CA 1
ATOM 2893 C C . ALA A 1 382 ? 15.863 2.329 85.726 1.00 34.06 382 ALA A C 1
ATOM 2895 O O . ALA A 1 382 ? 15.807 3.025 84.717 1.00 34.06 382 ALA A O 1
ATOM 2896 N N . SER A 1 383 ? 15.569 2.772 86.941 1.00 36.72 383 SER A N 1
ATOM 2897 C CA . SER A 1 383 ? 15.307 4.143 87.362 1.00 36.72 383 SER A CA 1
ATOM 2898 C C . SER A 1 383 ? 16.509 5.065 87.136 1.00 36.72 383 SER A C 1
ATOM 2900 O O . SER A 1 383 ? 17.591 4.764 87.646 1.00 36.72 383 SER A O 1
ATOM 2902 N N . PHE A 1 384 ? 16.303 6.224 86.503 1.00 34.06 384 PHE A N 1
ATOM 2903 C CA . PHE A 1 384 ? 17.081 7.426 86.814 1.00 34.06 384 PHE A CA 1
ATOM 2904 C C . PHE A 1 384 ? 16.293 8.721 86.533 1.00 34.06 384 PHE A C 1
ATOM 2906 O O . PHE A 1 384 ? 15.646 8.866 85.501 1.00 34.06 384 PHE A O 1
ATOM 2913 N N . GLU A 1 385 ? 16.362 9.580 87.545 1.00 31.92 385 GLU A N 1
ATOM 2914 C CA . GLU A 1 385 ? 15.778 10.886 87.884 1.00 31.92 385 GLU A CA 1
ATOM 2915 C C . GLU A 1 385 ? 15.314 11.883 86.797 1.00 31.92 385 GLU A C 1
ATOM 2917 O O . GLU A 1 385 ? 16.000 12.171 85.818 1.00 31.92 385 GLU A O 1
ATOM 2922 N N . GLU A 1 386 ? 14.173 12.518 87.103 1.00 36.81 386 GLU A N 1
ATOM 2923 C CA . GLU A 1 386 ? 13.680 13.790 86.553 1.00 36.81 386 GLU A CA 1
ATOM 2924 C C . GLU A 1 386 ? 14.589 14.982 86.911 1.00 36.81 386 GLU A C 1
ATOM 2926 O O . GLU A 1 386 ? 15.154 15.042 88.008 1.00 36.81 386 GLU A O 1
ATOM 2931 N N . PRO A 1 387 ? 14.572 16.035 86.076 1.00 38.19 387 PRO A N 1
ATOM 2932 C CA . PRO A 1 387 ? 14.376 17.367 86.636 1.00 38.19 387 PRO A CA 1
ATOM 2933 C C . PRO A 1 387 ? 13.250 18.167 85.957 1.00 38.19 387 PRO A C 1
ATOM 2935 O O . PRO A 1 387 ? 13.269 18.450 84.762 1.00 38.19 387 PRO A O 1
ATOM 2938 N N . ASN A 1 388 ? 12.307 18.576 86.809 1.00 33.19 388 ASN A N 1
ATOM 2939 C CA . ASN A 1 388 ? 11.458 19.774 86.798 1.00 33.19 388 ASN A CA 1
ATOM 2940 C C . ASN A 1 388 ? 11.740 20.864 85.737 1.00 33.19 388 ASN A C 1
ATOM 2942 O O . ASN A 1 388 ? 12.741 21.574 85.840 1.00 33.19 388 ASN A O 1
ATOM 2946 N N . SER A 1 389 ? 10.745 21.166 84.893 1.00 40.19 389 SER A N 1
ATOM 2947 C CA . SER A 1 389 ? 9.942 22.419 84.922 1.00 40.19 389 SER A CA 1
ATOM 2948 C C . SER A 1 389 ? 9.330 22.778 83.553 1.00 40.19 389 SER A C 1
ATOM 2950 O O . SER A 1 389 ? 9.852 22.361 82.521 1.00 40.19 389 SER A O 1
ATOM 2952 N N . PRO A 1 390 ? 8.218 23.546 83.530 1.00 43.34 390 PRO A N 1
ATOM 2953 C CA . PRO A 1 390 ? 7.269 23.584 82.422 1.00 43.34 390 PRO A CA 1
ATOM 2954 C C . PRO A 1 390 ? 7.472 24.783 81.488 1.00 43.34 390 PRO A C 1
ATOM 2956 O O . PRO A 1 390 ? 7.906 25.852 81.915 1.00 43.34 390 PRO A O 1
ATOM 2959 N N . VAL A 1 391 ? 7.040 24.639 80.233 1.00 38.44 391 VAL A N 1
ATOM 2960 C CA . VAL A 1 391 ? 6.665 25.781 79.390 1.00 38.44 391 VAL A CA 1
ATOM 2961 C C . VAL A 1 391 ? 5.334 25.457 78.714 1.00 38.44 391 VAL A C 1
ATOM 2963 O O . VAL A 1 391 ? 5.257 24.598 77.839 1.00 38.44 391 VAL A O 1
ATOM 2966 N N . GLU A 1 392 ? 4.284 26.139 79.166 1.00 38.59 392 GLU A N 1
ATOM 2967 C CA . GLU A 1 392 ? 3.014 26.291 78.457 1.00 38.59 392 GLU A CA 1
ATOM 2968 C C . GLU A 1 392 ? 3.234 27.099 77.176 1.00 38.59 392 GLU A C 1
ATOM 2970 O O . GLU A 1 392 ? 3.873 28.144 77.236 1.00 38.59 392 GLU A O 1
ATOM 2975 N N . TYR A 1 393 ? 2.625 26.686 76.062 1.00 36.66 393 TYR A N 1
ATOM 2976 C CA . TYR A 1 393 ? 2.012 27.619 75.113 1.00 36.66 393 TYR A CA 1
ATOM 2977 C C . TYR A 1 393 ? 0.820 26.952 74.415 1.00 36.66 393 TYR A C 1
ATOM 2979 O O . TYR A 1 393 ? 0.957 25.964 73.697 1.00 36.66 393 TYR A O 1
ATOM 2987 N N . SER A 1 394 ? -0.354 27.530 74.659 1.00 38.78 394 SER A N 1
ATOM 2988 C CA . SER A 1 394 ? -1.637 27.275 74.001 1.00 38.78 394 SER A CA 1
ATOM 2989 C C . SER A 1 394 ? -1.692 27.918 72.616 1.00 38.78 394 SER A C 1
ATOM 2991 O O . SER A 1 394 ? -1.303 29.077 72.498 1.00 38.78 394 SER A O 1
ATOM 2993 N N . VAL A 1 395 ? -2.295 27.251 71.622 1.00 42.16 395 VAL A N 1
ATOM 2994 C CA . VAL A 1 395 ? -2.918 27.894 70.440 1.00 42.16 395 VAL A CA 1
ATOM 2995 C C . VAL A 1 395 ? -4.162 27.075 70.009 1.00 42.16 395 VAL A C 1
ATOM 2997 O O . VAL A 1 395 ? -4.129 25.851 70.144 1.00 42.16 395 VAL A O 1
ATOM 3000 N N . PRO A 1 396 ? -5.274 27.717 69.577 1.00 46.22 396 PRO A N 1
ATOM 3001 C CA . PRO A 1 396 ? -6.639 27.206 69.730 1.00 46.22 396 PRO A CA 1
ATOM 3002 C C . PRO A 1 396 ? -7.273 26.594 68.462 1.00 46.22 396 PRO A C 1
ATOM 3004 O O . PRO A 1 396 ? -6.685 26.571 67.384 1.00 46.22 396 PRO A O 1
ATOM 3007 N N . ALA A 1 397 ? -8.499 26.095 68.655 1.00 39.84 397 ALA A N 1
ATOM 3008 C CA . ALA A 1 397 ? -9.379 25.400 67.714 1.00 39.84 397 ALA A CA 1
ATOM 3009 C C . ALA A 1 397 ? -9.752 26.195 66.438 1.00 39.84 397 ALA A C 1
ATOM 3011 O O . ALA A 1 397 ? -9.798 27.425 66.481 1.00 39.84 397 ALA A O 1
ATOM 3012 N N . PRO A 1 398 ? -10.089 25.507 65.327 1.00 54.25 398 PRO A N 1
ATOM 3013 C CA . PRO A 1 398 ? -10.561 26.152 64.107 1.00 54.25 398 PRO A CA 1
ATOM 3014 C C . PRO A 1 398 ? -12.079 26.414 64.136 1.00 54.25 398 PRO A C 1
ATOM 3016 O O . PRO A 1 398 ? -12.880 25.489 64.265 1.00 54.25 398 PRO A O 1
ATOM 3019 N N . GLU A 1 399 ? -12.462 27.680 63.960 1.00 37.59 399 GLU A N 1
ATOM 3020 C CA . GLU A 1 399 ? -13.793 28.120 63.523 1.00 37.59 399 GLU A CA 1
ATOM 3021 C C . GLU A 1 399 ? -13.766 28.437 62.020 1.00 37.59 399 GLU A C 1
ATOM 3023 O O . GLU A 1 399 ? -12.790 29.001 61.523 1.00 37.59 399 GLU A O 1
ATOM 3028 N N . GLY A 1 400 ? -14.875 28.155 61.326 1.00 38.22 400 GLY A N 1
ATOM 3029 C CA . GLY A 1 400 ? -15.244 28.857 60.093 1.00 38.22 400 GLY A CA 1
ATOM 3030 C C . GLY A 1 400 ? -15.598 27.969 58.902 1.00 38.22 400 GLY A C 1
ATOM 3031 O O . GLY A 1 400 ? -14.762 27.729 58.036 1.00 38.22 400 GLY A O 1
ATOM 3032 N N . GLU A 1 401 ? -16.866 27.558 58.818 1.00 45.38 401 GLU A N 1
ATOM 3033 C CA . GLU A 1 401 ? -17.528 27.216 57.552 1.00 45.38 401 GLU A CA 1
ATOM 3034 C C . GLU A 1 401 ? -17.580 28.450 56.629 1.00 45.38 401 GLU A C 1
ATOM 3036 O O . GLU A 1 401 ? -17.986 29.525 57.082 1.00 45.38 401 GLU A O 1
ATOM 3041 N N . PRO A 1 402 ? -17.255 28.327 55.331 1.00 51.50 402 PRO A N 1
ATOM 3042 C CA . PRO A 1 402 ? -17.656 29.310 54.339 1.00 51.50 402 PRO A CA 1
ATOM 3043 C C . PRO A 1 402 ? -18.995 28.941 53.686 1.00 51.50 402 PRO A C 1
ATOM 3045 O O . PRO A 1 402 ? -19.250 27.802 53.296 1.00 51.50 402 PRO A O 1
ATOM 3048 N N . ALA A 1 403 ? -19.836 29.967 53.593 1.00 40.59 403 ALA A N 1
ATOM 3049 C CA . ALA A 1 403 ? -21.212 29.963 53.131 1.00 40.59 403 ALA A CA 1
ATOM 3050 C C . ALA A 1 403 ? -21.398 29.559 51.657 1.00 40.59 403 ALA A C 1
ATOM 3052 O O . ALA A 1 403 ? -20.545 29.791 50.800 1.00 40.59 403 ALA A O 1
ATOM 3053 N N . ALA A 1 404 ? -22.584 29.008 51.394 1.00 40.47 404 ALA A N 1
ATOM 3054 C CA . ALA A 1 404 ? -23.124 28.689 50.082 1.00 40.47 404 ALA A CA 1
ATOM 3055 C C . ALA A 1 404 ? -23.230 29.932 49.182 1.00 40.47 404 ALA A C 1
ATOM 3057 O O . ALA A 1 404 ? -23.776 30.960 49.584 1.00 40.47 404 ALA A O 1
ATOM 3058 N N . VAL A 1 405 ? -22.746 29.797 47.948 1.00 46.44 405 VAL A N 1
ATOM 3059 C CA . VAL A 1 405 ? -22.955 30.747 46.851 1.00 46.44 405 VAL A CA 1
ATOM 3060 C C . VAL A 1 405 ? -24.050 30.175 45.949 1.00 46.44 405 VAL A C 1
ATOM 3062 O O . VAL A 1 405 ? -23.951 29.033 45.497 1.00 46.44 405 VAL A O 1
ATOM 3065 N N . GLU A 1 406 ? -25.114 30.952 45.740 1.00 42.56 406 GLU A N 1
ATOM 3066 C CA . GLU A 1 406 ? -26.207 30.659 44.806 1.00 42.56 406 GLU A CA 1
ATOM 3067 C C . GLU A 1 406 ? -25.703 30.616 43.349 1.00 42.56 406 GLU A C 1
ATOM 3069 O O . GLU A 1 406 ? -24.863 31.436 42.972 1.00 42.56 406 GLU A O 1
ATOM 3074 N N . PRO A 1 407 ? -26.210 29.701 42.504 1.00 51.84 407 PRO A N 1
ATOM 3075 C CA . PRO A 1 407 ? -25.853 29.659 41.090 1.00 51.84 407 PRO A CA 1
ATOM 3076 C C . PRO A 1 407 ? -26.622 30.715 40.276 1.00 51.84 407 PRO A C 1
ATOM 3078 O O . PRO A 1 407 ? -27.854 30.711 40.231 1.00 51.84 407 PRO A O 1
ATOM 3081 N N . GLU A 1 408 ? -25.880 31.590 39.591 1.00 41.78 408 GLU A N 1
ATOM 3082 C CA . GLU A 1 408 ? -26.397 32.487 38.551 1.00 41.78 408 GLU A CA 1
ATOM 3083 C C . GLU A 1 408 ? -26.964 31.698 37.357 1.00 41.78 408 GLU A C 1
ATOM 3085 O O . GLU A 1 408 ? -26.411 30.689 36.913 1.00 41.78 408 GLU A O 1
ATOM 3090 N N . ALA A 1 409 ? -28.095 32.175 36.836 1.00 45.88 409 ALA A N 1
ATOM 3091 C CA . ALA A 1 409 ? -28.813 31.597 35.707 1.00 45.88 409 ALA A CA 1
ATOM 3092 C C . ALA A 1 409 ? -28.059 31.782 34.368 1.00 45.88 409 ALA A C 1
ATOM 3094 O O . ALA A 1 409 ? -27.444 32.827 34.149 1.00 45.88 409 ALA A O 1
ATOM 3095 N N . PRO A 1 410 ? -28.145 30.817 33.432 1.00 49.34 410 PRO A N 1
ATOM 3096 C CA . PRO A 1 410 ? -27.488 30.920 32.134 1.00 49.34 410 PRO A CA 1
ATOM 3097 C C . PRO A 1 410 ? -28.180 31.928 31.203 1.00 49.34 410 PRO A C 1
ATOM 3099 O O . PRO A 1 410 ? -29.400 31.918 31.024 1.00 49.34 410 PRO A O 1
ATOM 3102 N N . LEU A 1 411 ? -27.356 32.775 30.582 1.00 41.47 411 LEU A N 1
ATOM 3103 C CA . LEU A 1 411 ? -27.713 33.692 29.502 1.00 41.47 411 LEU A CA 1
ATOM 3104 C C . LEU A 1 411 ? -28.241 32.920 28.283 1.00 41.47 411 LEU A C 1
ATOM 3106 O O . LEU A 1 411 ? -27.609 31.982 27.797 1.00 41.47 411 LEU A O 1
ATOM 3110 N N . ALA A 1 412 ? -29.405 33.346 27.793 1.00 36.88 412 ALA A N 1
ATOM 3111 C CA . ALA A 1 412 ? -30.033 32.844 26.581 1.00 36.88 412 ALA A CA 1
ATOM 3112 C C . ALA A 1 412 ? -29.203 33.216 25.341 1.00 36.88 412 ALA A C 1
ATOM 3114 O O . ALA A 1 412 ? -28.900 34.385 25.109 1.00 36.88 412 ALA A O 1
ATOM 3115 N N . TRP A 1 413 ? -28.857 32.208 24.544 1.00 44.44 413 TRP A N 1
ATOM 3116 C CA . TRP A 1 413 ? -28.290 32.361 23.208 1.00 44.44 413 TRP A CA 1
ATOM 3117 C C . TRP A 1 413 ? -29.434 32.454 22.189 1.00 44.44 413 TRP A C 1
ATOM 3119 O O . TRP A 1 413 ? -30.195 31.499 22.023 1.00 44.44 413 TRP A O 1
ATOM 3129 N N . GLU A 1 414 ? -29.573 33.605 21.528 1.00 41.78 414 GLU A N 1
ATOM 3130 C CA . GLU A 1 414 ? -30.471 33.795 20.382 1.00 41.78 414 GLU A CA 1
ATOM 3131 C C . GLU A 1 414 ? -29.761 33.392 19.071 1.00 41.78 414 GLU A C 1
ATOM 3133 O O . GLU A 1 414 ? -28.594 33.740 18.876 1.00 41.78 414 GLU A O 1
ATOM 3138 N N . PRO A 1 415 ? -30.429 32.671 18.151 1.00 49.28 415 PRO A N 1
ATOM 3139 C CA . PRO A 1 415 ? -29.855 32.309 16.857 1.00 49.28 415 PRO A CA 1
ATOM 3140 C C . PRO A 1 415 ? -29.883 33.493 15.867 1.00 49.28 415 PRO A C 1
ATOM 3142 O O . PRO A 1 415 ? -30.865 34.239 15.837 1.00 49.28 415 PRO A O 1
ATOM 3145 N N . PRO A 1 416 ? -28.858 33.666 15.010 1.00 47.12 416 PRO A N 1
ATOM 3146 C CA . PRO A 1 416 ? -28.885 34.691 13.974 1.00 47.12 416 PRO A CA 1
ATOM 3147 C C . PRO A 1 416 ? -29.884 34.344 12.861 1.00 47.12 416 PRO A C 1
ATOM 3149 O O . PRO A 1 416 ? -29.962 33.210 12.389 1.00 47.12 416 PRO A O 1
ATOM 3152 N N . ALA A 1 417 ? -30.646 35.364 12.473 1.00 38.12 417 ALA A N 1
ATOM 3153 C CA . ALA A 1 417 ? -31.719 35.323 11.494 1.00 38.12 417 ALA A CA 1
ATOM 3154 C C . ALA A 1 417 ? -31.230 35.149 10.045 1.00 38.12 417 ALA A C 1
ATOM 3156 O O . ALA A 1 417 ? -30.207 35.703 9.639 1.00 38.12 417 ALA A O 1
ATOM 3157 N N . ASP A 1 418 ? -32.057 34.427 9.284 1.00 39.22 418 ASP A N 1
ATOM 3158 C CA . ASP A 1 418 ? -32.121 34.373 7.825 1.00 39.22 418 ASP A CA 1
ATOM 3159 C C . ASP A 1 418 ? -31.984 35.762 7.188 1.00 39.22 418 ASP A C 1
ATOM 3161 O O . ASP A 1 418 ? -32.769 36.669 7.467 1.00 39.22 418 ASP A O 1
ATOM 3165 N N . ASN A 1 419 ? -31.048 35.894 6.250 1.00 38.81 419 ASN A N 1
ATOM 3166 C CA . ASN A 1 419 ? -31.074 36.956 5.252 1.00 38.81 419 ASN A CA 1
ATOM 3167 C C . ASN A 1 419 ? -30.885 36.335 3.868 1.00 38.81 419 ASN A C 1
ATOM 3169 O O . ASN A 1 419 ? -29.789 36.282 3.312 1.00 38.81 419 ASN A O 1
ATOM 3173 N N . ALA A 1 420 ? -32.003 35.865 3.319 1.00 35.72 420 ALA A N 1
ATOM 3174 C CA . ALA A 1 420 ? -32.175 35.693 1.891 1.00 35.72 420 ALA A CA 1
ATOM 3175 C C . ALA A 1 420 ? -32.255 37.085 1.244 1.00 35.72 420 ALA A C 1
ATOM 3177 O O . ALA A 1 420 ? -33.193 37.839 1.501 1.00 35.72 420 ALA A O 1
ATOM 3178 N N . GLN A 1 421 ? -31.276 37.428 0.406 1.00 37.62 421 GLN A N 1
ATOM 3179 C CA . GLN A 1 421 ? -31.406 38.530 -0.542 1.00 37.62 421 GLN A CA 1
ATOM 3180 C C . GLN A 1 421 ? -31.349 37.998 -1.970 1.00 37.62 421 GLN A C 1
ATOM 3182 O O . GLN A 1 421 ? -30.373 37.394 -2.413 1.00 37.62 421 GLN A O 1
ATOM 3187 N N . GLU A 1 422 ? -32.469 38.230 -2.647 1.00 34.62 422 GLU A N 1
ATOM 3188 C CA . GLU A 1 422 ? -32.724 38.059 -4.067 1.00 34.62 422 GLU A CA 1
ATOM 3189 C C . GLU A 1 422 ? -31.727 38.869 -4.908 1.00 34.62 422 GLU A C 1
ATOM 3191 O O . GLU A 1 422 ? -31.491 40.050 -4.652 1.00 34.62 422 GLU A O 1
ATOM 3196 N N . VAL A 1 423 ? -31.195 38.252 -5.965 1.00 39.31 423 VAL A N 1
ATOM 3197 C CA . VAL A 1 423 ? -30.459 38.944 -7.031 1.00 39.31 423 VAL A CA 1
ATOM 3198 C C . VAL A 1 423 ? -31.308 38.865 -8.303 1.00 39.31 423 VAL A C 1
ATOM 3200 O O . VAL A 1 423 ? -31.579 37.753 -8.766 1.00 39.31 423 VAL A O 1
ATOM 3203 N N . PRO A 1 424 ? -31.758 39.992 -8.885 1.00 45.09 424 PRO A N 1
ATOM 3204 C CA . PRO A 1 424 ? -32.432 39.986 -10.171 1.00 45.09 424 PRO A CA 1
ATOM 3205 C C . PRO A 1 424 ? -31.432 40.046 -11.332 1.00 45.09 424 PRO A C 1
ATOM 3207 O O . PRO A 1 424 ? -30.323 40.569 -11.232 1.00 45.09 424 PRO A O 1
ATOM 3210 N N . ALA A 1 425 ? -31.881 39.488 -12.449 1.00 32.94 425 ALA A N 1
ATOM 3211 C CA . ALA A 1 425 ? -31.175 39.352 -13.709 1.00 32.94 425 ALA A CA 1
ATOM 3212 C C . ALA A 1 425 ? -31.117 40.644 -14.553 1.00 32.94 425 ALA A C 1
ATOM 3214 O O . ALA A 1 425 ? -31.974 41.516 -14.428 1.00 32.94 425 ALA A O 1
ATOM 3215 N N . ALA A 1 426 ? -30.191 40.597 -15.522 1.00 33.03 426 ALA A N 1
ATOM 3216 C CA . ALA A 1 426 ? -30.232 41.161 -16.881 1.00 33.03 426 ALA A CA 1
ATOM 3217 C C . ALA A 1 426 ? -29.282 42.334 -17.221 1.00 33.03 426 ALA A C 1
ATOM 3219 O O . ALA A 1 426 ? -29.451 43.452 -16.755 1.00 33.03 426 ALA A O 1
ATOM 3220 N N . ALA A 1 427 ? -28.369 41.998 -18.147 1.00 34.44 427 ALA A N 1
ATOM 3221 C CA . ALA A 1 427 ? -27.981 42.699 -19.381 1.00 34.44 427 ALA A CA 1
ATOM 3222 C C . ALA A 1 427 ? -27.355 44.108 -19.320 1.00 34.44 427 ALA A C 1
ATOM 3224 O O . ALA A 1 427 ? -27.992 45.064 -18.909 1.00 34.44 427 ALA A O 1
ATOM 3225 N N . GLU A 1 428 ? -26.140 44.246 -19.869 1.00 33.19 428 GLU A N 1
ATOM 3226 C CA . GLU A 1 428 ? -25.867 44.845 -21.197 1.00 33.19 428 GLU A CA 1
ATOM 3227 C C . GLU A 1 428 ? -24.347 45.041 -21.398 1.00 33.19 428 GLU A C 1
ATOM 3229 O O . GLU A 1 428 ? -23.645 45.539 -20.520 1.00 33.19 428 GLU A O 1
ATOM 3234 N N . GLU A 1 429 ? -23.835 44.641 -22.567 1.00 38.81 429 GLU A N 1
ATOM 3235 C CA . GLU A 1 429 ? -22.537 45.092 -23.097 1.00 38.81 429 GLU A CA 1
ATOM 3236 C C . GLU A 1 429 ? -22.625 46.580 -23.496 1.00 38.81 429 GLU A C 1
ATOM 3238 O O . GLU A 1 429 ? -23.704 47.041 -23.878 1.00 38.81 429 GLU A O 1
ATOM 3243 N N . PRO A 1 430 ? -21.509 47.340 -23.487 1.00 43.41 430 PRO A N 1
ATOM 3244 C CA . PRO A 1 430 ? -20.763 47.487 -24.745 1.00 43.41 430 PRO A CA 1
ATOM 3245 C C . PRO A 1 430 ? -19.229 47.642 -24.599 1.00 43.41 430 PRO A C 1
ATOM 3247 O O . PRO A 1 430 ? -18.705 48.264 -23.678 1.00 43.41 430 PRO A O 1
ATOM 3250 N N . SER A 1 431 ? -18.509 47.129 -25.598 1.00 35.00 431 SER A N 1
ATOM 3251 C CA . SER A 1 431 ? -17.151 47.546 -26.015 1.00 35.00 431 SER A CA 1
ATOM 3252 C C . SER A 1 431 ? -17.211 48.861 -26.838 1.00 35.00 431 SER A C 1
ATOM 3254 O O . SER A 1 431 ? -18.324 49.253 -27.196 1.00 35.00 431 SER A O 1
ATOM 3256 N N . PRO A 1 432 ? -16.108 49.494 -27.323 1.00 54.06 432 PRO A N 1
ATOM 3257 C CA . PRO A 1 432 ? -14.670 49.351 -27.021 1.00 54.06 432 PRO A CA 1
ATOM 3258 C C . PRO A 1 432 ? -13.894 50.709 -26.920 1.00 54.06 432 PRO A C 1
ATOM 3260 O O . PRO A 1 432 ? -14.449 51.783 -27.136 1.00 54.06 432 PRO A O 1
ATOM 3263 N N . ALA A 1 433 ? -12.566 50.610 -26.726 1.00 31.94 433 ALA A N 1
ATOM 3264 C CA . ALA A 1 433 ? -11.495 51.363 -27.424 1.00 31.94 433 ALA A CA 1
ATOM 3265 C C . ALA A 1 433 ? -10.550 52.292 -26.619 1.00 31.94 433 ALA A C 1
ATOM 3267 O O . ALA A 1 433 ? -10.961 53.134 -25.830 1.00 31.94 433 ALA A O 1
ATOM 3268 N N . HIS A 1 434 ? -9.275 52.167 -27.025 1.00 35.00 434 HIS A N 1
ATOM 3269 C CA . HIS A 1 434 ? -8.079 53.009 -26.850 1.00 35.00 434 HIS A CA 1
ATOM 3270 C C . HIS A 1 434 ? -7.280 52.883 -25.540 1.00 35.00 434 HIS A C 1
ATOM 3272 O O . HIS A 1 434 ? -7.767 53.182 -24.462 1.00 35.00 434 HIS A O 1
ATOM 3278 N N . ASP A 1 435 ? -6.099 52.251 -25.564 1.00 32.28 435 ASP A N 1
ATOM 3279 C CA . ASP A 1 435 ? -4.793 52.685 -26.123 1.00 32.28 435 ASP A CA 1
ATOM 3280 C C . ASP A 1 435 ? -4.005 53.517 -25.099 1.00 32.28 435 ASP A C 1
ATOM 3282 O O . ASP A 1 435 ? -4.315 54.682 -24.870 1.00 32.28 435 ASP A O 1
ATOM 3286 N N . ASN A 1 436 ? -3.012 52.896 -24.449 1.00 34.12 436 ASN A N 1
ATOM 3287 C CA . ASN A 1 436 ? -1.667 53.466 -24.328 1.00 34.12 436 ASN A CA 1
ATOM 3288 C C . ASN A 1 436 ? -0.693 52.531 -23.594 1.00 34.12 436 ASN A C 1
ATOM 3290 O O . ASN A 1 436 ? -0.750 52.295 -22.390 1.00 34.12 436 ASN A O 1
ATOM 3294 N N . ARG A 1 437 ? 0.243 52.062 -24.407 1.00 31.91 437 ARG A N 1
ATOM 3295 C CA . ARG A 1 437 ? 1.656 51.769 -24.164 1.00 31.91 437 ARG A CA 1
ATOM 3296 C C . ARG A 1 437 ? 2.294 52.572 -23.010 1.00 31.91 437 ARG A C 1
ATOM 3298 O O . ARG A 1 437 ? 2.346 53.795 -23.093 1.00 31.91 437 ARG A O 1
ATOM 3305 N N . VAL A 1 438 ? 2.883 51.881 -22.027 1.00 34.66 438 VAL A N 1
ATOM 3306 C CA . VAL A 1 438 ? 4.039 52.365 -21.245 1.00 34.66 438 VAL A CA 1
ATOM 3307 C C . VAL A 1 438 ? 4.973 51.189 -20.955 1.00 34.66 438 VAL A C 1
ATOM 3309 O O . VAL A 1 438 ? 4.533 50.079 -20.667 1.00 34.66 438 VAL A O 1
ATOM 3312 N N . ASP A 1 439 ? 6.258 51.471 -21.120 1.00 33.03 439 ASP A N 1
ATOM 3313 C CA . ASP A 1 439 ? 7.402 50.580 -21.045 1.00 33.03 439 ASP A CA 1
ATOM 3314 C C . ASP A 1 439 ? 7.690 50.005 -19.644 1.00 33.03 439 ASP A C 1
ATOM 3316 O O . ASP A 1 439 ? 7.483 50.653 -18.623 1.00 33.03 439 ASP A O 1
ATOM 3320 N N . ALA A 1 440 ? 8.208 48.774 -19.678 1.00 33.66 440 ALA A N 1
ATOM 3321 C CA . ALA A 1 440 ? 9.202 48.131 -18.816 1.00 33.66 440 ALA A CA 1
ATOM 3322 C C . ALA A 1 440 ? 9.463 48.675 -17.396 1.00 33.66 440 ALA A C 1
ATOM 3324 O O . ALA A 1 440 ? 10.125 49.692 -17.230 1.00 33.66 440 ALA A O 1
ATOM 3325 N N . GLU A 1 441 ? 9.179 47.834 -16.396 1.00 30.67 441 GLU A N 1
ATOM 3326 C CA . GLU A 1 441 ? 10.144 47.538 -15.330 1.00 30.67 441 GLU A CA 1
ATOM 3327 C C . GLU A 1 441 ? 9.884 46.137 -14.754 1.00 30.67 441 GLU A C 1
ATOM 3329 O O . GLU A 1 441 ? 8.904 45.868 -14.061 1.00 30.67 441 GLU A O 1
ATOM 3334 N N . SER A 1 442 ? 10.766 45.213 -15.129 1.00 34.31 442 SER A N 1
ATOM 3335 C CA . SER A 1 442 ? 10.788 43.821 -14.700 1.00 34.31 442 SER A CA 1
ATOM 3336 C C . SER A 1 442 ? 11.207 43.739 -13.235 1.00 34.31 442 SER A C 1
ATOM 3338 O O . SER A 1 442 ? 12.345 44.061 -12.900 1.00 34.31 442 SER A O 1
ATOM 3340 N N . THR A 1 443 ? 10.317 43.259 -12.373 1.00 32.12 443 THR A N 1
ATOM 3341 C CA . THR A 1 443 ? 10.693 42.715 -11.065 1.00 32.12 443 THR A CA 1
ATOM 3342 C C . THR A 1 443 ? 10.341 41.238 -11.042 1.00 32.12 443 THR A C 1
ATOM 3344 O O . THR A 1 443 ? 9.217 40.833 -11.332 1.00 32.12 443 THR A O 1
ATOM 3347 N N . GLU A 1 444 ? 11.371 40.438 -10.785 1.00 41.41 444 GLU A N 1
ATOM 3348 C CA . GLU A 1 444 ? 11.323 38.996 -10.603 1.00 41.41 444 GLU A CA 1
ATOM 3349 C C . GLU A 1 444 ? 10.226 38.616 -9.603 1.00 41.41 444 GLU A C 1
ATOM 3351 O O . GLU A 1 444 ? 10.238 39.051 -8.451 1.00 41.41 444 GLU A O 1
ATOM 3356 N N . SER A 1 445 ? 9.302 37.758 -10.030 1.00 33.28 445 SER A N 1
ATOM 3357 C CA . SER A 1 445 ? 8.544 36.916 -9.115 1.00 33.28 445 SER A CA 1
ATOM 3358 C C . SER A 1 445 ? 8.789 35.469 -9.501 1.00 33.28 445 SER A C 1
ATOM 3360 O O . SER A 1 445 ? 8.572 35.054 -10.640 1.00 33.28 445 SER A O 1
ATOM 3362 N N . ALA A 1 446 ? 9.356 34.753 -8.542 1.00 35.97 446 ALA A N 1
ATOM 3363 C CA . ALA A 1 446 ? 9.715 33.361 -8.629 1.00 35.97 446 ALA A CA 1
ATOM 3364 C C . ALA A 1 446 ? 8.469 32.467 -8.552 1.00 35.97 446 ALA A C 1
ATOM 3366 O O . ALA A 1 446 ? 7.566 32.714 -7.759 1.00 35.97 446 ALA A O 1
ATOM 3367 N N . ASN A 1 447 ? 8.542 31.375 -9.313 1.00 43.78 447 ASN A N 1
ATOM 3368 C CA . ASN A 1 447 ? 7.849 30.102 -9.122 1.00 43.78 447 ASN A CA 1
ATOM 3369 C C . ASN A 1 447 ? 6.328 30.084 -9.296 1.00 43.78 447 ASN A C 1
ATOM 3371 O O . ASN A 1 447 ? 5.581 29.931 -8.337 1.00 43.78 447 ASN A O 1
ATOM 3375 N N . ASP A 1 448 ? 5.919 30.047 -10.563 1.00 36.69 448 ASP A N 1
ATOM 3376 C CA . ASP A 1 448 ? 4.676 29.404 -10.998 1.00 36.69 448 ASP A CA 1
ATOM 3377 C C . ASP A 1 448 ? 5.036 28.215 -11.914 1.00 36.69 448 ASP A C 1
ATOM 3379 O O . ASP A 1 448 ? 4.767 28.187 -13.116 1.00 36.69 448 ASP A O 1
ATOM 3383 N N . VAL A 1 449 ? 5.800 27.264 -11.360 1.00 43.16 449 VAL A N 1
ATOM 3384 C CA . VAL A 1 449 ? 6.163 26.015 -12.046 1.00 43.16 449 VAL A CA 1
ATOM 3385 C C . VAL A 1 449 ? 5.154 24.947 -11.618 1.00 43.16 449 VAL A C 1
ATOM 3387 O O . VAL A 1 449 ? 5.096 24.636 -10.426 1.00 43.16 449 VAL A O 1
ATOM 3390 N N . PRO A 1 450 ? 4.370 24.365 -12.546 1.00 41.59 450 PRO A N 1
ATOM 3391 C CA . PRO A 1 450 ? 3.478 23.265 -12.216 1.00 41.59 450 PRO A CA 1
ATOM 3392 C C . PRO A 1 450 ? 4.283 22.085 -11.648 1.00 41.59 450 PRO A C 1
ATOM 3394 O O . PRO A 1 450 ? 5.367 21.787 -12.171 1.00 41.59 450 PRO A O 1
ATOM 3397 N N . PRO A 1 451 ? 3.778 21.383 -10.620 1.00 35.91 451 PRO A N 1
ATOM 3398 C CA . PRO A 1 451 ? 4.434 20.183 -10.112 1.00 35.91 451 PRO A CA 1
ATOM 3399 C C . PRO A 1 451 ? 4.629 19.178 -11.262 1.00 35.91 451 PRO A C 1
ATOM 3401 O O . PRO A 1 451 ? 3.687 18.861 -11.983 1.00 35.91 451 PRO A O 1
ATOM 3404 N N . GLY A 1 452 ? 5.878 18.747 -11.482 1.00 43.38 452 GLY A N 1
ATOM 3405 C CA . GLY A 1 452 ? 6.270 17.786 -12.526 1.00 43.38 452 GLY A CA 1
ATOM 3406 C C . GLY A 1 452 ? 7.021 18.362 -13.737 1.00 43.38 452 GLY A C 1
ATOM 3407 O O . GLY A 1 452 ? 7.755 17.627 -14.394 1.00 43.38 452 GLY A O 1
ATOM 3408 N N . ALA A 1 453 ? 6.952 19.672 -14.005 1.00 40.44 453 ALA A N 1
ATOM 3409 C CA . ALA A 1 453 ? 7.594 20.265 -15.192 1.00 40.44 453 ALA A CA 1
ATOM 3410 C C . ALA A 1 453 ? 9.141 20.248 -15.160 1.00 40.44 453 ALA A C 1
ATOM 3412 O O . ALA A 1 453 ? 9.784 20.415 -16.193 1.00 40.44 453 ALA A O 1
ATOM 3413 N N . GLY A 1 454 ? 9.744 20.035 -13.985 1.00 39.34 454 GLY A N 1
ATOM 3414 C CA . GLY A 1 454 ? 11.198 19.964 -13.795 1.00 39.34 454 GLY A CA 1
ATOM 3415 C C . GLY A 1 454 ? 11.799 18.553 -13.816 1.00 39.34 454 GLY A C 1
ATOM 3416 O O . GLY A 1 454 ? 13.003 18.426 -13.613 1.00 39.34 454 GLY A O 1
ATOM 3417 N N . LEU A 1 455 ? 10.999 17.498 -14.023 1.00 48.28 455 LEU A N 1
ATOM 3418 C CA . LEU A 1 455 ? 11.472 16.105 -13.945 1.00 48.28 455 LEU A CA 1
ATOM 3419 C C . LEU A 1 455 ? 12.149 15.596 -15.226 1.00 48.28 455 LEU A C 1
ATOM 3421 O O . LEU A 1 455 ? 12.726 14.511 -15.218 1.00 48.28 455 LEU A O 1
ATOM 3425 N N . LEU A 1 456 ? 12.116 16.367 -16.317 1.00 38.91 456 LEU A N 1
ATOM 3426 C CA . LEU A 1 456 ? 12.760 15.999 -17.576 1.00 38.91 456 LEU A CA 1
ATOM 3427 C C . LEU A 1 456 ? 13.799 17.061 -17.962 1.00 38.91 456 LEU A C 1
ATOM 3429 O O . LEU A 1 456 ? 13.439 18.231 -18.116 1.00 38.91 456 LEU A O 1
ATOM 3433 N N . PRO A 1 457 ? 15.087 16.698 -18.122 1.00 40.50 457 PRO A N 1
ATOM 3434 C CA . PRO A 1 457 ? 16.087 17.642 -18.599 1.00 40.50 457 PRO A CA 1
ATOM 3435 C C . PRO A 1 457 ? 15.729 18.121 -20.019 1.00 40.50 457 PRO A C 1
ATOM 3437 O O . PRO A 1 457 ? 15.186 17.343 -20.810 1.00 40.50 457 PRO A O 1
ATOM 3440 N N . PRO A 1 458 ? 16.037 19.382 -20.381 1.00 45.53 458 PRO A N 1
ATOM 3441 C CA . PRO A 1 458 ? 15.831 19.860 -21.743 1.00 45.53 458 PRO A CA 1
ATOM 3442 C C . PRO A 1 458 ? 16.634 18.998 -22.722 1.00 45.53 458 PRO A C 1
ATOM 3444 O O . PRO A 1 458 ? 17.804 18.691 -22.481 1.00 45.53 458 PRO A O 1
ATOM 3447 N N . LEU A 1 459 ? 16.002 18.604 -23.831 1.00 34.00 459 LEU A N 1
ATOM 3448 C CA . LEU A 1 459 ? 16.644 17.770 -24.844 1.00 34.00 459 LEU A CA 1
ATOM 3449 C C . LEU A 1 459 ? 17.873 18.500 -25.421 1.00 34.00 459 LEU A C 1
ATOM 3451 O O . LEU A 1 459 ? 17.741 19.643 -25.872 1.00 34.00 459 LEU A O 1
ATOM 3455 N N . PRO A 1 460 ? 19.066 17.875 -25.427 1.00 36.31 460 PRO A N 1
ATOM 3456 C CA . PRO A 1 460 ? 20.251 18.493 -26.003 1.00 36.31 460 PRO A CA 1
ATOM 3457 C C . PRO A 1 460 ? 20.102 18.716 -27.523 1.00 36.31 460 PRO A C 1
ATOM 3459 O O . PRO A 1 460 ? 19.313 18.038 -28.189 1.00 36.31 460 PRO A O 1
ATOM 3462 N N . PRO A 1 461 ? 20.862 19.650 -28.121 1.00 29.34 461 PRO A N 1
ATOM 3463 C CA . PRO A 1 461 ? 20.840 19.864 -29.566 1.00 29.34 461 PRO A CA 1
ATOM 3464 C C . PRO A 1 461 ? 21.314 18.599 -30.304 1.00 29.34 461 PRO A C 1
ATOM 3466 O O . PRO A 1 461 ? 22.461 18.191 -30.134 1.00 29.34 461 PRO A O 1
ATOM 3469 N N . GLY A 1 462 ? 20.446 17.983 -31.120 1.00 39.84 462 GLY A N 1
ATOM 3470 C CA . GLY A 1 462 ? 20.776 16.806 -31.946 1.00 39.84 462 GLY A CA 1
ATOM 3471 C C . GLY A 1 462 ? 19.980 15.520 -31.668 1.00 39.84 462 GLY A C 1
ATOM 3472 O O . GLY A 1 462 ? 20.217 14.520 -32.335 1.00 39.84 462 GLY A O 1
ATOM 3473 N N . VAL A 1 463 ? 19.009 15.516 -30.747 1.00 36.81 463 VAL A N 1
ATOM 3474 C CA . VAL A 1 463 ? 18.209 14.315 -30.403 1.00 36.81 463 VAL A CA 1
ATOM 3475 C C . VAL A 1 463 ? 17.037 14.086 -31.379 1.00 36.81 463 VAL A C 1
ATOM 3477 O O . VAL A 1 463 ? 15.879 14.021 -30.979 1.00 36.81 463 VAL A O 1
ATOM 3480 N N . SER A 1 464 ? 17.338 13.977 -32.677 1.00 35.84 464 SER A N 1
ATOM 3481 C CA . SER A 1 464 ? 16.409 13.458 -33.702 1.00 35.84 464 SER A CA 1
ATOM 3482 C C . SER A 1 464 ? 16.896 12.138 -34.314 1.00 35.84 464 SER A C 1
ATOM 3484 O O . SER A 1 464 ? 16.372 11.723 -35.348 1.00 35.84 464 SER A O 1
ATOM 3486 N N . ASP A 1 465 ? 17.870 11.466 -33.688 1.00 33.59 465 ASP A N 1
ATOM 3487 C CA . ASP A 1 465 ? 18.315 10.140 -34.115 1.00 33.59 465 ASP A CA 1
ATOM 3488 C C . ASP A 1 465 ? 17.574 9.030 -33.353 1.00 33.59 465 ASP A C 1
ATOM 3490 O O . ASP A 1 465 ? 17.547 8.939 -32.126 1.00 33.59 465 ASP A O 1
ATOM 3494 N N . SER A 1 466 ? 16.919 8.192 -34.147 1.00 40.25 466 SER A N 1
ATOM 3495 C CA . SER A 1 466 ? 15.786 7.315 -33.852 1.00 40.25 466 SER A CA 1
ATOM 3496 C C . SER A 1 466 ? 16.180 5.915 -33.340 1.00 40.25 466 SER A C 1
ATOM 3498 O O . SER A 1 466 ? 15.501 4.934 -33.626 1.00 40.25 466 SER A O 1
ATOM 3500 N N . ALA A 1 467 ? 17.242 5.801 -32.534 1.00 33.94 467 ALA A N 1
ATOM 3501 C CA . ALA A 1 467 ? 17.763 4.510 -32.045 1.00 33.94 467 ALA A CA 1
ATOM 3502 C C . ALA A 1 467 ? 17.399 4.156 -30.580 1.00 33.94 467 ALA A C 1
ATOM 3504 O O . ALA A 1 467 ? 17.883 3.166 -30.053 1.00 33.94 467 ALA A O 1
ATOM 3505 N N . GLY A 1 468 ? 16.565 4.948 -29.894 1.00 38.91 468 GLY A N 1
ATOM 3506 C CA . GLY A 1 468 ? 16.404 4.888 -28.426 1.00 38.91 468 GLY A CA 1
ATOM 3507 C C . GLY A 1 468 ? 15.334 3.948 -27.850 1.00 38.91 468 GLY A C 1
ATOM 3508 O O . GLY A 1 468 ? 15.004 4.074 -26.670 1.00 38.91 468 GLY A O 1
ATOM 3509 N N . TRP A 1 469 ? 14.753 3.049 -28.646 1.00 49.28 469 TRP A N 1
ATOM 3510 C CA . TRP A 1 469 ? 13.702 2.120 -28.175 1.00 49.28 469 TRP A CA 1
ATOM 3511 C C . TRP A 1 469 ? 14.268 0.871 -27.499 1.00 49.28 469 TRP A C 1
ATOM 3513 O O . TRP A 1 469 ? 13.571 0.159 -26.777 1.00 49.28 469 TRP A O 1
ATOM 3523 N N . ALA A 1 470 ? 15.567 0.676 -27.684 1.00 47.56 470 ALA A N 1
ATOM 3524 C CA . ALA A 1 470 ? 16.447 -0.175 -26.921 1.00 47.56 470 ALA A CA 1
ATOM 3525 C C . ALA A 1 470 ? 17.816 0.552 -26.852 1.00 47.56 470 ALA A C 1
ATOM 3527 O O . ALA A 1 470 ? 18.001 1.548 -27.554 1.00 47.56 470 ALA A O 1
ATOM 3528 N N . PRO A 1 471 ? 18.765 0.147 -25.993 1.00 42.94 471 PRO A N 1
ATOM 3529 C CA . PRO A 1 471 ? 20.123 0.688 -26.033 1.00 42.94 471 PRO A CA 1
ATOM 3530 C C . PRO A 1 471 ? 20.701 0.738 -27.463 1.00 42.94 471 PRO A C 1
ATOM 3532 O O . PRO A 1 471 ? 20.502 -0.200 -28.224 1.00 42.94 471 PRO A O 1
ATOM 3535 N N . ALA A 1 472 ? 21.424 1.807 -27.824 1.00 37.25 472 ALA A N 1
ATOM 3536 C CA . ALA A 1 472 ? 21.823 2.127 -29.210 1.00 37.25 472 ALA A CA 1
ATOM 3537 C C . ALA A 1 472 ? 22.737 1.096 -29.919 1.00 37.25 472 ALA A C 1
ATOM 3539 O O . ALA A 1 472 ? 23.072 1.260 -31.088 1.00 37.25 472 ALA A O 1
ATOM 3540 N N . TRP A 1 473 ? 23.161 0.054 -29.211 1.00 50.62 473 TRP A N 1
ATOM 3541 C CA . TRP A 1 473 ? 23.924 -1.096 -29.705 1.00 50.62 473 TRP A CA 1
ATOM 3542 C C . TRP A 1 473 ? 23.026 -2.303 -30.041 1.00 50.62 473 TRP A C 1
ATOM 3544 O O . TRP A 1 473 ? 23.514 -3.425 -30.162 1.00 50.62 473 TRP A O 1
ATOM 3554 N N . LYS A 1 474 ? 21.714 -2.086 -30.175 1.00 42.50 474 LYS A N 1
ATOM 3555 C CA . LYS A 1 474 ? 20.714 -3.106 -30.509 1.00 42.50 474 LYS A CA 1
ATOM 3556 C C . LYS A 1 474 ? 20.156 -2.941 -31.913 1.00 42.50 474 LYS A C 1
ATOM 3558 O O . LYS A 1 474 ? 19.858 -1.789 -32.302 1.00 42.50 474 LYS A O 1
#

Secondary structure (DSSP, 8-state):
-HHHHHHHHHHHHHHHHTT-TTHHHHHHHHHHHHTTS-HHHHHHHHHHHHHHHHHTTTSHHHHHHHHHHHHHHHHTT---HHHHHHHHHHHHHHHHHHHHHHHHHHHTT-SPPPPGGG--HHHHHHHHHHHGGGHHHHHHHHHHHHHHHHHHHHHTTSHHHHHHHHH---SBTTB-HHHHHHHHHHHHTTT-THHHHHHHHHHHHT-SEEEEEETTT--EEEEEEES--SHHHHHHHHHHHHBSTTTT-BSSPPPPHHHHHHHHTSPP-TTS-EEE---EEEETTS-B--SSS-GGGSPEETTEEEEEEEPPSS--EEE-S-SSTTSPPEEEEEEEPPHHHHHHHHTTSPPTTSS--TTSPPPPP-------------------------------PPP-PPPPPPPPPPPP-PPPP-------------------------------PPTTTTSSPPPPTT-----TTS-TT-

Radius of gyration: 34.31 Å; chains: 1; bounding box: 65×76×122 Å

Organism: NCBI:txid1235441

Sequence (474 aa):
MINEFRAAFQELLDAAVAQSPNFRSAMHEVFRLSSQVPQEERILALDALAPVMRQSEPVAGIAADLAVLAGALVEAGAPAGPAGVEVMRQLGDYGKAAGAFLMAWEETGGGTPPPPMEVTEAEEQRVAAYLNELARLATTGWWVSHRYGLAAKTVLNDTETRAALRSDPGTLQEMTYLEELTLIARQLAAEIQEYQEVHELLRMAAADSALVLDRASGRGFRVRFDGVADNFQLHTLLADALIGTEGRGVPGTRPHPSWVAASQDRDNDPQADIVTGAWDLVGGDGSWVGNEPTPADIPVIDGQRVLLLEAPSLPHSWRAGRRHPHIVGWLRVEEEISPDEAAGWWARLHPAGTVRHPLSPAPAEPTPAPANEPQAATPEPASFEEPNSPVEYSVPAPEGEPAAVEPEAPLAWEPPADNAQEVPAAAEEPSPAHDNRVDAESTESANDVPPGAGLLPPLPPGVSDSAGWAPAWK

Foldseek 3Di:
DLVQLVVLLVVLLVCLLVVHLCNVVSLVSNLVCLLVDDLVSLQVSLVVLLVSLVNSVVQLLSSLSSLLSLLVSLVSPHQSPNNLLSLLVSLLQLLVLLLLLVVLVCVLPRDADDQLQPDDPVSLVSSCVPCPPSSVSSSSSSNSNQSSLNSNLRNLLHPVSLVVQLPACDDDVVDGSLRSSLVSLVSCCVRHVSSVSSNLSSLQSNDFWAWEAEPVVLWIFIKGKHLASWQLLVQLQCLQQPDDPNHVPDDDDRWDVQLNCQSFQDPHDPVRFKTKGQFFKAAQARHGRDGGGHLSPQDDDPNGRYIYGAGALDIDMDTRHHPDNSHGMHMHTPDIDDSVVSVVSVVRGDDGPPRHDPPRDDPDDPPPDPPPDPPDDDDDDDDDDDDDDDDDDDDDDDDDDDDDDDDDDDDDDDDDDDDDDDDDDDDDDDDDDDDDDDDDDDDDDDDPDPPPPPPDDPDDPPPPDSQVSDPNVD